Protein AF-0000000079326249 (afdb_homodimer)

Radius of gyration: 22.1 Å; Cα contacts (8 Å, |Δi|>4): 461; chains: 2; bounding box: 62×65×45 Å

Sequence (396 aa):
MGISLLHRRESIIISTIGVLNEVGLQNLSTKLIAKREGVSEGTLFRHFKNKTEIMIGVIDHFSQFDNAIIETSMKRELSPIENIRHFVCSYAEYYENYPAITALIQAYDSLMRDPELSDKVRLIINKRSNFIIETVKEGQKNGIIKADISSELLEDLITGGSREICLKWRKTEFNFSIKDRTLEMLDMLLNAFLEKNKMGISLLHRRESIIISTIGVLNEVGLQNLSTKLIAKREGVSEGTLFRHFKNKTEIMIGVIDHFSQFDNAIIETSMKRELSPIENIRHFVCSYAEYYENYPAITALIQAYDSLMRDPELSDKVRLIINKRSNFIIETVKEGQKNGIIKADISSELLEDLITGGSREICLKWRKTEFNFSIKDRTLEMLDMLLNAFLEKNK

Organism: NCBI:txid704125

pLDDT: mean 93.51, std 10.01, range [42.97, 98.81]

Solvent-accessible surface area (backbone atoms only — not comparable to full-atom values): 20676 Å² total; per-residue (Å²): 112,64,69,59,42,52,51,44,52,51,49,50,34,53,37,40,35,48,45,32,47,59,43,7,55,63,61,56,46,62,65,60,35,18,56,71,68,71,47,51,56,69,61,49,41,75,77,28,84,43,66,66,51,43,48,50,48,40,52,52,62,56,54,54,53,52,56,56,53,53,52,51,49,68,68,43,92,55,54,43,68,54,38,52,50,50,54,54,48,52,50,30,47,48,38,71,76,40,57,42,59,53,46,56,70,47,34,47,68,37,45,41,40,36,79,88,40,20,64,62,51,50,48,52,54,48,53,56,48,47,52,48,26,52,36,43,47,52,20,26,75,71,56,48,26,47,73,90,57,57,40,64,49,52,36,28,31,54,55,11,19,45,50,36,49,49,51,53,32,55,75,56,68,58,72,62,62,59,42,60,52,44,50,52,40,48,51,58,54,50,64,51,40,39,42,76,83,125,112,64,69,59,43,53,51,44,52,51,47,49,33,54,37,40,36,48,46,33,46,59,44,7,54,64,62,56,45,63,64,59,36,17,58,72,68,71,46,50,57,69,61,48,42,75,76,30,86,43,66,67,53,44,48,50,49,40,51,52,61,57,52,53,55,52,55,57,53,54,51,50,49,69,68,42,93,55,53,42,68,53,37,52,49,50,54,54,48,54,50,29,47,46,37,72,76,40,57,41,58,52,47,55,71,47,35,49,65,35,46,42,40,35,80,89,41,21,64,61,52,50,48,52,54,48,53,56,49,48,52,47,25,53,36,43,47,52,19,26,75,71,56,48,26,47,73,87,56,56,4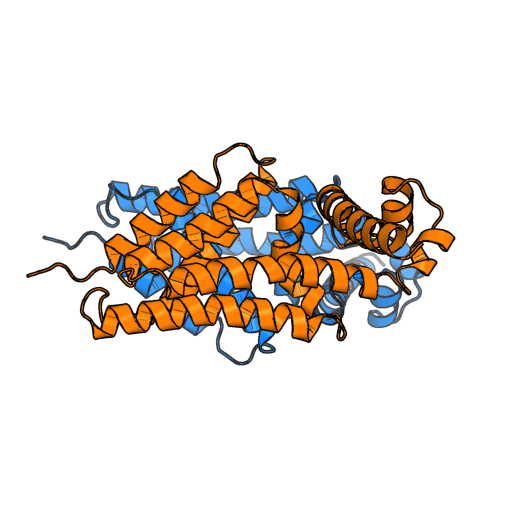1,66,48,51,35,29,31,53,55,10,18,45,50,37,49,48,50,52,32,56,73,55,68,59,74,62,61,60,42,61,54,44,51,51,41,48,49,58,54,50,63,52,40,42,44,76,82,126

Structure (mmCIF, N/CA/C/O backbone):
data_AF-0000000079326249-model_v1
#
loop_
_entity.id
_entity.type
_entity.pdbx_description
1 polymer 'TetR family transcriptional regulator'
#
loop_
_atom_site.group_PDB
_atom_site.id
_atom_site.type_symbol
_atom_site.label_atom_id
_atom_site.label_alt_id
_atom_site.label_comp_id
_atom_site.label_asym_id
_atom_site.label_entity_id
_atom_site.label_seq_id
_atom_site.pdbx_PDB_ins_code
_atom_site.Cartn_x
_atom_site.Cartn_y
_atom_site.Cartn_z
_atom_site.occupancy
_atom_site.B_iso_or_equiv
_atom_site.auth_seq_id
_atom_site.auth_comp_id
_atom_site.auth_asym_id
_atom_site.auth_atom_id
_atom_site.pdbx_PDB_model_num
ATOM 1 N N . MET A 1 1 ? -33.094 -23.703 -0.92 1 43.66 1 MET A N 1
ATOM 2 C CA . MET A 1 1 ? -31.875 -23.891 -1.705 1 43.66 1 MET A CA 1
ATOM 3 C C . MET A 1 1 ? -31.203 -22.562 -1.987 1 43.66 1 MET A C 1
ATOM 5 O O . MET A 1 1 ? -29.984 -22.438 -1.895 1 43.66 1 MET A O 1
ATOM 9 N N . GLY A 1 2 ? -31.969 -21.484 -2.168 1 47.12 2 GLY A N 1
ATOM 10 C CA . GLY A 1 2 ? -31.531 -20.141 -2.465 1 47.12 2 GLY A CA 1
ATOM 11 C C . GLY A 1 2 ? -30.859 -19.453 -1.288 1 47.12 2 GLY A C 1
ATOM 12 O O . GLY A 1 2 ? -29.797 -18.844 -1.438 1 47.12 2 GLY A O 1
ATOM 13 N N . ILE A 1 3 ? -31.578 -19.484 -0.143 1 50.06 3 ILE A N 1
ATOM 14 C CA . ILE A 1 3 ? -31.109 -18.906 1.111 1 50.06 3 ILE A CA 1
ATOM 15 C C . ILE A 1 3 ? -29.812 -19.594 1.524 1 50.06 3 ILE A C 1
ATOM 17 O O . ILE A 1 3 ? -28.859 -18.938 1.946 1 50.06 3 ILE A O 1
ATOM 21 N N . SER A 1 4 ? -29.812 -20.938 1.253 1 55.19 4 SER A N 1
ATOM 22 C CA . SER A 1 4 ? -28.625 -21.734 1.578 1 55.19 4 SER A CA 1
ATOM 23 C C . SER A 1 4 ? -27.438 -21.359 0.694 1 55.19 4 SER A C 1
ATOM 25 O O . SER A 1 4 ? -26.312 -21.297 1.166 1 55.19 4 SER A O 1
ATOM 27 N N . LEU A 1 5 ? -27.859 -20.906 -0.535 1 56.09 5 LEU A N 1
ATOM 28 C CA . LEU A 1 5 ? -26.828 -20.516 -1.479 1 56.09 5 LEU A CA 1
ATOM 29 C C . LEU A 1 5 ? -26.219 -19.172 -1.107 1 56.09 5 LEU A C 1
ATOM 31 O O . LEU A 1 5 ? -25 -18.969 -1.229 1 56.09 5 LEU A O 1
ATOM 35 N N . LEU A 1 6 ? -27.094 -18.312 -0.71 1 62.53 6 LEU A N 1
ATOM 36 C CA . LEU A 1 6 ? -26.641 -16.984 -0.318 1 62.53 6 LEU A CA 1
ATOM 37 C C . LEU A 1 6 ? -25.734 -17.062 0.906 1 62.53 6 LEU A C 1
ATOM 39 O O . LEU A 1 6 ? -24.719 -16.375 0.976 1 62.53 6 LEU A O 1
ATOM 43 N N . HIS A 1 7 ? -26.125 -17.953 1.598 1 83.12 7 HIS A N 1
ATOM 44 C CA . HIS A 1 7 ? -25.344 -18.125 2.82 1 83.12 7 HIS A CA 1
ATOM 45 C C . HIS A 1 7 ? -23.969 -18.703 2.52 1 83.12 7 HIS A C 1
ATOM 47 O O . HIS A 1 7 ? -22.969 -18.266 3.096 1 83.12 7 HIS A O 1
ATOM 53 N N . ARG A 1 8 ? -24.031 -19.5 1.36 1 89.69 8 ARG A N 1
ATOM 54 C CA . ARG A 1 8 ? -22.766 -20.141 1.038 1 89.69 8 ARG A CA 1
ATOM 55 C C . ARG A 1 8 ? -21.828 -19.172 0.314 1 89.69 8 ARG A C 1
ATOM 57 O O . ARG A 1 8 ? -20.625 -19.188 0.544 1 89.69 8 ARG A O 1
ATOM 64 N N . ARG A 1 9 ? -22.469 -18.391 -0.5 1 93.94 9 ARG A N 1
ATOM 65 C CA . ARG A 1 9 ? -21.672 -17.391 -1.205 1 93.94 9 ARG A CA 1
ATOM 66 C C . ARG A 1 9 ? -20.969 -16.453 -0.223 1 93.94 9 ARG A C 1
ATOM 68 O O . ARG A 1 9 ? -19.781 -16.172 -0.375 1 93.94 9 ARG A O 1
ATOM 75 N N . GLU A 1 10 ? -21.688 -16.078 0.764 1 95.25 10 GLU A N 1
ATOM 76 C CA . GLU A 1 10 ? -21.125 -15.188 1.778 1 95.25 10 GLU A CA 1
ATOM 77 C C . GLU A 1 10 ? -20.047 -15.898 2.582 1 95.25 10 GLU A C 1
ATOM 79 O O . GLU A 1 10 ? -19.016 -15.297 2.918 1 95.25 10 GLU A O 1
ATOM 84 N N . SER A 1 11 ? -20.297 -17.078 2.85 1 96.69 11 SER A N 1
ATOM 85 C CA . SER A 1 11 ? -19.312 -17.859 3.592 1 96.69 11 SER A CA 1
ATOM 86 C C . SER A 1 11 ? -18.016 -18.016 2.801 1 96.69 11 SER A C 1
ATOM 88 O O . SER A 1 11 ? -16.922 -17.906 3.365 1 96.69 11 SER A O 1
ATOM 90 N N . ILE A 1 12 ? -18.125 -18.203 1.506 1 97.44 12 ILE A N 1
ATOM 91 C CA . ILE A 1 12 ? -16.969 -18.359 0.634 1 97.44 12 ILE A CA 1
ATOM 92 C C . ILE A 1 12 ? -16.188 -17.047 0.591 1 97.44 12 ILE A C 1
ATOM 94 O O . ILE A 1 12 ? -14.953 -17.047 0.642 1 97.44 12 ILE A O 1
ATOM 98 N N . ILE A 1 13 ? -16.922 -16 0.564 1 97.62 13 ILE A N 1
ATOM 99 C CA . ILE A 1 13 ? -16.312 -14.68 0.546 1 97.62 13 ILE A CA 1
ATOM 100 C C . ILE A 1 13 ? -15.5 -14.477 1.824 1 97.62 13 ILE A C 1
ATOM 102 O O . ILE A 1 13 ? -14.336 -14.078 1.771 1 97.62 13 ILE A O 1
ATOM 106 N N . ILE A 1 14 ? -16.062 -14.82 2.959 1 97.12 14 ILE A N 1
ATOM 107 C CA . ILE A 1 14 ? -15.406 -14.641 4.25 1 97.12 14 ILE A CA 1
ATOM 108 C C . ILE A 1 14 ? -14.203 -15.57 4.352 1 97.12 14 ILE A C 1
ATOM 110 O O . ILE A 1 14 ? -13.133 -15.164 4.805 1 97.12 14 ILE A O 1
ATOM 114 N N . SER A 1 15 ? -14.336 -16.766 3.885 1 97.81 15 SER A N 1
ATOM 115 C CA . SER A 1 15 ? -13.234 -17.719 3.863 1 97.81 15 SER A CA 1
ATOM 116 C C . SER A 1 15 ? -12.094 -17.234 2.975 1 97.81 15 SER A C 1
ATOM 118 O O . SER A 1 15 ? -10.922 -17.375 3.32 1 97.81 15 SER A O 1
ATOM 120 N N . THR A 1 16 ? -12.438 -16.672 1.828 1 98.5 16 THR A N 1
ATOM 121 C CA . THR A 1 16 ? -11.445 -16.141 0.9 1 98.5 16 THR A CA 1
ATOM 122 C C . THR A 1 16 ? -10.625 -15.023 1.553 1 98.5 16 THR A C 1
ATOM 124 O O . THR A 1 16 ? -9.398 -15 1.439 1 98.5 16 THR A O 1
ATOM 127 N N . ILE A 1 17 ? -11.312 -14.164 2.256 1 98.25 17 ILE A N 1
ATOM 128 C CA . ILE A 1 17 ? -10.641 -13.07 2.951 1 98.25 17 ILE A CA 1
ATOM 129 C C . ILE A 1 17 ? -9.672 -13.633 3.99 1 98.25 17 ILE A C 1
ATOM 131 O O . ILE A 1 17 ? -8.539 -13.172 4.109 1 98.25 17 ILE A O 1
ATOM 135 N N . GLY A 1 18 ? -10.117 -14.602 4.699 1 98.19 18 GLY A N 1
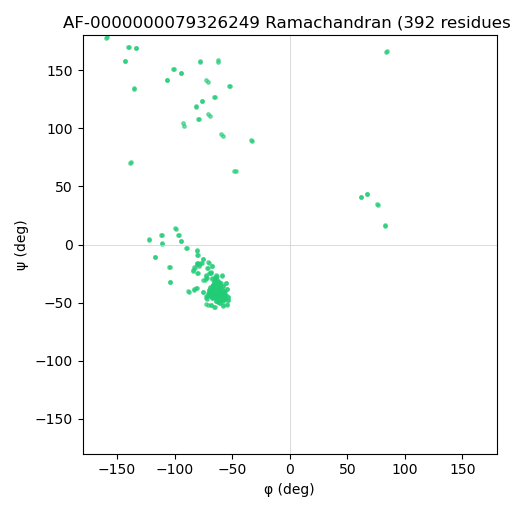ATOM 136 C CA . GLY A 1 18 ? -9.25 -15.258 5.668 1 98.19 18 GLY A CA 1
ATOM 137 C C . GLY A 1 18 ? -8.016 -15.875 5.043 1 98.19 18 GLY A C 1
ATOM 138 O O . GLY A 1 18 ? -6.902 -15.695 5.543 1 98.19 18 GLY A O 1
ATOM 139 N N . VAL A 1 19 ? -8.195 -16.641 3.936 1 98.44 19 VAL A N 1
ATOM 140 C CA . VAL A 1 19 ? -7.082 -17.281 3.252 1 98.44 19 VAL A CA 1
ATOM 141 C C . VAL A 1 19 ? -6.129 -16.234 2.693 1 98.44 19 VAL A C 1
ATOM 143 O O . VAL A 1 19 ? -4.91 -16.344 2.832 1 98.44 19 VAL A O 1
ATOM 146 N N . LEU A 1 20 ? -6.691 -15.219 2.072 1 98.31 20 LEU A N 1
ATOM 147 C CA . LEU A 1 20 ? -5.891 -14.117 1.549 1 98.31 20 LEU A CA 1
ATOM 148 C C . LEU A 1 20 ? -5 -13.523 2.637 1 98.31 20 LEU A C 1
ATOM 150 O O . LEU A 1 20 ? -3.814 -13.273 2.406 1 98.31 20 LEU A O 1
ATOM 154 N N . ASN A 1 21 ? -5.574 -13.32 3.785 1 98.25 21 ASN A N 1
ATOM 155 C CA . ASN A 1 21 ? -4.844 -12.773 4.926 1 98.25 21 ASN A CA 1
ATOM 156 C C . ASN A 1 21 ? -3.715 -13.703 5.363 1 98.25 21 ASN A C 1
ATOM 158 O O . ASN A 1 21 ? -2.645 -13.242 5.762 1 98.25 21 ASN A O 1
ATOM 162 N N . GLU A 1 22 ? -3.893 -14.938 5.273 1 97.5 22 GLU A N 1
ATOM 163 C CA . GLU A 1 22 ? -2.965 -15.93 5.816 1 97.5 22 GLU A CA 1
ATOM 164 C C . GLU A 1 22 ? -1.814 -16.188 4.848 1 97.5 22 GLU A C 1
ATOM 166 O O . GLU A 1 22 ? -0.661 -16.312 5.266 1 97.5 22 GLU A O 1
ATOM 171 N N . VAL A 1 23 ? -2.125 -16.234 3.51 1 96.88 23 VAL A N 1
ATOM 172 C CA . VAL A 1 23 ? -1.103 -16.766 2.621 1 96.88 23 VAL A CA 1
ATOM 173 C C . VAL A 1 23 ? -0.648 -15.688 1.643 1 96.88 23 VAL A C 1
ATOM 175 O O . VAL A 1 23 ? 0.358 -15.852 0.949 1 96.88 23 VAL A O 1
ATOM 178 N N . GLY A 1 24 ? -1.377 -14.547 1.584 1 97.12 24 GLY A N 1
ATOM 179 C CA . GLY A 1 24 ? -1.062 -13.508 0.614 1 97.12 24 GLY A CA 1
ATOM 180 C C . GLY A 1 24 ? -1.688 -13.758 -0.746 1 97.12 24 GLY A C 1
ATOM 181 O O . GLY A 1 24 ? -2.168 -14.852 -1.025 1 97.12 24 GLY A O 1
ATOM 182 N N . LEU A 1 25 ? -1.667 -12.742 -1.531 1 97.06 25 LEU A N 1
ATOM 183 C CA . LEU A 1 25 ? -2.34 -12.766 -2.826 1 97.06 25 LEU A CA 1
ATOM 184 C C . LEU A 1 25 ? -1.667 -13.758 -3.77 1 97.06 25 LEU A C 1
ATOM 186 O O . LEU A 1 25 ? -2.342 -14.43 -4.551 1 97.06 25 LEU A O 1
ATOM 190 N N . GLN A 1 26 ? -0.388 -13.883 -3.688 1 95.25 26 GLN A N 1
ATOM 191 C CA . GLN A 1 26 ? 0.378 -14.703 -4.613 1 95.25 26 GLN A CA 1
ATOM 192 C C . GLN A 1 26 ? 0.074 -16.188 -4.41 1 95.25 26 GLN A C 1
ATOM 194 O O . GLN A 1 26 ? 0.233 -16.984 -5.332 1 95.25 26 GLN A O 1
ATOM 199 N N . ASN A 1 27 ? -0.366 -16.5 -3.234 1 95.5 27 ASN A N 1
ATOM 200 C CA . ASN A 1 27 ? -0.568 -17.922 -2.912 1 95.5 27 ASN A CA 1
ATOM 201 C C . ASN A 1 27 ? -2.051 -18.25 -2.768 1 95.5 27 ASN A C 1
ATOM 203 O O . ASN A 1 27 ? -2.408 -19.391 -2.475 1 95.5 27 ASN A O 1
ATOM 207 N N . LEU A 1 28 ? -2.867 -17.281 -2.967 1 97.38 28 LEU A N 1
ATOM 208 C CA . LEU A 1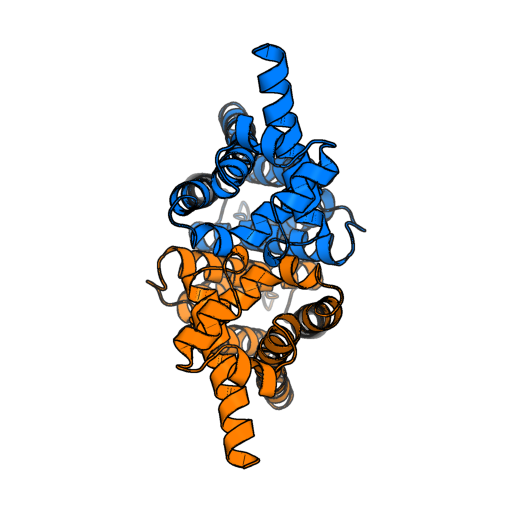 28 ? -4.305 -17.516 -2.912 1 97.38 28 LEU A CA 1
ATOM 209 C C . LEU A 1 28 ? -4.75 -18.438 -4.039 1 97.38 28 LEU A C 1
ATOM 211 O O . LEU A 1 28 ? -4.418 -18.219 -5.203 1 97.38 28 LEU A O 1
ATOM 215 N N . SER A 1 29 ? -5.453 -19.5 -3.717 1 96.69 29 SER A N 1
ATOM 216 C CA . SER A 1 29 ? -5.93 -20.438 -4.727 1 96.69 29 SER A CA 1
ATOM 217 C C . SER A 1 29 ? -7.32 -20.969 -4.379 1 96.69 29 SER A C 1
ATOM 219 O O . SER A 1 29 ? -7.719 -20.953 -3.213 1 96.69 29 SER A O 1
ATOM 221 N N . THR A 1 30 ? -7.977 -21.422 -5.387 1 97.69 30 THR A N 1
ATOM 222 C CA . THR A 1 30 ? -9.305 -22 -5.176 1 97.69 30 THR A CA 1
ATOM 223 C C . THR A 1 30 ? -9.211 -23.266 -4.332 1 97.69 30 THR A C 1
ATOM 225 O O . THR A 1 30 ? -10.125 -23.562 -3.557 1 97.69 30 THR A O 1
ATOM 228 N N . LYS A 1 31 ? -8.094 -23.953 -4.426 1 97.88 31 LYS A N 1
ATOM 229 C CA . LYS A 1 31 ? -7.871 -25.125 -3.598 1 97.88 31 LYS A CA 1
ATOM 230 C C . LYS A 1 31 ? -7.859 -24.766 -2.115 1 97.88 31 LYS A C 1
ATOM 232 O O . LYS A 1 31 ? -8.531 -25.422 -1.309 1 97.88 31 LYS A O 1
ATOM 237 N N . LEU A 1 32 ? -7.172 -23.766 -1.723 1 98.12 32 LEU A N 1
ATOM 238 C CA . LEU A 1 32 ? -7.07 -23.328 -0.331 1 98.12 32 LEU A CA 1
ATOM 239 C C . LEU A 1 32 ? -8.406 -22.812 0.176 1 98.12 32 LEU A C 1
ATOM 241 O O . LEU A 1 32 ? -8.781 -23.047 1.325 1 98.12 32 LEU A O 1
ATOM 245 N N . ILE A 1 33 ? -9.133 -22.062 -0.66 1 98.25 33 ILE A N 1
ATOM 246 C CA . ILE A 1 33 ? -10.43 -21.516 -0.288 1 98.25 33 ILE A CA 1
ATOM 247 C C . ILE A 1 33 ? -11.414 -22.656 -0.026 1 98.25 33 ILE A C 1
ATOM 249 O O . ILE A 1 33 ? -12.125 -22.656 0.981 1 98.25 33 ILE A O 1
ATOM 253 N N . ALA A 1 34 ? -11.422 -23.656 -0.944 1 98.12 34 ALA A N 1
ATOM 254 C CA . ALA A 1 34 ? -12.297 -24.812 -0.789 1 98.12 34 ALA A CA 1
ATOM 255 C C . ALA A 1 34 ? -11.992 -25.562 0.502 1 98.12 34 ALA A C 1
ATOM 257 O O . ALA A 1 34 ? -12.906 -25.938 1.24 1 98.12 34 ALA A O 1
ATOM 258 N N . LYS A 1 35 ? -10.758 -25.75 0.767 1 98.12 35 LYS A N 1
ATOM 259 C CA . LYS A 1 35 ? -10.328 -26.422 1.988 1 98.12 35 LYS A CA 1
ATOM 260 C C . LYS A 1 35 ? -10.82 -25.688 3.229 1 98.12 35 LYS A C 1
ATOM 262 O O . LYS A 1 35 ? -11.344 -26.297 4.16 1 98.12 35 LYS A O 1
ATOM 267 N N . ARG A 1 36 ? -10.703 -24.406 3.258 1 97 36 ARG A N 1
ATOM 268 C CA . ARG A 1 36 ? -11.164 -23.609 4.383 1 97 36 ARG A CA 1
ATOM 269 C C . ARG A 1 36 ? -12.672 -23.734 4.574 1 97 36 ARG A C 1
ATOM 271 O O . ARG A 1 36 ? -13.156 -23.766 5.707 1 97 36 ARG A O 1
ATOM 278 N N . GLU A 1 37 ? -13.391 -23.812 3.473 1 95.5 37 GLU A N 1
ATOM 279 C CA . GLU A 1 37 ? -14.852 -23.891 3.477 1 95.5 37 GLU A CA 1
ATOM 280 C C . GLU A 1 37 ? -15.328 -25.297 3.801 1 95.5 37 GLU A C 1
ATOM 282 O O . GLU A 1 37 ? -16.516 -25.5 4.086 1 95.5 37 GLU A O 1
ATOM 287 N N . GLY A 1 38 ? -14.445 -26.219 3.666 1 95.88 38 GLY A N 1
ATOM 288 C CA . GLY A 1 38 ? -14.82 -27.609 3.898 1 95.88 38 GLY A CA 1
ATOM 289 C C . GLY A 1 38 ? -15.625 -28.203 2.76 1 95.88 38 GLY A C 1
ATOM 290 O O . GLY A 1 38 ? -16.547 -28.984 2.992 1 95.88 38 GLY A O 1
ATOM 291 N N . VAL A 1 39 ? -15.32 -27.797 1.57 1 95.69 39 VAL A N 1
ATOM 292 C CA . VAL A 1 39 ? -16.031 -28.297 0.396 1 95.69 39 VAL A CA 1
ATOM 293 C C . VAL A 1 39 ? -15.016 -28.672 -0.69 1 95.69 39 VAL A C 1
ATOM 295 O O . VAL A 1 39 ? -13.828 -28.359 -0.571 1 95.69 39 VAL A O 1
ATOM 298 N N . SER A 1 40 ? -15.516 -29.344 -1.705 1 96.06 40 SER A N 1
ATOM 299 C CA . SER A 1 40 ? -14.688 -29.625 -2.873 1 96.06 40 SER A CA 1
ATOM 300 C C . SER A 1 40 ? -14.57 -28.391 -3.766 1 96.06 40 SER A C 1
ATOM 302 O O . SER A 1 40 ? -15.406 -27.484 -3.703 1 96.06 40 SER A O 1
ATOM 304 N N . GLU A 1 41 ? -13.547 -28.312 -4.574 1 96.5 41 GLU A N 1
ATOM 305 C CA . GLU A 1 41 ? -13.453 -27.234 -5.555 1 96.5 41 GLU A CA 1
ATOM 306 C C . GLU A 1 41 ? -14.656 -27.234 -6.492 1 96.5 41 GLU A C 1
ATOM 308 O O . GLU A 1 41 ? -15.109 -26.172 -6.934 1 96.5 41 GLU A O 1
ATOM 313 N N . GLY A 1 42 ? -15.148 -28.422 -6.824 1 95.31 42 GLY A N 1
ATOM 314 C CA . GLY A 1 42 ? -16.359 -28.516 -7.633 1 95.31 42 GLY A CA 1
ATOM 315 C C . GLY A 1 42 ? -17.531 -27.781 -7.031 1 95.31 42 GLY A C 1
ATOM 316 O O . GLY A 1 42 ? -18.234 -27.047 -7.73 1 95.31 42 GLY A O 1
ATOM 317 N N . THR A 1 43 ? -17.781 -27.969 -5.766 1 93.5 43 THR A N 1
ATOM 318 C CA . THR A 1 43 ? -18.844 -27.266 -5.047 1 93.5 43 THR A CA 1
ATOM 319 C C . THR A 1 43 ? -18.594 -25.75 -5.062 1 93.5 43 THR A C 1
ATOM 321 O O . THR A 1 43 ? -19.531 -24.984 -5.246 1 93.5 43 THR A O 1
ATOM 324 N N . LEU A 1 44 ? -17.328 -25.391 -4.867 1 95.81 44 LEU A N 1
ATOM 325 C CA . LEU A 1 44 ? -16.969 -23.969 -4.91 1 95.81 44 LEU A CA 1
ATOM 326 C C . LEU A 1 44 ? -17.375 -23.359 -6.242 1 95.81 44 LEU A C 1
ATOM 328 O O . LEU A 1 44 ? -17.938 -22.25 -6.273 1 95.81 44 LEU A O 1
ATOM 332 N N . PHE A 1 45 ? -17.188 -24.062 -7.312 1 94.81 45 PHE A N 1
ATOM 333 C CA . PHE A 1 45 ? -17.406 -23.547 -8.656 1 94.81 45 PHE A CA 1
ATOM 334 C C . PHE A 1 45 ? -18.875 -23.562 -9.023 1 94.81 45 PHE A C 1
ATOM 336 O O . PHE A 1 45 ? -19.281 -22.969 -10.031 1 94.81 45 PHE A O 1
ATOM 343 N N . ARG A 1 46 ? -19.719 -24.172 -8.211 1 94.94 46 ARG A N 1
ATOM 344 C CA . ARG A 1 46 ? -21.172 -24.047 -8.359 1 94.94 46 ARG A CA 1
ATOM 345 C C . ARG A 1 46 ? -21.641 -22.641 -7.977 1 94.94 46 ARG A C 1
ATOM 347 O O . ARG A 1 46 ? -22.656 -22.172 -8.484 1 94.94 46 ARG A O 1
ATOM 354 N N . HIS A 1 47 ? -20.828 -22.062 -7.18 1 95 47 HIS A N 1
ATOM 355 C CA . HIS A 1 47 ? -21.219 -20.75 -6.668 1 95 47 HIS A CA 1
ATOM 356 C C . HIS A 1 47 ? -20.453 -19.641 -7.359 1 95 47 HIS A C 1
ATOM 358 O O . HIS A 1 47 ? -20.938 -18.516 -7.484 1 95 47 HIS A O 1
ATOM 364 N N . PHE A 1 48 ? -19.188 -19.953 -7.742 1 96.69 48 PHE A N 1
ATOM 365 C CA . PHE A 1 48 ? -18.312 -19.016 -8.445 1 96.69 48 PHE A CA 1
ATOM 366 C C . PHE A 1 48 ? -17.594 -19.688 -9.602 1 96.69 48 PHE A C 1
ATOM 368 O O . PHE A 1 48 ? -16.922 -20.703 -9.406 1 96.69 48 PHE A O 1
ATOM 375 N N . LYS A 1 49 ? -17.609 -19.047 -10.672 1 95.62 49 LYS A N 1
ATOM 376 C CA . LYS A 1 49 ? -17.094 -19.672 -11.891 1 95.62 49 LYS A CA 1
ATOM 377 C C . LYS A 1 49 ? -15.578 -19.844 -11.82 1 95.62 49 LYS A C 1
ATOM 379 O O . LYS A 1 49 ? -15.039 -20.812 -12.359 1 95.62 49 LYS A O 1
ATOM 384 N N . ASN A 1 50 ? -14.938 -18.906 -11.234 1 94.94 50 ASN A N 1
ATOM 385 C CA . ASN A 1 50 ? -13.484 -18.906 -11.133 1 94.94 50 ASN A CA 1
ATOM 386 C C . ASN A 1 50 ? -12.992 -18.016 -10 1 94.94 50 ASN A C 1
ATOM 388 O O . ASN A 1 50 ? -13.797 -17.391 -9.305 1 94.94 50 ASN A O 1
ATOM 392 N N . LYS A 1 51 ? -11.766 -17.969 -9.812 1 95.56 51 LYS A N 1
ATOM 393 C CA . LYS A 1 51 ? -11.156 -17.203 -8.734 1 95.56 51 LYS A CA 1
ATOM 394 C C . LYS A 1 51 ? -11.469 -15.711 -8.875 1 95.56 51 LYS A C 1
ATOM 396 O O . LYS A 1 51 ? -11.703 -15.023 -7.879 1 95.56 51 LYS A O 1
ATOM 401 N N . THR A 1 52 ? -11.445 -15.219 -10.078 1 96.19 52 THR A N 1
ATOM 402 C CA . THR A 1 52 ? -11.734 -13.812 -10.336 1 96.19 52 THR A CA 1
ATOM 403 C C . THR A 1 52 ? -13.133 -13.445 -9.852 1 96.19 52 THR A C 1
ATOM 405 O O . THR A 1 52 ? -13.336 -12.398 -9.242 1 96.19 52 THR A O 1
ATOM 408 N N . GLU A 1 53 ? -14.055 -14.273 -10.078 1 97.12 53 GLU A N 1
ATOM 409 C CA . GLU A 1 53 ? -15.414 -14.016 -9.625 1 97.12 53 GLU A CA 1
ATOM 410 C C . GLU A 1 53 ? -15.492 -14 -8.102 1 97.12 53 GLU A C 1
ATOM 412 O O . GLU A 1 53 ? -16.25 -13.219 -7.52 1 97.12 53 GLU A O 1
ATOM 417 N N . ILE A 1 54 ? -14.789 -14.914 -7.488 1 97.81 54 ILE A N 1
ATOM 418 C CA . ILE A 1 54 ? -14.727 -14.906 -6.031 1 97.81 54 ILE A CA 1
ATOM 419 C C . ILE A 1 54 ? -14.188 -13.562 -5.543 1 97.81 54 ILE A C 1
ATOM 421 O O . ILE A 1 54 ? -14.75 -12.953 -4.633 1 97.81 54 ILE A O 1
ATOM 425 N N . MET A 1 55 ? -13.148 -13.094 -6.191 1 98.12 55 MET A N 1
ATOM 426 C CA . MET A 1 55 ? -12.516 -11.844 -5.785 1 98.12 55 MET A CA 1
ATOM 427 C C . MET A 1 55 ? -13.453 -10.664 -6.023 1 98.12 55 MET A C 1
ATOM 429 O O . MET A 1 55 ? -13.445 -9.695 -5.258 1 98.12 55 MET A O 1
ATOM 433 N N . ILE A 1 56 ? -14.219 -10.742 -7.086 1 98.06 56 ILE A N 1
ATOM 434 C CA . ILE A 1 56 ? -15.234 -9.719 -7.305 1 98.06 56 ILE A CA 1
ATOM 435 C C . ILE A 1 56 ? -16.188 -9.68 -6.117 1 98.06 56 ILE A C 1
ATOM 437 O O . ILE A 1 56 ? -16.516 -8.602 -5.605 1 98.06 56 ILE A O 1
ATOM 441 N N . GLY A 1 57 ? -16.594 -10.875 -5.664 1 97.19 57 GLY A N 1
ATOM 442 C CA . GLY A 1 57 ? -17.453 -10.953 -4.484 1 97.19 57 GLY A CA 1
ATOM 443 C C . GLY A 1 57 ? -16.812 -10.352 -3.246 1 97.19 57 GLY A C 1
ATOM 444 O O . GLY A 1 57 ? -17.469 -9.656 -2.475 1 97.19 57 GLY A O 1
ATOM 445 N N . VAL A 1 58 ? -15.555 -10.594 -3.047 1 97.81 58 VAL A N 1
ATOM 446 C CA . VAL A 1 58 ? -14.805 -10.062 -1.911 1 97.81 58 VAL A CA 1
ATOM 447 C C . VAL A 1 58 ? -14.766 -8.539 -1.982 1 97.81 58 VAL A C 1
ATOM 449 O O . VAL A 1 58 ? -15.047 -7.859 -0.991 1 97.81 58 VAL A O 1
ATOM 452 N N . ILE A 1 59 ? -14.461 -7.98 -3.15 1 97.75 59 ILE A N 1
ATOM 453 C CA . ILE A 1 59 ? -14.367 -6.539 -3.348 1 97.75 59 ILE A CA 1
ATOM 454 C C . ILE A 1 59 ? -15.734 -5.898 -3.131 1 97.75 59 ILE A C 1
ATOM 456 O O . ILE A 1 59 ? -15.844 -4.855 -2.48 1 97.75 59 ILE A O 1
ATOM 460 N N . ASP A 1 60 ? -16.75 -6.547 -3.645 1 96 60 ASP A N 1
ATOM 461 C CA . ASP A 1 60 ? -18.109 -6.039 -3.465 1 96 60 ASP A CA 1
ATOM 462 C C . ASP A 1 60 ? -18.5 -6.031 -1.989 1 96 60 ASP A C 1
ATOM 464 O O . ASP A 1 60 ?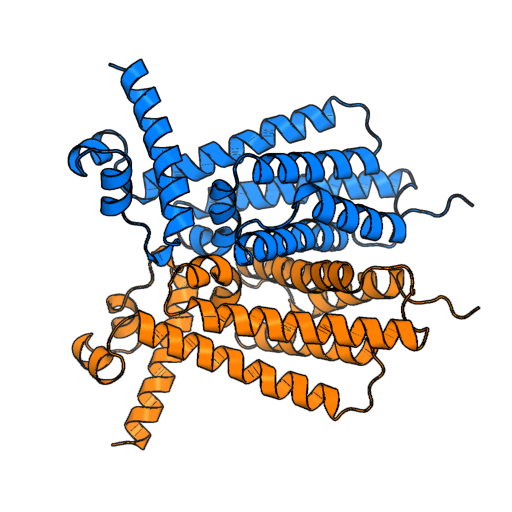 -19.125 -5.082 -1.51 1 96 60 ASP A O 1
ATOM 468 N N . HIS A 1 61 ? -18.188 -7.102 -1.326 1 94.44 61 HIS A N 1
ATOM 469 C CA . HIS A 1 61 ? -18.438 -7.195 0.108 1 94.44 61 HIS A CA 1
ATOM 470 C C . HIS A 1 61 ? -17.75 -6.059 0.86 1 94.44 61 HIS A C 1
ATOM 472 O O . HIS A 1 61 ? -18.359 -5.434 1.734 1 94.44 61 HIS A O 1
ATOM 478 N N . PHE A 1 62 ? -16.578 -5.754 0.498 1 94.62 62 PHE A N 1
ATOM 479 C CA . PHE A 1 62 ? -15.773 -4.715 1.142 1 94.62 62 PHE A CA 1
ATOM 480 C C . PHE A 1 62 ? -16.344 -3.334 0.84 1 94.62 62 PHE A C 1
ATOM 482 O O . PHE A 1 62 ? -16.438 -2.486 1.73 1 94.62 62 PHE A O 1
ATOM 489 N N . SER A 1 63 ? -16.75 -3.082 -0.359 1 93.06 63 SER A N 1
ATOM 490 C CA . SER A 1 63 ? -17.156 -1.756 -0.802 1 93.06 63 SER A CA 1
ATOM 491 C C . SER A 1 63 ? -18.5 -1.364 -0.18 1 93.06 63 SER A C 1
ATOM 493 O O . SER A 1 63 ? -18.844 -0.183 -0.141 1 93.06 63 SER A O 1
ATOM 495 N N . GLN A 1 64 ? -19.219 -2.316 0.256 1 90.56 64 GLN A N 1
ATOM 496 C CA . GLN A 1 64 ? -20.516 -2.033 0.845 1 90.56 64 GLN A CA 1
ATOM 497 C C . GLN A 1 64 ? -20.375 -1.205 2.119 1 90.56 64 GLN A C 1
ATOM 499 O O . GLN A 1 64 ? -21.297 -0.459 2.484 1 90.56 64 GLN A O 1
ATOM 504 N N . PHE A 1 65 ? -19.312 -1.362 2.73 1 88.44 65 PHE A N 1
ATOM 505 C CA . PHE A 1 65 ? -19.047 -0.616 3.957 1 88.44 65 PHE A CA 1
ATOM 506 C C . PHE A 1 65 ? -18.938 0.877 3.67 1 88.44 65 PHE A C 1
ATOM 508 O O . PHE A 1 65 ? -19.297 1.703 4.516 1 88.44 65 PHE A O 1
ATOM 515 N N . ASP A 1 66 ? -18.469 1.236 2.469 1 87.62 66 ASP A N 1
ATOM 516 C CA . ASP A 1 66 ? -18.297 2.633 2.078 1 87.62 66 ASP A CA 1
ATOM 517 C C . ASP A 1 66 ? -19.641 3.379 2.129 1 87.62 66 ASP A C 1
ATOM 519 O O . ASP A 1 66 ? -19.703 4.508 2.619 1 87.62 66 ASP A O 1
ATOM 523 N N . ASN A 1 67 ? -20.656 2.719 1.601 1 83.88 67 ASN A N 1
ATOM 524 C CA . ASN A 1 67 ? -21.953 3.373 1.525 1 83.88 67 ASN A CA 1
ATOM 525 C C . ASN A 1 67 ? -22.5 3.723 2.912 1 83.88 67 ASN A C 1
ATOM 527 O O . ASN A 1 67 ? -23.016 4.82 3.121 1 83.88 67 ASN A O 1
ATOM 531 N N . ALA A 1 68 ? -22.297 2.885 3.807 1 84.81 68 ALA A N 1
ATOM 532 C CA . ALA A 1 68 ? -22.781 3.104 5.168 1 84.81 68 ALA A CA 1
ATOM 533 C C . ALA A 1 68 ? -22.047 4.258 5.836 1 84.81 68 ALA A C 1
ATOM 535 O O . ALA A 1 68 ? -22.656 5.105 6.484 1 84.81 68 ALA A O 1
ATOM 536 N N . ILE A 1 69 ? -20.781 4.352 5.656 1 87.56 69 ILE A N 1
ATOM 537 C CA . ILE A 1 69 ? -19.953 5.363 6.309 1 87.56 69 ILE A CA 1
ATOM 538 C C . ILE A 1 69 ? -20.234 6.73 5.688 1 87.56 69 ILE A C 1
ATOM 540 O O . ILE A 1 69 ? -20.453 7.711 6.406 1 87.56 69 ILE A O 1
ATOM 544 N N . ILE A 1 70 ? -20.266 6.805 4.375 1 84.62 70 ILE A N 1
ATOM 545 C CA . ILE A 1 70 ? -20.422 8.078 3.672 1 84.62 70 ILE A CA 1
ATOM 546 C C . ILE A 1 70 ? -21.844 8.609 3.885 1 84.62 70 ILE A C 1
ATOM 548 O O . ILE A 1 70 ? -22.031 9.812 4.105 1 84.62 70 ILE A O 1
ATOM 552 N N . GLU A 1 71 ? -22.766 7.707 3.863 1 82.19 71 GLU A N 1
ATOM 553 C CA . GLU A 1 71 ? -24.156 8.125 4.09 1 82.19 71 GLU A CA 1
ATOM 554 C C . GLU A 1 71 ? -24.344 8.672 5.5 1 82.19 71 GLU A C 1
ATOM 556 O O . GLU A 1 71 ? -25.047 9.664 5.695 1 82.19 71 GLU A O 1
ATOM 561 N N . THR A 1 72 ? -23.75 8.078 6.449 1 81.75 72 THR A N 1
ATOM 562 C CA . THR A 1 72 ? -23.844 8.531 7.832 1 81.75 72 THR A CA 1
ATOM 563 C C . THR A 1 72 ? -23.203 9.898 7.996 1 81.75 72 THR A C 1
ATOM 565 O O . THR A 1 72 ? -23.703 10.75 8.727 1 81.75 72 THR A O 1
ATOM 568 N N . SER A 1 73 ? -22.062 10.109 7.309 1 79.19 73 SER A N 1
ATOM 569 C CA . SER A 1 73 ? -21.344 11.383 7.375 1 79.19 73 SER A CA 1
ATOM 570 C C . SER A 1 73 ? -22.188 12.516 6.777 1 79.19 73 SER A C 1
ATOM 572 O O . SER A 1 73 ? -22.156 13.641 7.273 1 79.19 73 SER A O 1
ATOM 574 N N . MET A 1 74 ? -22.938 12.242 5.789 1 77.62 74 MET A N 1
ATOM 575 C CA . MET A 1 74 ? -23.766 13.234 5.117 1 77.62 74 MET A CA 1
ATOM 576 C C . MET A 1 74 ? -24.984 13.578 5.965 1 77.62 74 MET A C 1
ATOM 578 O O . MET A 1 74 ? -25.484 14.703 5.918 1 77.62 74 MET A O 1
ATOM 582 N N . LYS A 1 75 ? -25.375 12.617 6.688 1 79.44 75 LYS A N 1
ATOM 583 C CA . LYS A 1 75 ? -26.594 12.812 7.484 1 79.44 75 LYS A CA 1
ATOM 584 C C . LYS A 1 75 ? -26.281 13.586 8.766 1 79.44 75 LYS A C 1
ATOM 586 O O . LYS A 1 75 ? -27.141 14.32 9.273 1 79.44 75 LYS A O 1
ATOM 591 N N . ARG A 1 76 ? -25.047 13.453 9.125 1 77.12 76 ARG A N 1
ATOM 592 C CA . ARG A 1 76 ? -24.656 14.094 10.383 1 77.12 76 ARG A CA 1
ATOM 593 C C . ARG A 1 76 ? -24.141 15.508 10.133 1 77.12 76 ARG A C 1
ATOM 595 O O . ARG A 1 76 ? -23.5 15.766 9.117 1 77.12 76 ARG A O 1
ATOM 602 N N . GLU A 1 77 ? -24.891 16.531 10.367 1 80.19 77 GLU A N 1
ATOM 603 C CA . GLU A 1 77 ? -24.469 17.938 10.266 1 80.19 77 GLU A CA 1
ATOM 604 C C . GLU A 1 77 ? -23.125 18.141 10.961 1 80.19 77 GLU A C 1
ATOM 606 O O . GLU A 1 77 ? -23.016 18.953 11.883 1 80.19 77 GLU A O 1
ATOM 611 N N . LEU A 1 78 ? -22.078 17.484 10.445 1 86.31 78 LEU A N 1
ATOM 612 C CA . LEU A 1 78 ? -20.75 17.609 11.047 1 86.31 78 LEU A CA 1
ATOM 613 C C . LEU A 1 78 ? -19.938 18.688 10.352 1 86.31 78 LEU A C 1
ATOM 615 O O . LEU A 1 78 ? -20.156 18.969 9.164 1 86.31 78 LEU A O 1
ATOM 619 N N . SER A 1 79 ? -19.094 19.297 11.219 1 91.12 79 SER A N 1
ATOM 620 C CA . SER A 1 79 ? -18.094 20.156 10.578 1 91.12 79 SER A CA 1
ATOM 621 C C . SER A 1 79 ? -17.172 19.359 9.664 1 91.12 79 SER A C 1
ATOM 623 O O . SER A 1 79 ? -17.062 18.141 9.805 1 91.12 79 SER A O 1
ATOM 625 N N . PRO A 1 80 ? -16.578 20 8.742 1 92.94 80 PRO A N 1
ATOM 626 C CA . PRO A 1 80 ? -15.688 19.266 7.828 1 92.94 80 PRO A CA 1
ATOM 627 C C . PRO A 1 80 ? -14.617 18.469 8.57 1 92.94 80 PRO A C 1
ATOM 629 O O . PRO A 1 80 ? -14.344 17.328 8.203 1 92.94 80 PRO A O 1
ATOM 632 N N . ILE A 1 81 ? -14.094 18.984 9.609 1 93.88 81 ILE A N 1
ATOM 633 C CA . ILE A 1 81 ? -13.055 18.297 10.375 1 93.88 81 ILE A CA 1
ATOM 634 C C . ILE A 1 81 ? -13.648 17.078 11.07 1 93.88 81 ILE A C 1
ATOM 636 O O . ILE A 1 81 ? -13.062 15.984 11.039 1 93.88 81 ILE A O 1
ATOM 640 N N . GLU A 1 82 ? -14.805 17.234 11.648 1 93.62 82 GLU A N 1
ATOM 641 C CA . GLU A 1 82 ? -15.484 16.125 12.305 1 93.62 82 GLU A CA 1
ATOM 642 C C . GLU A 1 82 ? -15.852 15.031 11.305 1 93.62 82 GLU A C 1
ATOM 644 O O . GLU A 1 82 ? -15.82 13.844 11.633 1 93.62 82 GLU A O 1
ATOM 649 N N . ASN A 1 83 ? -16.188 15.445 10.156 1 94.62 83 ASN A N 1
ATOM 650 C CA . ASN A 1 83 ? -16.562 14.5 9.109 1 94.62 83 ASN A CA 1
ATOM 651 C C . ASN A 1 83 ? -15.367 13.648 8.68 1 94.62 83 ASN A C 1
ATOM 653 O O . ASN A 1 83 ? -15.484 12.43 8.547 1 94.62 83 ASN A O 1
ATOM 657 N N . ILE A 1 84 ? -14.25 14.273 8.484 1 96 84 ILE A N 1
ATOM 658 C CA . ILE A 1 84 ? -13.031 13.547 8.141 1 96 84 ILE A CA 1
ATOM 659 C C . ILE A 1 84 ? -12.656 12.594 9.266 1 96 84 ILE A C 1
ATOM 661 O O . ILE A 1 84 ? -12.336 11.43 9.023 1 96 84 ILE A O 1
ATOM 665 N N . ARG A 1 85 ? -12.727 13.102 10.445 1 95.5 85 ARG A N 1
ATOM 666 C CA . ARG A 1 85 ? -12.398 12.281 11.609 1 95.5 85 ARG A CA 1
ATOM 667 C C . ARG A 1 85 ? -13.312 11.062 11.703 1 95.5 85 ARG A C 1
ATOM 669 O O . ARG A 1 85 ? -12.844 9.953 11.945 1 95.5 85 ARG A O 1
ATOM 676 N N . HIS A 1 86 ? -14.586 11.273 11.523 1 94.38 86 HIS A N 1
ATOM 677 C CA . HIS A 1 86 ? -15.555 10.18 11.578 1 94.38 86 HIS A CA 1
ATOM 678 C C . HIS A 1 86 ? -15.273 9.141 10.492 1 94.38 86 HIS A C 1
ATOM 680 O O . HIS A 1 86 ? -15.328 7.938 10.75 1 94.38 86 HIS A O 1
ATOM 686 N N . PHE A 1 87 ? -14.992 9.633 9.328 1 95.69 87 PHE A N 1
ATOM 687 C CA . PHE A 1 87 ? -14.68 8.773 8.188 1 95.69 87 PHE A CA 1
ATOM 688 C C . PHE A 1 87 ? -13.484 7.879 8.492 1 95.69 87 PHE A C 1
ATOM 690 O O . PHE A 1 87 ? -13.578 6.656 8.398 1 95.69 87 PHE A O 1
ATOM 697 N N . VAL A 1 88 ? -12.422 8.453 8.914 1 97 88 VAL A N 1
ATOM 698 C CA . VAL A 1 88 ? -11.172 7.742 9.18 1 97 88 VAL A CA 1
ATOM 699 C C . VAL A 1 88 ? -11.367 6.805 10.375 1 97 88 VAL A C 1
ATOM 701 O O . VAL A 1 88 ? -10.938 5.648 10.336 1 97 88 VAL A O 1
ATOM 704 N N . CYS A 1 89 ? -12.023 7.242 11.383 1 95.75 89 CYS A N 1
ATOM 705 C CA . CYS A 1 89 ? -12.266 6.449 12.586 1 95.75 89 CYS A CA 1
ATOM 706 C C . CYS A 1 89 ? -13.125 5.23 12.273 1 95.75 89 CYS A C 1
ATOM 708 O O . CYS A 1 89 ? -12.875 4.141 12.789 1 95.75 89 CYS A O 1
ATOM 710 N N . SER A 1 90 ? -14.141 5.422 11.469 1 95.62 90 SER A N 1
ATOM 711 C CA . SER A 1 90 ? -15.031 4.32 11.109 1 95.62 90 SER A CA 1
ATOM 712 C C . SER A 1 90 ? -14.273 3.201 10.406 1 95.62 90 SER A C 1
ATOM 714 O O . SER A 1 90 ? -14.477 2.023 10.711 1 95.62 90 SER A O 1
ATOM 716 N N . TYR A 1 91 ? -13.391 3.541 9.602 1 96.12 91 TYR A N 1
ATOM 717 C CA . TYR A 1 91 ? -12.602 2.523 8.914 1 96.12 91 TYR A CA 1
ATOM 718 C C . TYR A 1 91 ? -11.617 1.86 9.875 1 96.12 91 TYR A C 1
ATOM 720 O O . TYR A 1 91 ? -11.453 0.639 9.859 1 96.12 91 TYR A O 1
ATOM 728 N N . ALA A 1 92 ? -10.977 2.678 10.664 1 97.44 92 ALA A N 1
ATOM 729 C CA . ALA A 1 92 ? -10.039 2.107 11.633 1 97.44 92 ALA A CA 1
ATOM 730 C C . ALA A 1 92 ? -10.742 1.113 12.555 1 97.44 92 ALA A C 1
ATOM 732 O O . ALA A 1 92 ? -10.195 0.047 12.852 1 97.44 92 ALA A O 1
ATOM 733 N N . GLU A 1 93 ? -11.898 1.438 12.945 1 96.12 93 GLU A N 1
ATOM 734 C CA . GLU A 1 93 ? -12.688 0.551 13.789 1 96.12 93 GLU A CA 1
ATOM 735 C C . GLU A 1 93 ? -13.094 -0.718 13.039 1 96.12 93 GLU A C 1
ATOM 737 O O . GLU A 1 93 ? -13.047 -1.815 13.602 1 96.12 93 GLU A O 1
ATOM 742 N N . TYR A 1 94 ? -13.492 -0.518 11.883 1 95.56 94 TYR A N 1
ATOM 743 C CA . TYR A 1 94 ? -13.836 -1.66 11.047 1 95.56 94 TYR A CA 1
ATOM 744 C C . TYR A 1 94 ? -12.656 -2.621 10.922 1 95.56 94 TYR A C 1
ATOM 746 O O . TYR A 1 94 ? -12.82 -3.832 11.086 1 95.56 94 TYR A O 1
ATOM 754 N N . TYR A 1 95 ? -11.492 -2.072 10.672 1 97.69 95 TYR A N 1
ATOM 755 C CA . TYR A 1 95 ? -10.281 -2.877 10.531 1 97.69 95 TYR A CA 1
ATOM 756 C C . TYR A 1 95 ? -9.938 -3.586 11.828 1 97.69 95 TYR A C 1
ATOM 758 O O . TYR A 1 95 ? -9.539 -4.75 11.82 1 97.69 95 TYR A O 1
ATOM 766 N N . GLU A 1 96 ? -10.078 -2.891 12.875 1 97.31 96 GLU A N 1
ATOM 767 C CA . GLU A 1 96 ? -9.781 -3.49 14.18 1 97.31 96 GLU A CA 1
ATOM 768 C C . GLU A 1 96 ? -10.688 -4.688 14.453 1 97.31 96 GLU A C 1
ATOM 770 O O . GLU A 1 96 ? -10.25 -5.68 15.047 1 97.31 96 GLU A O 1
ATOM 775 N N . ASN A 1 97 ? -11.93 -4.605 14.016 1 96.25 97 ASN A N 1
ATOM 776 C CA . ASN A 1 97 ? -12.914 -5.656 14.258 1 96.25 97 ASN A CA 1
ATOM 777 C C . ASN A 1 97 ? -12.812 -6.77 13.219 1 96.25 97 ASN A C 1
ATOM 779 O O . ASN A 1 97 ? -13.25 -7.895 13.469 1 96.25 97 ASN A O 1
ATOM 783 N N . TYR A 1 98 ? -12.281 -6.449 12.125 1 96.62 98 TYR A N 1
ATOM 784 C CA . TYR A 1 98 ? -12.141 -7.402 11.031 1 96.62 98 TYR A CA 1
ATOM 785 C C . TYR A 1 98 ? -10.773 -7.273 10.367 1 96.62 98 TYR A C 1
ATOM 787 O O . TYR A 1 98 ? -10.688 -6.926 9.188 1 96.62 98 TYR A O 1
ATOM 795 N N . PRO A 1 99 ? -9.727 -7.688 11.062 1 98.19 99 PRO A N 1
ATOM 796 C CA . PRO A 1 99 ? -8.352 -7.426 10.609 1 98.19 99 PRO A CA 1
ATOM 797 C C . PRO A 1 99 ? -8.039 -8.086 9.266 1 98.19 99 PRO A C 1
ATOM 799 O O . PRO A 1 99 ? -7.309 -7.512 8.453 1 98.19 99 PRO A O 1
ATOM 802 N N . ALA A 1 100 ? -8.641 -9.227 8.977 1 98 100 ALA A N 1
ATOM 803 C CA . ALA A 1 100 ? -8.289 -9.992 7.789 1 98 100 ALA A CA 1
ATOM 804 C C . ALA A 1 100 ? -8.617 -9.211 6.52 1 98 100 ALA A C 1
ATOM 806 O O . ALA A 1 100 ? -7.914 -9.336 5.512 1 98 100 ALA A O 1
ATOM 807 N N . ILE A 1 101 ? -9.602 -8.375 6.57 1 97.5 101 ILE A N 1
ATOM 808 C CA . ILE A 1 101 ? -10.078 -7.672 5.383 1 97.5 101 ILE A CA 1
ATOM 809 C C . ILE A 1 101 ? -9.016 -6.688 4.906 1 97.5 101 ILE A C 1
ATOM 811 O O . ILE A 1 101 ? -9.039 -6.254 3.752 1 97.5 101 ILE A O 1
ATOM 815 N N . THR A 1 102 ? -8.055 -6.34 5.781 1 98.25 102 THR A N 1
ATOM 816 C CA . THR A 1 102 ? -7.066 -5.316 5.449 1 98.25 102 THR A CA 1
ATOM 817 C C . THR A 1 102 ? -6.027 -5.863 4.48 1 98.25 102 THR A C 1
ATOM 819 O O . THR A 1 102 ? -5.277 -5.098 3.867 1 98.25 102 THR A O 1
ATOM 822 N N . ALA A 1 103 ? -6.004 -7.152 4.289 1 98.12 103 ALA A N 1
ATOM 823 C CA . ALA A 1 103 ? -5.168 -7.727 3.238 1 98.12 103 ALA A CA 1
ATOM 824 C C . ALA A 1 103 ? -5.57 -7.195 1.867 1 98.12 103 ALA A C 1
ATOM 826 O O . ALA A 1 103 ? -4.719 -7 0.994 1 98.12 103 ALA A O 1
ATOM 827 N N . LEU A 1 104 ? -6.828 -6.941 1.713 1 97.44 104 LEU A N 1
ATOM 828 C CA . LEU A 1 104 ? -7.371 -6.473 0.443 1 97.44 104 LEU A CA 1
ATOM 829 C C . LEU A 1 104 ? -6.852 -5.078 0.112 1 97.44 104 LEU A C 1
ATOM 831 O O . LEU A 1 104 ? -6.465 -4.809 -1.027 1 97.44 104 LEU A O 1
ATOM 835 N N . ILE A 1 105 ? -6.746 -4.16 1.049 1 96.94 105 ILE A N 1
ATOM 836 C CA . ILE A 1 105 ? -6.375 -2.773 0.782 1 96.94 105 ILE A CA 1
ATOM 837 C C . ILE A 1 105 ? -4.891 -2.697 0.428 1 96.94 105 ILE A C 1
ATOM 839 O O . ILE A 1 105 ? -4.473 -1.828 -0.342 1 96.94 105 ILE A O 1
ATOM 843 N N . GLN A 1 106 ? -4.164 -3.648 0.953 1 98.12 106 GLN A N 1
ATOM 844 C CA . GLN A 1 106 ? -2.734 -3.688 0.657 1 98.12 106 GLN A CA 1
ATOM 845 C C . GLN A 1 106 ? -2.473 -4.316 -0.709 1 98.12 106 GLN A C 1
ATOM 847 O O . GLN A 1 106 ? -1.346 -4.285 -1.207 1 98.12 106 GLN A O 1
ATOM 852 N N . ALA A 1 107 ? -3.539 -4.805 -1.356 1 97.81 107 ALA A N 1
ATOM 853 C CA . ALA A 1 107 ? -3.377 -5.543 -2.605 1 97.81 107 ALA A CA 1
ATOM 854 C C . ALA A 1 107 ? -3.947 -4.758 -3.785 1 97.81 107 ALA A C 1
ATOM 856 O O . ALA A 1 107 ? -3.971 -5.254 -4.914 1 97.81 107 ALA A O 1
ATOM 857 N N . TYR A 1 108 ? -4.34 -3.529 -3.596 1 98.38 108 TYR A N 1
ATOM 858 C CA . TYR A 1 108 ? -5.066 -2.74 -4.582 1 98.38 108 TYR A CA 1
ATOM 859 C C . TYR A 1 108 ? -4.32 -2.709 -5.91 1 98.38 108 TYR A C 1
ATOM 861 O O . TYR A 1 108 ? -4.91 -2.961 -6.965 1 98.38 108 TYR A O 1
ATOM 869 N N . ASP A 1 109 ? -3.059 -2.443 -5.848 1 98.56 109 ASP A N 1
ATOM 870 C CA . ASP A 1 109 ? -2.297 -2.283 -7.082 1 98.56 109 ASP A CA 1
ATOM 871 C C . ASP A 1 109 ? -2.311 -3.566 -7.91 1 98.56 109 ASP A C 1
ATOM 873 O O . ASP A 1 109 ? -2.564 -3.533 -9.117 1 98.56 109 ASP A O 1
ATOM 877 N N . SER A 1 110 ? -2.068 -4.684 -7.246 1 98.06 110 SER A N 1
ATOM 878 C CA . SER A 1 110 ? -2.057 -5.969 -7.934 1 98.06 110 SER A CA 1
ATOM 879 C C . SER A 1 110 ? -3.434 -6.312 -8.484 1 98.06 110 SER A C 1
ATOM 881 O O . SER A 1 110 ? -3.553 -6.797 -9.617 1 98.06 110 SER A O 1
ATOM 883 N N . LEU A 1 111 ? -4.441 -6.055 -7.73 1 97.94 111 LEU A N 1
ATOM 884 C CA . LEU A 1 111 ? -5.801 -6.363 -8.148 1 97.94 111 LEU A CA 1
ATOM 885 C C . LEU A 1 111 ? -6.207 -5.52 -9.352 1 97.94 111 LEU A C 1
ATOM 887 O O . LEU A 1 111 ? -6.914 -5.992 -10.242 1 97.94 111 LEU A O 1
ATOM 891 N N . MET A 1 112 ? -5.695 -4.34 -9.422 1 97.44 112 MET A N 1
ATOM 892 C CA . MET A 1 112 ? -6.031 -3.438 -10.523 1 97.44 112 MET A CA 1
ATOM 893 C C . MET A 1 112 ? -5.41 -3.922 -11.828 1 97.44 112 MET A C 1
ATOM 895 O O . MET A 1 112 ? -5.801 -3.477 -12.906 1 97.44 112 MET A O 1
ATOM 899 N N . ARG A 1 113 ? -4.461 -4.824 -11.734 1 96.5 113 ARG A N 1
ATOM 900 C CA . ARG A 1 113 ? -3.83 -5.332 -12.953 1 96.5 113 ARG A CA 1
ATOM 901 C C . ARG A 1 113 ? -4.699 -6.395 -13.617 1 96.5 113 ARG A C 1
ATOM 903 O O . ARG A 1 113 ? -4.465 -6.762 -14.773 1 96.5 113 ARG A O 1
ATOM 910 N N . ASP A 1 114 ? -5.66 -6.918 -12.867 1 95.44 114 ASP A N 1
ATOM 911 C CA . ASP A 1 114 ? -6.68 -7.781 -13.453 1 95.44 114 ASP A CA 1
ATOM 912 C C . ASP A 1 114 ? -7.781 -6.961 -14.117 1 95.44 114 ASP A C 1
ATOM 914 O O . ASP A 1 114 ? -8.484 -6.199 -13.453 1 95.44 114 ASP A O 1
ATOM 918 N N . PRO A 1 115 ? -7.934 -7.133 -15.398 1 95.25 115 PRO A N 1
ATOM 919 C CA . PRO A 1 115 ? -8.891 -6.297 -16.125 1 95.25 115 PRO A CA 1
ATOM 920 C C . PRO A 1 115 ? -10.32 -6.43 -15.586 1 95.25 115 PRO A C 1
ATOM 922 O O . PRO A 1 115 ? -11.102 -5.48 -15.664 1 95.25 115 PRO A O 1
ATOM 925 N N . GLU A 1 116 ? -10.641 -7.496 -15.008 1 96.12 116 GLU A N 1
ATOM 926 C CA . GLU A 1 116 ? -12 -7.719 -14.508 1 96.12 116 GLU A CA 1
ATOM 927 C C . GLU A 1 116 ? -12.195 -7.078 -13.141 1 96.12 116 GLU A C 1
ATOM 929 O O . GLU A 1 116 ? -13.328 -6.895 -12.695 1 96.12 116 GLU A O 1
ATOM 934 N N . LEU A 1 117 ? -11.094 -6.816 -12.469 1 97.81 117 LEU A N 1
ATOM 935 C CA . LEU A 1 117 ? -11.172 -6.27 -11.125 1 97.81 117 LEU A CA 1
ATOM 936 C C . LEU A 1 117 ? -10.836 -4.781 -11.117 1 97.81 117 LEU A C 1
ATOM 938 O O . LEU A 1 117 ? -11.188 -4.066 -10.172 1 97.81 117 LEU A O 1
ATOM 942 N N . SER A 1 118 ? -10.188 -4.355 -12.148 1 97.75 118 SER A N 1
ATOM 943 C CA . SER A 1 118 ? -9.562 -3.039 -12.211 1 97.75 118 SER A CA 1
ATOM 944 C C . SER A 1 118 ? -10.578 -1.937 -11.906 1 97.75 118 SER A C 1
ATOM 946 O O . SER A 1 118 ? -10.375 -1.134 -10.992 1 97.75 118 SER A O 1
ATOM 948 N N . ASP A 1 119 ? -11.695 -1.911 -12.57 1 97.62 119 ASP A N 1
ATOM 949 C CA . ASP A 1 119 ? -12.68 -0.839 -12.43 1 97.62 119 ASP A CA 1
ATOM 950 C C . ASP A 1 119 ? -13.258 -0.803 -11.023 1 97.62 119 ASP A C 1
ATOM 952 O O . ASP A 1 119 ? -13.5 0.274 -10.469 1 97.62 119 ASP A O 1
ATOM 956 N N . LYS A 1 120 ? -13.461 -1.952 -10.445 1 97 120 LYS A N 1
ATOM 957 C CA . LYS A 1 120 ? -14.047 -2.02 -9.109 1 97 120 LYS A CA 1
ATOM 958 C C . LYS A 1 120 ? -13.102 -1.443 -8.062 1 97 120 LYS A C 1
ATOM 960 O O . LYS A 1 120 ? -13.531 -0.687 -7.184 1 97 120 LYS A O 1
ATOM 965 N N . VAL A 1 121 ? -11.883 -1.793 -8.164 1 98 121 VAL A N 1
ATOM 966 C CA . VAL A 1 121 ? -10.891 -1.288 -7.219 1 98 121 VAL A CA 1
ATOM 967 C C . VAL A 1 121 ? -10.711 0.216 -7.414 1 98 121 VAL A C 1
ATOM 969 O O . VAL A 1 121 ? -10.688 0.976 -6.445 1 98 121 VAL A O 1
ATOM 972 N N . ARG A 1 122 ? -10.641 0.658 -8.656 1 97.88 122 ARG A N 1
ATOM 973 C CA . ARG A 1 122 ? -10.5 2.076 -8.969 1 97.88 122 ARG A CA 1
ATOM 974 C C . ARG A 1 122 ? -11.656 2.883 -8.391 1 97.88 122 ARG A C 1
ATOM 976 O O . ARG A 1 122 ? -11.461 3.984 -7.875 1 97.88 122 ARG A O 1
ATOM 983 N N . LEU A 1 123 ? -12.797 2.348 -8.516 1 96.38 123 LEU A N 1
ATOM 984 C CA . LEU A 1 123 ? -13.984 3.033 -8.023 1 96.38 123 LEU A CA 1
ATOM 985 C C . LEU A 1 123 ? -13.93 3.201 -6.512 1 96.38 123 LEU A C 1
ATOM 987 O O . LEU A 1 123 ? -14.32 4.246 -5.98 1 96.38 123 LEU A O 1
ATOM 991 N N . ILE A 1 124 ? -13.469 2.203 -5.805 1 96.38 124 ILE A N 1
ATOM 992 C CA . ILE A 1 124 ? -13.336 2.275 -4.352 1 96.38 124 ILE A CA 1
ATOM 993 C C . ILE A 1 124 ? -12.344 3.369 -3.977 1 96.38 124 ILE A C 1
ATOM 995 O O . ILE A 1 124 ? -12.641 4.23 -3.146 1 96.38 124 ILE A O 1
ATOM 999 N N . ILE A 1 125 ? -11.188 3.334 -4.633 1 97.75 125 ILE A N 1
ATOM 1000 C CA . ILE A 1 125 ? -10.141 4.309 -4.355 1 97.75 125 ILE A CA 1
ATOM 1001 C C . ILE A 1 125 ? -10.656 5.719 -4.621 1 97.75 125 ILE A C 1
ATOM 1003 O O . ILE A 1 125 ? -10.523 6.605 -3.777 1 97.75 125 ILE A O 1
ATOM 1007 N N . ASN A 1 126 ? -11.305 5.891 -5.742 1 97.38 126 ASN A N 1
ATOM 1008 C CA . ASN A 1 126 ? -11.789 7.207 -6.141 1 97.38 126 ASN A CA 1
ATOM 1009 C C . ASN A 1 126 ? -12.883 7.707 -5.199 1 97.38 126 ASN A C 1
ATOM 1011 O O . ASN A 1 126 ? -12.891 8.883 -4.824 1 97.38 126 ASN A O 1
ATOM 1015 N N . LYS A 1 127 ? -13.766 6.855 -4.898 1 95.88 127 LYS A N 1
ATOM 1016 C CA . LYS A 1 127 ? -14.875 7.242 -4.027 1 95.88 127 LYS A CA 1
ATOM 1017 C C . LYS A 1 127 ? -14.367 7.73 -2.674 1 95.88 127 LYS A C 1
ATOM 1019 O O . LYS A 1 127 ? -14.789 8.781 -2.191 1 95.88 127 LYS A O 1
ATOM 1024 N N . ARG A 1 128 ? -13.461 7.02 -2.066 1 96.44 128 ARG A N 1
ATOM 1025 C CA . ARG A 1 128 ? -12.922 7.371 -0.755 1 96.44 128 ARG A CA 1
ATOM 1026 C C . ARG A 1 128 ? -12.07 8.633 -0.832 1 96.44 128 ARG A C 1
ATOM 1028 O O . ARG A 1 128 ? -12.211 9.531 0.001 1 96.44 128 ARG A O 1
ATOM 1035 N N . SER A 1 129 ? -11.242 8.688 -1.854 1 97.56 129 SER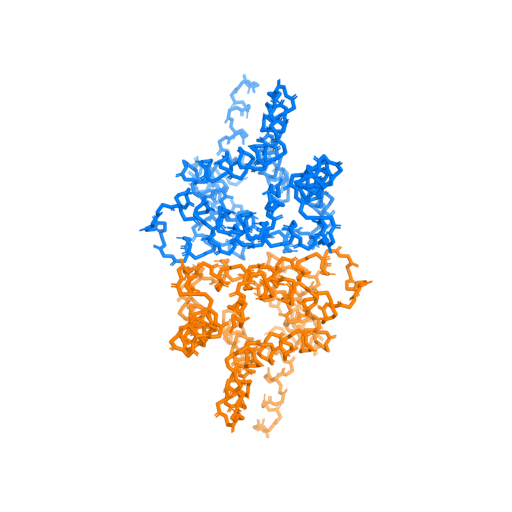 A N 1
ATOM 1036 C CA . SER A 1 129 ? -10.398 9.859 -2.035 1 97.56 129 SER A CA 1
ATOM 1037 C C . SER A 1 129 ? -11.234 11.117 -2.268 1 97.56 129 SER A C 1
ATOM 1039 O O . SER A 1 129 ? -10.969 12.164 -1.676 1 97.56 129 SER A O 1
ATOM 1041 N N . ASN A 1 130 ? -12.227 10.977 -3.123 1 96.69 130 ASN A N 1
ATOM 1042 C CA . ASN A 1 130 ? -13.062 12.125 -3.451 1 96.69 130 ASN A CA 1
ATOM 1043 C C . ASN A 1 130 ? -13.852 12.609 -2.236 1 96.69 130 ASN A C 1
ATOM 1045 O O . ASN A 1 130 ? -14.062 13.812 -2.068 1 96.69 130 ASN A O 1
ATOM 1049 N N . PHE A 1 131 ? -14.289 11.711 -1.45 1 95.81 131 PHE A N 1
ATOM 1050 C CA . PHE A 1 131 ? -14.992 12.109 -0.238 1 95.81 131 PHE A CA 1
ATOM 1051 C C . PHE A 1 131 ? -14.117 13.008 0.631 1 95.81 131 PHE A C 1
ATOM 1053 O O . PHE A 1 131 ? -14.555 14.07 1.073 1 95.81 131 PHE A O 1
ATOM 1060 N N . ILE A 1 132 ? -12.875 12.617 0.864 1 97.38 132 ILE A N 1
ATOM 1061 C CA . ILE A 1 132 ? -11.953 13.367 1.714 1 97.38 132 ILE A CA 1
ATOM 1062 C C . ILE A 1 132 ? -11.609 14.703 1.055 1 97.38 132 ILE A C 1
ATOM 1064 O O . ILE A 1 132 ? -11.648 15.75 1.703 1 97.38 132 ILE A O 1
ATOM 1068 N N . ILE A 1 133 ? -11.32 14.695 -0.239 1 98.19 133 ILE A N 1
ATOM 1069 C CA . ILE A 1 133 ? -10.93 15.898 -0.971 1 98.19 133 ILE A CA 1
ATOM 1070 C C . ILE A 1 133 ? -12.047 16.922 -0.902 1 98.19 133 ILE A C 1
ATOM 1072 O O . ILE A 1 133 ? -11.812 18.094 -0.576 1 98.19 133 ILE A O 1
ATOM 1076 N N . GLU A 1 134 ? -13.242 16.484 -1.151 1 96.5 134 GLU A N 1
ATOM 1077 C CA . GLU A 1 134 ? -14.383 17.406 -1.144 1 96.5 134 GLU A CA 1
ATOM 1078 C C . GLU A 1 134 ? -14.648 17.938 0.26 1 96.5 134 GLU A C 1
ATOM 1080 O O . GLU A 1 134 ? -15.023 19.109 0.424 1 96.5 134 GLU A O 1
ATOM 1085 N N . THR A 1 135 ? -14.508 17.109 1.247 1 95.88 135 THR A N 1
ATOM 1086 C CA . THR A 1 135 ? -14.695 17.547 2.629 1 95.88 135 THR A CA 1
ATOM 1087 C C . THR A 1 135 ? -13.633 18.562 3.02 1 95.88 135 THR A C 1
ATOM 1089 O O . THR A 1 135 ? -13.93 19.547 3.705 1 95.88 135 THR A O 1
ATOM 1092 N N . VAL A 1 136 ? -12.367 18.391 2.582 1 97.31 136 VAL A N 1
ATOM 1093 C CA . VAL A 1 136 ? -11.289 19.344 2.824 1 97.31 136 VAL A CA 1
ATOM 1094 C C . VAL A 1 136 ? -11.617 20.672 2.148 1 97.31 136 VAL A C 1
ATOM 1096 O O . VAL A 1 136 ? -11.477 21.734 2.758 1 97.31 136 VAL A O 1
ATOM 1099 N N . LYS A 1 137 ? -12.055 20.625 0.919 1 97.38 137 LYS A N 1
ATOM 1100 C CA . LYS A 1 137 ? -12.414 21.844 0.185 1 97.38 137 LYS A CA 1
ATOM 1101 C C . LYS A 1 137 ? -13.516 22.609 0.904 1 97.38 137 LYS A C 1
ATOM 1103 O O . LYS A 1 137 ? -13.484 23.844 0.966 1 97.38 137 LYS A O 1
ATOM 1108 N N . GLU A 1 138 ? -14.469 21.891 1.374 1 95 138 GLU A N 1
ATOM 1109 C CA . GLU A 1 138 ? -15.523 22.531 2.162 1 95 138 GLU A CA 1
ATOM 1110 C C . GLU A 1 138 ? -14.945 23.234 3.391 1 95 138 GLU A C 1
ATOM 1112 O O . GLU A 1 138 ? -15.352 24.344 3.717 1 95 138 GLU A O 1
ATOM 1117 N N . GLY A 1 139 ? -14.047 22.531 4.047 1 95.62 139 GLY A N 1
ATOM 1118 C CA . GLY A 1 139 ? -13.383 23.125 5.195 1 95.62 139 GLY A CA 1
ATOM 1119 C C . GLY A 1 139 ? -12.578 24.375 4.844 1 95.62 139 GLY A C 1
ATOM 1120 O O . GLY A 1 139 ? -12.508 25.312 5.633 1 95.62 139 GLY A O 1
ATOM 1121 N N . GLN A 1 140 ? -11.992 24.391 3.707 1 96.5 140 GLN A N 1
ATOM 1122 C CA . GLN A 1 140 ? -11.242 25.547 3.234 1 96.5 140 GLN A CA 1
ATOM 1123 C C . GLN A 1 140 ? -12.172 26.719 2.898 1 96.5 140 GLN A C 1
ATOM 1125 O O . GLN A 1 140 ? -11.898 27.859 3.27 1 96.5 140 GLN A O 1
ATOM 1130 N N . LYS A 1 141 ? -13.219 26.406 2.283 1 95.25 141 LYS A N 1
ATOM 1131 C CA . LYS A 1 141 ? -14.203 27.422 1.927 1 95.25 141 LYS A CA 1
ATOM 1132 C C . LYS A 1 141 ? -14.781 28.094 3.172 1 95.25 141 LYS A C 1
ATOM 1134 O O . LYS A 1 141 ? -15.062 29.281 3.172 1 95.25 141 LYS A O 1
ATOM 1139 N N . ASN A 1 142 ? -14.922 27.328 4.246 1 93.31 142 ASN A N 1
ATOM 1140 C CA . ASN A 1 142 ? -15.523 27.828 5.48 1 93.31 142 ASN A CA 1
ATOM 1141 C C . ASN A 1 142 ? -14.477 28.438 6.406 1 93.31 142 ASN A C 1
ATOM 1143 O O . ASN A 1 142 ? -14.789 28.859 7.523 1 93.31 142 ASN A O 1
ATOM 1147 N N . GLY A 1 143 ? -13.25 28.391 6.055 1 93.5 143 GLY A N 1
ATOM 1148 C CA . GLY A 1 143 ? -12.18 29.016 6.816 1 93.5 143 GLY A CA 1
ATOM 1149 C C . GLY A 1 143 ? -11.688 28.172 7.973 1 93.5 143 GLY A C 1
ATOM 1150 O O . GLY A 1 143 ? -11.008 28.672 8.867 1 93.5 143 GLY A O 1
ATOM 1151 N N . ILE A 1 144 ? -12.039 26.906 7.938 1 93.62 144 ILE A N 1
ATOM 1152 C CA . ILE A 1 144 ? -11.656 26 9.016 1 93.62 144 ILE A CA 1
ATOM 1153 C C . ILE A 1 144 ? -10.281 25.406 8.719 1 93.62 144 ILE A C 1
ATOM 1155 O O . ILE A 1 144 ? -9.445 25.281 9.617 1 93.62 144 ILE A O 1
ATOM 1159 N N . ILE A 1 145 ? -10.047 25.062 7.484 1 94.44 145 ILE A N 1
ATOM 1160 C CA . ILE A 1 145 ? -8.766 24.547 7.004 1 94.44 145 ILE A CA 1
ATOM 1161 C C . ILE A 1 145 ? -8.055 25.625 6.176 1 94.44 145 ILE A C 1
ATOM 1163 O O . ILE A 1 145 ? -8.695 26.375 5.441 1 94.44 145 ILE A O 1
ATOM 1167 N N . LYS A 1 146 ? -6.742 25.688 6.348 1 94.5 146 LYS A N 1
ATOM 1168 C CA . LYS A 1 146 ? -5.957 26.672 5.605 1 94.5 146 LYS A CA 1
ATOM 1169 C C . LYS A 1 146 ? -6.254 26.594 4.109 1 94.5 146 LYS A C 1
ATOM 1171 O O . LYS A 1 146 ? -6.254 25.516 3.525 1 94.5 146 LYS A O 1
ATOM 1176 N N . ALA A 1 147 ? -6.41 27.703 3.443 1 92.19 147 ALA A N 1
ATOM 1177 C CA . ALA A 1 147 ? -6.828 27.781 2.045 1 92.19 147 ALA A CA 1
ATOM 1178 C C . ALA A 1 147 ? -5.648 27.531 1.106 1 92.19 147 ALA A C 1
ATOM 1180 O O . ALA A 1 147 ? -5.84 27.219 -0.068 1 92.19 147 ALA A O 1
ATOM 1181 N N . ASP A 1 148 ? -4.48 27.625 1.616 1 91.81 148 ASP A N 1
ATOM 1182 C CA . ASP A 1 148 ? -3.305 27.609 0.753 1 91.81 148 ASP A CA 1
ATOM 1183 C C . ASP A 1 148 ? -2.727 26.203 0.632 1 91.81 148 ASP A C 1
ATOM 1185 O O . ASP A 1 148 ? -1.711 26 -0.036 1 91.81 148 ASP A O 1
ATOM 1189 N N . ILE A 1 149 ? -3.418 25.297 1.253 1 93.88 149 ILE A N 1
ATOM 1190 C CA . ILE A 1 149 ? -2.898 23.938 1.147 1 93.88 149 ILE A CA 1
ATOM 1191 C C . ILE A 1 149 ? -3.699 23.156 0.107 1 93.88 149 ILE A C 1
ATOM 1193 O O . ILE A 1 149 ? -4.875 23.453 -0.123 1 93.88 149 ILE A O 1
ATOM 1197 N N . SER A 1 150 ? -3.09 22.203 -0.53 1 97.38 150 SER A N 1
ATOM 1198 C CA . SER A 1 150 ? -3.742 21.359 -1.524 1 97.38 150 SER A CA 1
ATOM 1199 C C . SER A 1 150 ? -4.637 20.312 -0.863 1 97.38 150 SER A C 1
ATOM 1201 O O . SER A 1 150 ? -4.168 19.5 -0.06 1 97.38 150 SER A O 1
ATOM 1203 N N . SER A 1 151 ? -5.926 20.328 -1.254 1 98.19 151 SER A N 1
ATOM 1204 C CA . SER A 1 151 ? -6.848 19.328 -0.728 1 98.19 151 SER A CA 1
ATOM 1205 C C . SER A 1 151 ? -6.449 17.922 -1.171 1 98.19 151 SER A C 1
ATOM 1207 O O . SER A 1 151 ? -6.602 16.953 -0.415 1 98.19 151 SER A O 1
ATOM 1209 N N . GLU A 1 152 ? -5.863 17.75 -2.352 1 98.5 152 GLU A N 1
ATOM 1210 C CA . GLU A 1 152 ? -5.41 16.453 -2.871 1 98.5 152 GLU A CA 1
ATOM 1211 C C . GLU A 1 152 ? -4.203 15.938 -2.092 1 98.5 152 GLU A C 1
ATOM 1213 O O . GLU A 1 152 ? -4.129 14.75 -1.771 1 98.5 152 GLU A O 1
ATOM 1218 N N . LEU A 1 153 ? -3.295 16.844 -1.817 1 98.5 153 LEU A N 1
ATOM 1219 C CA . LEU A 1 153 ? -2.109 16.438 -1.071 1 98.5 153 LEU A CA 1
ATOM 1220 C C . LEU A 1 153 ? -2.469 16.078 0.366 1 98.5 153 LEU A C 1
ATOM 1222 O O . LEU A 1 153 ? -1.903 15.141 0.936 1 98.5 153 LEU A O 1
ATOM 1226 N N . LEU A 1 154 ? -3.381 16.859 0.928 1 98.31 154 LEU A N 1
ATOM 1227 C CA . LEU A 1 154 ? -3.834 16.516 2.271 1 98.31 154 LEU A CA 1
ATOM 1228 C C . LEU A 1 154 ? -4.512 15.148 2.283 1 98.31 154 LEU A C 1
ATOM 1230 O O . LEU A 1 154 ? -4.312 14.359 3.211 1 98.31 154 LEU A O 1
ATOM 1234 N N . GLU A 1 155 ? -5.336 14.891 1.273 1 98.75 155 GLU A N 1
ATOM 1235 C CA . GLU A 1 155 ? -5.949 13.57 1.125 1 98.75 155 GLU A CA 1
ATOM 1236 C C . GLU A 1 155 ? -4.895 12.477 0.995 1 98.75 155 GLU A C 1
ATOM 1238 O O . GLU A 1 155 ? -5.02 11.414 1.6 1 98.75 155 GLU A O 1
ATOM 1243 N N . ASP A 1 156 ? -3.799 12.703 0.212 1 98.69 156 ASP A N 1
ATOM 1244 C CA . ASP A 1 156 ? -2.707 11.742 0.09 1 98.69 156 ASP A CA 1
ATOM 1245 C C . ASP A 1 156 ? -2.104 11.422 1.455 1 98.69 156 ASP A C 1
ATOM 1247 O O . ASP A 1 156 ? -1.808 10.266 1.752 1 98.69 156 ASP A O 1
ATOM 1251 N N . LEU A 1 157 ? -1.939 12.438 2.219 1 98.75 157 LEU A N 1
ATOM 1252 C CA . LEU A 1 157 ? -1.351 12.273 3.543 1 98.75 157 LEU A CA 1
ATOM 1253 C C . LEU A 1 157 ? -2.285 11.484 4.457 1 98.75 157 LEU A C 1
ATOM 1255 O O . LEU A 1 157 ? -1.85 10.562 5.152 1 98.75 157 LEU A O 1
ATOM 1259 N N . ILE A 1 158 ? -3.576 11.82 4.441 1 98.81 158 ILE A N 1
ATOM 1260 C CA . ILE A 1 158 ? -4.543 11.164 5.312 1 98.81 158 ILE A CA 1
ATOM 1261 C C . ILE A 1 158 ? -4.672 9.688 4.926 1 98.81 158 ILE A C 1
ATOM 1263 O O . ILE A 1 158 ? -4.512 8.805 5.766 1 98.81 158 ILE A O 1
ATOM 1267 N N . THR A 1 159 ? -4.945 9.477 3.68 1 98.75 159 THR A N 1
ATOM 1268 C CA . THR A 1 159 ? -5.16 8.125 3.184 1 98.75 159 THR A CA 1
ATOM 1269 C C . THR A 1 159 ? -3.865 7.316 3.248 1 98.75 159 THR A C 1
ATOM 1271 O O . THR A 1 159 ? -3.863 6.176 3.717 1 98.75 159 THR A O 1
ATOM 1274 N N . GLY A 1 160 ? -2.795 7.93 2.801 1 98.75 160 GLY A N 1
ATOM 1275 C CA . GLY A 1 160 ? -1.506 7.258 2.824 1 98.75 160 GLY A CA 1
ATOM 1276 C C . GLY A 1 160 ? -1.023 6.941 4.227 1 98.75 160 GLY A C 1
ATOM 1277 O O . GLY A 1 160 ? -0.528 5.844 4.488 1 98.75 160 GLY A O 1
ATOM 1278 N N . GLY A 1 161 ?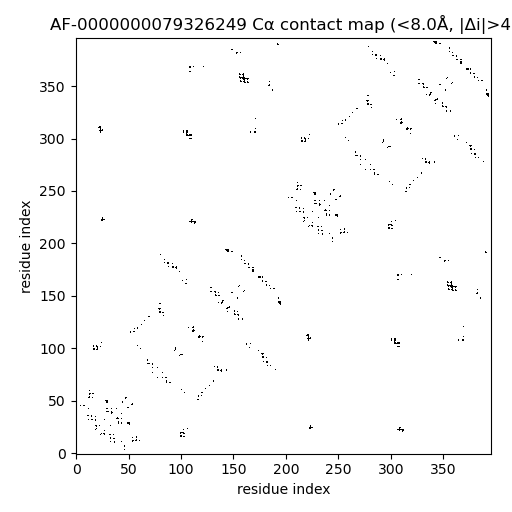 -1.087 7.938 5.09 1 98.81 161 GLY A N 1
ATOM 1279 C CA . GLY A 1 161 ? -0.722 7.695 6.477 1 98.81 161 GLY A CA 1
ATOM 1280 C C . GLY A 1 161 ? -1.515 6.566 7.113 1 98.81 161 GLY A C 1
ATOM 1281 O O . GLY A 1 161 ? -0.952 5.727 7.816 1 98.81 161 GLY A O 1
ATOM 1282 N N . SER A 1 162 ? -2.807 6.527 6.887 1 98.81 162 SER A N 1
ATOM 1283 C CA . SER A 1 162 ? -3.664 5.477 7.43 1 98.81 162 SER A CA 1
ATOM 1284 C C . SER A 1 162 ? -3.273 4.105 6.883 1 98.81 162 SER A C 1
ATOM 1286 O O . SER A 1 162 ? -3.205 3.133 7.637 1 98.81 162 SER A O 1
ATOM 1288 N N . ARG A 1 163 ? -3.029 4.07 5.637 1 98.31 163 ARG A N 1
ATOM 1289 C CA . ARG A 1 163 ? -2.654 2.809 5.012 1 98.31 163 ARG A CA 1
ATOM 1290 C C . ARG A 1 163 ? -1.293 2.334 5.508 1 98.31 163 ARG A C 1
ATOM 1292 O O . ARG A 1 163 ? -1.057 1.129 5.629 1 98.31 163 ARG A O 1
ATOM 1299 N N . GLU A 1 164 ? -0.381 3.268 5.711 1 98.75 164 GLU A N 1
ATOM 1300 C CA . GLU A 1 164 ? 0.929 2.922 6.254 1 98.75 164 GLU A CA 1
ATOM 1301 C C . GLU A 1 164 ? 0.809 2.348 7.664 1 98.75 164 GLU A C 1
ATOM 1303 O O . GLU A 1 164 ? 1.441 1.34 7.984 1 98.75 164 GLU A O 1
ATOM 1308 N N . ILE A 1 165 ? 0.012 2.996 8.484 1 98.81 165 ILE A N 1
ATOM 1309 C CA . ILE A 1 165 ? -0.241 2.488 9.828 1 98.81 165 ILE A CA 1
ATOM 1310 C C . ILE A 1 165 ? -0.834 1.085 9.742 1 98.81 165 ILE A C 1
ATOM 1312 O O . ILE A 1 165 ? -0.449 0.195 10.508 1 98.81 165 ILE A O 1
ATOM 1316 N N . CYS A 1 166 ? -1.718 0.904 8.812 1 98.81 166 CYS A N 1
ATOM 1317 C CA . CYS A 1 166 ? -2.328 -0.405 8.609 1 98.81 166 CYS A CA 1
ATOM 1318 C C . CYS A 1 166 ? -1.278 -1.443 8.234 1 98.81 166 CYS A C 1
ATOM 1320 O O . CYS A 1 166 ? -1.28 -2.557 8.758 1 98.81 166 CYS A O 1
ATOM 1322 N N . LEU A 1 167 ? -0.397 -1.104 7.344 1 98.69 167 LEU A N 1
ATOM 1323 C CA . LEU A 1 167 ? 0.667 -2.02 6.945 1 98.69 167 LEU A CA 1
ATOM 1324 C C . LEU A 1 167 ? 1.521 -2.412 8.148 1 98.69 167 LEU A C 1
ATOM 1326 O O . LEU A 1 167 ? 1.816 -3.594 8.344 1 98.69 167 LEU A O 1
ATOM 1330 N N . LYS A 1 168 ? 1.902 -1.447 8.922 1 98.62 168 LYS A N 1
ATOM 1331 C CA . LYS A 1 168 ? 2.732 -1.719 10.094 1 98.62 168 LYS A CA 1
ATOM 1332 C C . LYS A 1 168 ? 1.97 -2.537 11.133 1 98.62 168 LYS A C 1
ATOM 1334 O O . LYS A 1 168 ? 2.555 -3.377 11.82 1 98.62 168 LYS A O 1
ATOM 1339 N N . TRP A 1 169 ? 0.662 -2.221 11.266 1 98.75 169 TRP A N 1
ATOM 1340 C CA . TRP A 1 169 ? -0.214 -2.994 12.141 1 98.75 169 TRP A CA 1
ATOM 1341 C C . TRP A 1 169 ? -0.229 -4.465 11.742 1 98.75 169 TRP A C 1
ATOM 1343 O O . TRP A 1 169 ? -0.082 -5.348 12.586 1 98.75 169 TRP A O 1
ATOM 1353 N N . ARG A 1 170 ? -0.302 -4.746 10.523 1 98.38 170 ARG A N 1
ATOM 1354 C CA . ARG A 1 170 ? -0.279 -6.105 10 1 98.38 170 ARG A CA 1
ATOM 1355 C C . ARG A 1 170 ? 1.101 -6.734 10.164 1 98.38 170 ARG A C 1
ATOM 1357 O O . ARG A 1 170 ? 1.216 -7.914 10.492 1 98.38 170 ARG A O 1
ATOM 1364 N N . LYS A 1 171 ? 2.107 -5.934 9.852 1 97.94 171 LYS A N 1
ATOM 1365 C CA . LYS A 1 171 ? 3.49 -6.387 9.969 1 97.94 171 LYS A CA 1
ATOM 1366 C C . LYS A 1 171 ? 3.783 -6.891 11.383 1 97.94 171 LYS A C 1
ATOM 1368 O O . LYS A 1 171 ? 4.566 -7.828 11.562 1 97.94 171 LYS A O 1
ATOM 1373 N N . THR A 1 172 ? 3.133 -6.285 12.375 1 97.31 172 THR A N 1
ATOM 1374 C CA . THR A 1 172 ? 3.367 -6.633 13.766 1 97.31 172 THR A CA 1
ATOM 1375 C C . THR A 1 172 ? 2.285 -7.582 14.273 1 97.31 172 THR A C 1
ATOM 1377 O O . THR A 1 172 ? 2.074 -7.703 15.484 1 97.31 172 THR A O 1
ATOM 1380 N N . GLU A 1 173 ? 1.512 -8.148 13.438 1 96.94 173 GLU A N 1
ATOM 1381 C CA . GLU A 1 173 ? 0.449 -9.094 13.758 1 96.94 173 GLU A CA 1
ATOM 1382 C C . GLU A 1 173 ? -0.618 -8.453 14.641 1 96.94 173 GLU A C 1
ATOM 1384 O O . GLU A 1 173 ? -1.001 -9.008 15.664 1 96.94 173 GLU A O 1
ATOM 1389 N N . PHE A 1 174 ? -0.907 -7.254 14.312 1 98 174 PHE A N 1
ATOM 1390 C CA . PHE A 1 174 ? -2.035 -6.535 14.891 1 98 174 PHE A CA 1
ATOM 1391 C C . PHE A 1 174 ? -1.801 -6.262 16.375 1 98 174 PHE A C 1
ATOM 1393 O O . PHE A 1 174 ? -2.715 -6.406 17.188 1 98 174 PHE A O 1
ATOM 1400 N N . ASN A 1 175 ? -0.602 -5.852 16.719 1 97.5 175 ASN A N 1
ATOM 1401 C CA . ASN A 1 175 ? -0.168 -5.82 18.109 1 97.5 175 ASN A CA 1
ATOM 1402 C C . ASN A 1 175 ? -0.35 -4.434 18.719 1 97.5 175 ASN A C 1
ATOM 1404 O O . ASN A 1 175 ? 0.199 -4.148 19.797 1 97.5 175 ASN A O 1
ATOM 1408 N N . PHE A 1 176 ? -0.964 -3.512 18.109 1 98.12 176 PHE A N 1
ATOM 1409 C CA . PHE A 1 176 ? -1.317 -2.213 18.672 1 98.12 176 PHE A CA 1
ATOM 1410 C C . PHE A 1 176 ? -2.713 -1.793 18.234 1 98.12 176 PHE A C 1
ATOM 1412 O O . PHE A 1 176 ? -3.32 -2.441 17.375 1 98.12 176 PHE A O 1
ATOM 1419 N N . SER A 1 177 ? -3.229 -0.771 18.812 1 98.38 177 SER A N 1
ATOM 1420 C CA . SER A 1 177 ? -4.535 -0.252 18.406 1 98.38 177 SER A CA 1
ATOM 1421 C C . SER A 1 177 ? -4.43 0.591 17.141 1 98.38 177 SER A C 1
ATOM 1423 O O . SER A 1 177 ? -3.943 1.724 17.188 1 98.38 177 SER A O 1
ATOM 1425 N N . ILE A 1 178 ? -4.91 0.055 16.078 1 98.56 178 ILE A N 1
ATOM 1426 C CA . ILE A 1 178 ? -4.867 0.788 14.82 1 98.56 178 ILE A CA 1
ATOM 1427 C C . ILE A 1 178 ? -5.758 2.025 14.914 1 98.56 178 ILE A C 1
ATOM 1429 O O . ILE A 1 178 ? -5.434 3.074 14.352 1 98.56 178 ILE A O 1
ATOM 1433 N N . LYS A 1 179 ? -6.84 1.916 15.586 1 98.12 179 LYS A N 1
ATOM 1434 C CA . LYS A 1 179 ? -7.758 3.037 15.773 1 98.12 179 LYS A CA 1
ATOM 1435 C C . LYS A 1 179 ? -7.078 4.191 16.5 1 98.12 179 LYS A C 1
ATOM 1437 O O . LYS A 1 179 ? -7.07 5.324 16.016 1 98.12 179 LYS A O 1
ATOM 1442 N N . ASP A 1 180 ? -6.441 3.893 17.609 1 98.31 180 ASP A N 1
ATOM 1443 C CA . ASP A 1 180 ? -5.797 4.934 18.406 1 98.31 180 ASP A CA 1
ATOM 1444 C C . ASP A 1 180 ? -4.656 5.586 17.641 1 98.31 180 ASP A C 1
ATOM 1446 O O . ASP A 1 180 ? -4.543 6.816 17.609 1 98.31 180 ASP A O 1
ATOM 1450 N N . ARG A 1 181 ? -3.842 4.82 17.016 1 98.5 181 ARG A N 1
ATOM 1451 C CA . ARG A 1 181 ? -2.699 5.359 16.281 1 98.5 181 ARG A CA 1
ATOM 1452 C C . ARG A 1 181 ? -3.158 6.195 15.086 1 98.5 181 ARG A C 1
ATOM 1454 O O . ARG A 1 181 ? -2.6 7.262 14.82 1 98.5 181 ARG A O 1
ATOM 1461 N N . THR A 1 182 ? -4.148 5.688 14.375 1 98.69 182 THR A N 1
ATOM 1462 C CA . THR A 1 182 ? -4.66 6.406 13.219 1 98.69 182 THR A CA 1
ATOM 1463 C C . THR A 1 182 ? -5.254 7.75 13.625 1 98.69 182 THR A C 1
ATOM 1465 O O . THR A 1 182 ? -5.016 8.766 12.977 1 98.69 182 THR A O 1
ATOM 1468 N N . LEU A 1 183 ? -5.977 7.758 14.703 1 97.94 183 LEU A N 1
ATOM 1469 C CA . LEU A 1 183 ? -6.609 8.992 15.156 1 97.94 183 LEU A CA 1
ATOM 1470 C C . LEU A 1 183 ? -5.566 9.984 15.664 1 97.94 183 LEU A C 1
ATOM 1472 O O . LEU A 1 183 ? -5.695 11.188 15.453 1 97.94 183 LEU A O 1
ATOM 1476 N N . GLU A 1 184 ? -4.559 9.469 16.375 1 98.25 184 GLU A N 1
ATOM 1477 C CA . GLU A 1 184 ? -3.467 10.344 16.812 1 98.25 184 GLU A CA 1
ATOM 1478 C C . GLU A 1 184 ? -2.77 10.984 15.617 1 98.25 184 GLU A C 1
ATOM 1480 O O . GLU A 1 184 ? -2.475 12.188 15.633 1 98.25 184 GLU A O 1
ATOM 1485 N N . MET A 1 185 ? -2.518 10.195 14.594 1 98.5 185 MET A N 1
ATOM 1486 C CA . MET A 1 185 ? -1.887 10.703 13.375 1 98.5 185 MET A CA 1
ATOM 1487 C C . MET A 1 185 ? -2.76 11.758 12.711 1 98.5 185 MET A C 1
ATOM 1489 O O . MET A 1 185 ? -2.27 12.82 12.312 1 98.5 185 MET A O 1
ATOM 1493 N N . LEU A 1 186 ? -4.016 11.438 12.625 1 98.31 186 LEU A N 1
ATOM 1494 C CA . LEU A 1 186 ? -4.953 12.344 11.969 1 98.31 186 LEU A CA 1
ATOM 1495 C C . LEU A 1 186 ? -5.027 13.68 12.711 1 98.31 186 LEU A C 1
ATOM 1497 O O . LEU A 1 186 ? -4.988 14.742 12.086 1 98.31 186 LEU A O 1
ATOM 1501 N N . ASP A 1 187 ? -5.129 13.656 14.016 1 96.81 187 ASP A N 1
ATOM 1502 C CA . ASP A 1 187 ? -5.203 14.867 14.82 1 96.81 187 ASP A CA 1
ATOM 1503 C C . ASP A 1 187 ? -3.928 15.695 14.695 1 96.81 187 ASP A C 1
ATOM 1505 O O . ASP A 1 187 ? -3.984 16.922 14.57 1 96.81 187 ASP A O 1
ATOM 1509 N N . MET A 1 188 ? -2.824 15 14.734 1 96.75 188 MET A N 1
ATOM 1510 C CA . MET A 1 188 ? -1.554 15.695 14.555 1 96.75 188 MET A CA 1
ATOM 1511 C C . MET A 1 188 ? -1.515 16.422 13.211 1 96.75 188 MET A C 1
ATOM 1513 O O . MET A 1 188 ? -1.113 17.578 13.141 1 96.75 188 MET A O 1
ATOM 1517 N N . LEU A 1 189 ? -1.96 15.758 12.188 1 97.38 189 LEU A N 1
ATOM 1518 C CA . LEU A 1 189 ? -1.937 16.297 10.836 1 97.38 189 LEU A CA 1
ATOM 1519 C C . LEU A 1 189 ? -2.92 17.469 10.703 1 97.38 189 LEU A C 1
ATOM 1521 O O . LEU A 1 189 ? -2.539 18.562 10.281 1 97.38 189 LEU A O 1
ATOM 1525 N N . LEU A 1 190 ? -4.172 17.234 11.109 1 95.75 190 LEU A N 1
ATOM 1526 C CA . LEU A 1 190 ? -5.211 18.234 10.914 1 95.75 190 LEU A CA 1
ATOM 1527 C C . LEU A 1 190 ? -4.938 19.469 11.766 1 95.75 190 LEU A C 1
ATOM 1529 O O . LEU A 1 190 ? -5.199 20.594 11.336 1 95.75 190 LEU A O 1
ATOM 1533 N N . ASN A 1 191 ? -4.395 19.312 12.922 1 93 191 ASN A N 1
ATOM 1534 C CA . ASN A 1 191 ? -4.078 20.453 13.781 1 93 191 ASN A CA 1
ATOM 1535 C C . ASN A 1 191 ? -3.035 21.359 13.148 1 93 191 ASN A C 1
ATOM 1537 O O . ASN A 1 191 ? -3.016 22.578 13.406 1 93 191 ASN A O 1
ATOM 1541 N N . ALA A 1 192 ? -2.229 20.797 12.305 1 92.38 192 ALA A N 1
ATOM 1542 C CA . ALA A 1 192 ? -1.182 21.562 11.648 1 92.38 192 ALA A CA 1
ATOM 1543 C C . ALA A 1 192 ? -1.759 22.422 10.523 1 92.38 192 ALA A C 1
ATOM 1545 O O . ALA A 1 192 ? -1.122 23.375 10.062 1 92.38 192 ALA A O 1
ATOM 1546 N N . PHE A 1 193 ? -2.992 22.094 10.125 1 90.81 193 PHE A N 1
ATOM 1547 C CA . PHE A 1 193 ? -3.506 22.766 8.938 1 90.81 193 PHE A CA 1
ATOM 1548 C C . PHE A 1 193 ? -4.809 23.5 9.25 1 90.81 193 PHE A C 1
ATOM 1550 O O . PHE A 1 193 ? -5.492 23.984 8.344 1 90.81 193 PHE A O 1
ATOM 1557 N N . LEU A 1 194 ? -5.145 23.453 10.477 1 87.62 194 LEU A N 1
ATOM 1558 C CA . LEU A 1 194 ? -6.312 24.234 10.883 1 87.62 194 LEU A CA 1
ATOM 1559 C C . LEU A 1 194 ? -6.012 25.719 10.859 1 87.62 194 LEU A C 1
ATOM 1561 O O . LEU A 1 194 ? -4.887 26.141 11.141 1 87.62 194 LEU A O 1
ATOM 1565 N N . GLU A 1 195 ? -6.934 26.469 10.414 1 78.44 195 GLU A N 1
ATOM 1566 C CA . GLU A 1 195 ? -6.805 27.922 10.477 1 78.44 195 GLU A CA 1
ATOM 1567 C C . GLU A 1 195 ? -6.887 28.438 11.914 1 78.44 195 GLU A C 1
ATOM 1569 O O . GLU A 1 195 ? -7.75 28 12.68 1 78.44 195 GLU A O 1
ATOM 1574 N N . LYS A 1 196 ? -5.621 28.969 12.43 1 65.5 196 LYS A N 1
ATOM 1575 C CA . LYS A 1 196 ? -5.605 29.531 13.773 1 65.5 196 LYS A CA 1
ATOM 1576 C C . LYS A 1 196 ? -6.605 30.672 13.898 1 65.5 196 LYS A C 1
ATOM 1578 O O . LYS A 1 196 ? -6.734 31.5 12.984 1 65.5 196 LYS A O 1
ATOM 1583 N N . ASN A 1 197 ? -7.891 30.453 14.359 1 52.12 197 ASN A N 1
ATOM 1584 C CA . ASN A 1 197 ? -8.766 31.562 14.695 1 52.12 197 ASN A CA 1
ATOM 1585 C C . ASN A 1 197 ? -7.969 32.75 15.242 1 52.12 197 ASN A C 1
ATOM 1587 O O . ASN A 1 197 ? -7.199 32.594 16.188 1 52.12 197 ASN A O 1
ATOM 1591 N N . LYS A 1 198 ? -7.453 33.75 14.375 1 43.25 198 LYS A N 1
ATOM 1592 C CA . LYS A 1 198 ? -7.25 35.094 14.883 1 43.25 198 LYS A CA 1
ATOM 1593 C C . LYS A 1 198 ? -8.492 35.625 15.609 1 43.25 198 LYS A C 1
ATOM 1595 O O . LYS A 1 198 ? -9.617 35.406 15.148 1 43.25 198 LYS A O 1
ATOM 1600 N N . MET B 1 1 ? 31.25 -18.516 -18.719 1 44.03 1 MET B N 1
ATOM 1601 C CA . MET B 1 1 ? 30 -19.141 -18.312 1 44.03 1 MET B CA 1
ATOM 1602 C C . MET B 1 1 ? 29.406 -18.438 -17.094 1 44.03 1 MET B C 1
ATOM 1604 O O . MET B 1 1 ? 28.203 -18.203 -17.016 1 44.03 1 MET B O 1
ATOM 1608 N N . GLY B 1 2 ? 30.266 -17.953 -16.203 1 47.28 2 GLY B N 1
ATOM 1609 C CA . GLY B 1 2 ? 29.906 -17.281 -14.953 1 47.28 2 GLY B CA 1
ATOM 1610 C C . GLY B 1 2 ? 29.344 -15.891 -15.172 1 47.28 2 GLY B C 1
ATOM 1611 O O . GLY B 1 2 ? 28.328 -15.523 -14.562 1 47.28 2 GLY B O 1
ATOM 1612 N N . ILE B 1 3 ? 30.109 -15.117 -15.961 1 50.31 3 ILE B N 1
ATOM 1613 C CA . ILE B 1 3 ? 29.719 -13.758 -16.328 1 50.31 3 ILE B CA 1
ATOM 1614 C C . ILE B 1 3 ? 28.375 -13.781 -17.062 1 50.31 3 ILE B C 1
ATOM 1616 O O . ILE B 1 3 ? 27.5 -12.969 -16.797 1 50.31 3 ILE B O 1
ATOM 1620 N N . SER B 1 4 ? 28.25 -14.852 -17.906 1 54.97 4 SER B N 1
ATOM 1621 C CA . SER B 1 4 ? 27.031 -15.031 -18.672 1 54.97 4 SER B CA 1
ATOM 1622 C C . SER B 1 4 ? 25.844 -15.367 -17.766 1 54.97 4 SER B C 1
ATOM 1624 O O . SER B 1 4 ? 24.734 -14.891 -17.969 1 54.97 4 SER B O 1
ATOM 1626 N N . LEU B 1 5 ? 26.25 -16.062 -16.625 1 55.62 5 LEU B N 1
ATOM 1627 C CA . LEU B 1 5 ? 25.219 -16.453 -15.688 1 55.62 5 LEU B CA 1
ATOM 1628 C C . LEU B 1 5 ? 24.734 -15.258 -14.875 1 55.62 5 LEU B C 1
ATOM 1630 O O . LEU B 1 5 ? 23.531 -15.133 -14.602 1 55.62 5 LEU B O 1
ATOM 1634 N N . LEU B 1 6 ? 25.719 -14.469 -14.5 1 62 6 LEU B N 1
ATOM 1635 C CA . LEU B 1 6 ? 25.375 -13.281 -13.727 1 62 6 LEU B CA 1
ATOM 1636 C C . LEU B 1 6 ? 24.516 -12.328 -14.547 1 62 6 LEU B C 1
ATOM 1638 O O . LEU B 1 6 ? 23.547 -11.75 -14.023 1 62 6 LEU B O 1
ATOM 1642 N N . HIS B 1 7 ? 24.844 -12.414 -15.688 1 83 7 HIS B N 1
ATOM 1643 C CA . HIS B 1 7 ? 24.094 -11.531 -16.578 1 83 7 HIS B CA 1
ATOM 1644 C C . HIS B 1 7 ? 22.672 -12.023 -16.781 1 83 7 HIS B C 1
ATOM 1646 O O . HIS B 1 7 ? 21.734 -11.219 -16.781 1 83 7 HIS B O 1
ATOM 1652 N N . ARG B 1 8 ? 22.625 -13.422 -16.641 1 89.62 8 ARG B N 1
ATOM 1653 C CA . ARG B 1 8 ? 21.297 -13.977 -16.875 1 89.62 8 ARG B CA 1
ATOM 1654 C C . ARG B 1 8 ? 20.422 -13.836 -15.633 1 89.62 8 ARG B C 1
ATOM 1656 O O . ARG B 1 8 ? 19.219 -13.562 -15.75 1 89.62 8 ARG B O 1
ATOM 1663 N N . ARG B 1 9 ? 21.078 -14.008 -14.539 1 94 9 ARG B N 1
ATOM 1664 C CA . ARG B 1 9 ? 20.344 -13.844 -13.297 1 94 9 ARG B CA 1
ATOM 1665 C C . ARG B 1 9 ? 19.75 -12.445 -13.188 1 94 9 ARG B C 1
ATOM 1667 O O . ARG B 1 9 ? 18.594 -12.273 -12.82 1 94 9 ARG B O 1
ATOM 1674 N N . GLU B 1 10 ? 20.562 -11.5 -13.539 1 95.25 10 GLU B N 1
ATOM 1675 C CA . GLU B 1 10 ? 20.109 -10.109 -13.5 1 95.25 10 GLU B CA 1
ATOM 1676 C C . GLU B 1 10 ? 19 -9.859 -14.516 1 95.25 10 GLU B C 1
ATOM 1678 O O . GLU B 1 10 ? 18.031 -9.133 -14.234 1 95.25 10 GLU B O 1
ATOM 1683 N N . SER B 1 11 ? 19.156 -10.438 -15.609 1 96.69 11 SER B N 1
ATOM 1684 C CA . SER B 1 11 ? 18.141 -10.289 -16.641 1 96.69 11 SER B CA 1
ATOM 1685 C C . SER B 1 11 ? 16.812 -10.883 -16.203 1 96.69 11 SER B C 1
ATOM 1687 O O . SER B 1 11 ? 15.75 -10.297 -16.453 1 96.69 11 SER B O 1
ATOM 1689 N N . ILE B 1 12 ? 16.859 -12.008 -15.523 1 97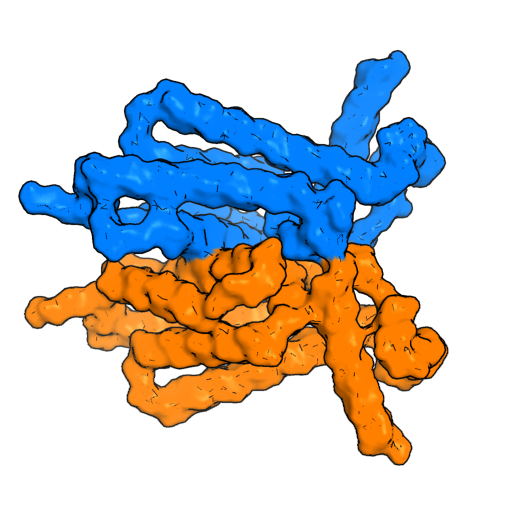.44 12 ILE B N 1
ATOM 1690 C CA . ILE B 1 12 ? 15.656 -12.672 -15.031 1 97.44 12 ILE B CA 1
ATOM 1691 C C . ILE B 1 12 ? 14.984 -11.805 -13.969 1 97.44 12 ILE B C 1
ATOM 1693 O O . ILE B 1 12 ? 13.758 -11.664 -13.961 1 97.44 12 ILE B O 1
ATOM 1697 N N . ILE B 1 13 ? 15.812 -11.227 -13.188 1 97.56 13 ILE B N 1
ATOM 1698 C CA . ILE B 1 13 ? 15.297 -10.344 -12.141 1 97.56 13 ILE B CA 1
ATOM 1699 C C . ILE B 1 13 ? 14.555 -9.172 -12.773 1 97.56 13 ILE B C 1
ATOM 1701 O O . ILE B 1 13 ? 13.422 -8.859 -12.398 1 97.56 13 ILE B O 1
ATOM 1705 N N . ILE B 1 14 ? 15.133 -8.562 -13.797 1 97.12 14 ILE B N 1
ATOM 1706 C CA . ILE B 1 14 ? 14.547 -7.41 -14.469 1 97.12 14 ILE B CA 1
ATOM 1707 C C . ILE B 1 14 ? 13.273 -7.828 -15.195 1 97.12 14 ILE B C 1
ATOM 1709 O O . ILE B 1 14 ? 12.258 -7.133 -15.141 1 97.12 14 ILE B O 1
ATOM 1713 N N . SER B 1 15 ? 13.289 -8.969 -15.812 1 97.88 15 SER B N 1
ATOM 1714 C CA . SER B 1 15 ? 12.109 -9.5 -16.484 1 97.88 15 SER B CA 1
ATOM 1715 C C . SER B 1 15 ? 10.984 -9.773 -15.492 1 97.88 15 SER B C 1
ATOM 1717 O O . SER B 1 15 ? 9.812 -9.5 -15.781 1 97.88 15 SER B O 1
ATOM 1719 N N . THR B 1 16 ? 11.328 -10.312 -14.336 1 98.44 16 THR B N 1
ATOM 1720 C CA . THR B 1 16 ? 10.344 -10.602 -13.305 1 98.44 16 THR B CA 1
ATOM 1721 C C . THR B 1 16 ? 9.648 -9.328 -12.844 1 98.44 16 THR B C 1
ATOM 1723 O O . THR B 1 16 ? 8.422 -9.297 -12.703 1 98.44 16 THR B O 1
ATOM 1726 N N . ILE B 1 17 ? 10.43 -8.289 -1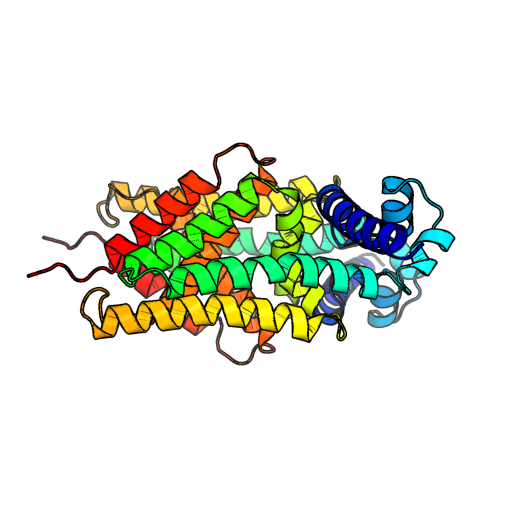2.656 1 98.25 17 ILE B N 1
ATOM 1727 C CA . ILE B 1 17 ? 9.875 -7.004 -12.242 1 98.25 17 ILE B CA 1
ATOM 1728 C C . ILE B 1 17 ? 8.906 -6.492 -13.305 1 98.25 17 ILE B C 1
ATOM 1730 O O . ILE B 1 17 ? 7.82 -6.008 -12.977 1 98.25 17 ILE B O 1
ATOM 1734 N N . GLY B 1 18 ? 9.297 -6.605 -14.516 1 98.19 18 GLY B N 1
ATOM 1735 C CA . GLY B 1 18 ? 8.414 -6.211 -15.602 1 98.19 18 GLY B CA 1
ATOM 1736 C C . GLY B 1 18 ? 7.109 -6.98 -15.625 1 98.19 18 GLY B C 1
ATOM 1737 O O . GLY B 1 18 ? 6.035 -6.391 -15.766 1 98.19 18 GLY B O 1
ATOM 1738 N N . VAL B 1 19 ? 7.184 -8.328 -15.5 1 98.5 19 VAL B N 1
ATOM 1739 C CA . VAL B 1 19 ? 5.992 -9.172 -15.516 1 98.5 19 VAL B CA 1
ATOM 1740 C C . VAL B 1 19 ? 5.109 -8.852 -14.312 1 98.5 19 VAL B C 1
ATOM 1742 O O . VAL B 1 19 ? 3.891 -8.727 -14.453 1 98.5 19 VAL B O 1
ATOM 1745 N N . LEU B 1 20 ? 5.734 -8.727 -13.172 1 98.25 20 LEU B N 1
ATOM 1746 C CA . LEU B 1 20 ? 5.008 -8.359 -11.961 1 98.25 20 LEU B CA 1
ATOM 1747 C C . LEU B 1 20 ? 4.211 -7.078 -12.172 1 98.25 20 LEU B C 1
ATOM 1749 O O . LEU B 1 20 ? 3.041 -6.996 -11.789 1 98.25 20 LEU B O 1
ATOM 1753 N N . ASN B 1 21 ? 4.84 -6.109 -12.773 1 98.25 21 ASN B N 1
ATOM 1754 C CA . ASN B 1 21 ? 4.199 -4.832 -13.07 1 98.25 21 ASN B CA 1
ATOM 1755 C C . ASN B 1 21 ? 3.018 -5.004 -14.016 1 98.25 21 ASN B C 1
ATOM 1757 O O . ASN B 1 21 ? 2.002 -4.32 -13.883 1 98.25 21 ASN B O 1
ATOM 1761 N N . GLU B 1 22 ? 3.096 -5.875 -14.914 1 97.44 22 GLU B N 1
ATOM 1762 C CA . GLU B 1 22 ? 2.113 -6.02 -15.984 1 97.44 22 GLU B CA 1
ATOM 1763 C C . GLU B 1 22 ? 0.909 -6.832 -15.523 1 97.44 22 GLU B C 1
ATOM 1765 O O . GLU B 1 22 ? -0.234 -6.492 -15.844 1 97.44 22 GLU B O 1
ATOM 1770 N N . VAL B 1 23 ? 1.163 -7.898 -14.703 1 96.88 23 VAL B N 1
ATOM 1771 C CA . VAL B 1 23 ? 0.066 -8.844 -14.508 1 96.88 23 VAL B CA 1
ATOM 1772 C C . VAL B 1 23 ? -0.339 -8.859 -13.031 1 96.88 23 VAL B C 1
ATOM 1774 O O . VAL B 1 23 ? -1.382 -9.414 -12.68 1 96.88 23 VAL B O 1
ATOM 1777 N N . GLY B 1 24 ? 0.469 -8.227 -12.148 1 97.12 24 GLY B N 1
ATOM 1778 C CA . GLY B 1 24 ? 0.201 -8.281 -10.719 1 97.12 24 GLY B CA 1
ATOM 1779 C C . GLY B 1 24 ? 0.75 -9.531 -10.055 1 97.12 24 GLY B C 1
ATOM 1780 O O . GLY B 1 24 ? 1.123 -10.492 -10.734 1 97.12 24 GLY B O 1
ATOM 1781 N N . LEU B 1 25 ? 0.789 -9.484 -8.773 1 97.06 25 LEU B N 1
ATOM 1782 C CA . LEU B 1 25 ? 1.405 -10.547 -7.984 1 97.06 25 LEU B CA 1
ATOM 1783 C C . LEU B 1 25 ? 0.615 -11.844 -8.109 1 97.06 25 LEU B C 1
ATOM 1785 O O . LEU B 1 25 ? 1.199 -12.93 -8.148 1 97.06 25 LEU B O 1
ATOM 1789 N N . GLN B 1 26 ? -0.66 -11.758 -8.211 1 95.25 26 GLN B N 1
ATOM 1790 C CA . GLN B 1 26 ? -1.528 -12.93 -8.219 1 95.25 26 GLN B CA 1
ATOM 1791 C C . GLN B 1 26 ? -1.341 -13.75 -9.492 1 95.25 26 GLN B C 1
ATOM 1793 O O . GLN B 1 26 ? -1.604 -14.953 -9.508 1 95.25 26 GLN B O 1
ATOM 1798 N N . ASN B 1 27 ? -0.887 -13.094 -10.508 1 95.5 27 ASN B N 1
ATOM 1799 C CA . ASN B 1 27 ? -0.787 -13.766 -11.805 1 95.5 27 ASN B CA 1
ATOM 1800 C C . ASN B 1 27 ? 0.667 -13.992 -12.203 1 95.5 27 ASN B C 1
ATOM 1802 O O . ASN B 1 27 ? 0.941 -14.523 -13.281 1 95.5 27 ASN B O 1
ATOM 1806 N N . LEU B 1 28 ? 1.553 -13.586 -11.375 1 97.38 28 LEU B N 1
ATOM 1807 C CA . LEU B 1 28 ? 2.971 -13.812 -11.641 1 97.38 28 LEU B CA 1
ATOM 1808 C C . LEU B 1 28 ? 3.295 -15.297 -11.633 1 97.38 28 LEU B C 1
ATOM 1810 O O . LEU B 1 28 ? 2.941 -16.016 -10.695 1 97.38 28 LEU B O 1
ATOM 1814 N N . SER B 1 29 ? 3.926 -15.781 -12.688 1 96.69 29 SER B N 1
ATOM 1815 C CA . SER B 1 29 ? 4.285 -17.188 -12.781 1 96.69 29 SER B CA 1
ATOM 1816 C C . SER B 1 29 ? 5.641 -17.375 -13.461 1 96.69 29 SER B C 1
ATOM 1818 O O . SER B 1 29 ? 6.086 -16.516 -14.211 1 96.69 29 SER B O 1
ATOM 1820 N N . THR B 1 30 ? 6.223 -18.5 -13.18 1 97.62 30 THR B N 1
ATOM 1821 C CA . THR B 1 30 ? 7.504 -18.812 -13.805 1 97.62 30 THR B CA 1
ATOM 1822 C C . THR B 1 30 ? 7.348 -18.969 -15.312 1 97.62 30 THR B C 1
ATOM 1824 O O . THR B 1 30 ? 8.258 -18.641 -16.078 1 97.62 30 THR B O 1
ATOM 1827 N N . LYS B 1 31 ? 6.168 -19.391 -15.727 1 97.88 31 LYS B N 1
ATOM 1828 C CA . LYS B 1 31 ? 5.883 -19.484 -17.156 1 97.88 31 LYS B CA 1
ATOM 1829 C C . LYS B 1 31 ? 5.957 -18.125 -17.828 1 97.88 31 LYS B C 1
ATOM 1831 O O . LYS B 1 31 ? 6.602 -17.984 -18.875 1 97.88 31 LYS B O 1
ATOM 1836 N N . LEU B 1 32 ? 5.363 -17.125 -17.281 1 98.06 32 LEU B N 1
ATOM 1837 C CA . LEU B 1 32 ? 5.352 -15.781 -17.844 1 98.06 32 LEU B CA 1
ATOM 1838 C C . LEU B 1 32 ? 6.75 -15.172 -17.828 1 98.06 32 LEU B C 1
ATOM 1840 O O . LEU B 1 32 ? 7.145 -14.477 -18.766 1 98.06 32 LEU B O 1
ATOM 1844 N N . ILE B 1 33 ? 7.5 -15.391 -16.734 1 98.25 33 ILE B N 1
ATOM 1845 C CA . ILE B 1 33 ? 8.852 -14.867 -16.609 1 98.25 33 ILE B CA 1
ATOM 1846 C C . ILE B 1 33 ? 9.75 -15.477 -17.688 1 98.25 33 ILE B C 1
ATOM 1848 O O . ILE B 1 33 ? 10.5 -14.766 -18.359 1 98.25 33 ILE B O 1
ATOM 1852 N N . ALA B 1 34 ? 9.648 -16.812 -17.859 1 98.06 34 ALA B N 1
ATOM 1853 C CA . ALA B 1 34 ? 10.43 -17.5 -18.875 1 98.06 34 ALA B CA 1
ATOM 1854 C C . ALA B 1 34 ? 10.117 -16.969 -20.266 1 98.06 34 ALA B C 1
ATOM 1856 O O . ALA B 1 34 ? 11.023 -16.719 -21.062 1 98.06 34 ALA B O 1
ATOM 1857 N N . LYS B 1 35 ? 8.875 -16.797 -20.531 1 98.12 35 LYS B N 1
ATOM 1858 C CA . LYS B 1 35 ? 8.445 -16.25 -21.828 1 98.12 35 LYS B CA 1
ATOM 1859 C C . LYS B 1 35 ? 9.047 -14.867 -22.062 1 98.12 35 LYS B C 1
ATOM 1861 O O . LYS B 1 35 ? 9.547 -14.586 -23.156 1 98.12 35 LYS B O 1
ATOM 1866 N N . ARG B 1 36 ? 9.023 -14.031 -21.109 1 97 36 ARG B N 1
ATOM 1867 C CA . ARG B 1 36 ? 9.594 -12.688 -21.219 1 97 36 ARG B CA 1
ATOM 1868 C C . ARG B 1 36 ? 11.094 -12.75 -21.5 1 97 36 ARG B C 1
ATOM 1870 O O . ARG B 1 36 ? 11.617 -11.945 -22.281 1 97 36 ARG B O 1
ATOM 1877 N N . GLU B 1 37 ? 11.766 -13.695 -20.891 1 95.5 37 GLU B N 1
ATOM 1878 C CA . GLU B 1 37 ? 13.211 -13.859 -21 1 95.5 37 GLU B CA 1
ATOM 1879 C C . GLU B 1 37 ? 13.586 -14.547 -22.312 1 95.5 37 GLU B C 1
ATOM 1881 O O . GLU B 1 37 ? 14.758 -14.562 -22.688 1 95.5 37 GLU B O 1
ATOM 1886 N N . GLY B 1 38 ? 12.633 -15.172 -22.891 1 95.88 38 GLY B N 1
ATOM 1887 C CA . GLY B 1 38 ? 12.898 -15.906 -24.109 1 95.88 38 GLY B CA 1
ATOM 1888 C C . GLY B 1 38 ? 13.609 -17.234 -23.875 1 95.88 38 GLY B C 1
ATOM 1889 O O . GLY B 1 38 ? 14.477 -17.625 -24.656 1 95.88 38 GLY B O 1
ATOM 1890 N N . VAL B 1 39 ? 13.297 -17.844 -22.781 1 95.62 39 VAL B N 1
ATOM 1891 C CA . VAL B 1 39 ? 13.906 -19.125 -22.453 1 95.62 39 VAL B CA 1
ATOM 1892 C C . VAL B 1 39 ? 12.828 -20.109 -21.984 1 95.62 39 VAL B C 1
ATOM 1894 O O . VAL B 1 39 ? 11.672 -19.719 -21.781 1 95.62 39 VAL B O 1
ATOM 1897 N N . SER B 1 40 ? 13.234 -21.375 -21.875 1 96.06 40 SER B N 1
ATOM 1898 C CA . SER B 1 40 ? 12.336 -22.359 -21.312 1 96.06 40 SER B CA 1
ATOM 1899 C C . SER B 1 40 ? 12.289 -22.25 -19.781 1 96.06 40 SER B C 1
ATOM 1901 O O . SER B 1 40 ? 13.203 -21.703 -19.172 1 96.06 40 SER B O 1
ATOM 1903 N N . GLU B 1 41 ? 11.234 -22.734 -19.172 1 96.5 41 GLU B N 1
ATOM 1904 C CA . GLU B 1 41 ? 11.188 -22.781 -17.703 1 96.5 41 GLU B CA 1
ATOM 1905 C C . GLU B 1 41 ? 12.352 -23.594 -17.156 1 96.5 41 GLU B C 1
ATOM 1907 O O . GLU B 1 41 ? 12.867 -23.297 -16.078 1 96.5 41 GLU B O 1
ATOM 1912 N N . GLY B 1 42 ? 12.734 -24.656 -17.875 1 95.25 42 GLY B N 1
ATOM 1913 C CA . GLY B 1 42 ? 13.891 -25.438 -17.469 1 95.25 42 GLY B CA 1
ATOM 1914 C C . GLY B 1 42 ? 15.148 -24.609 -17.328 1 95.25 42 GLY B C 1
ATOM 1915 O O . GLY B 1 42 ? 15.883 -24.734 -16.344 1 95.25 42 GLY B O 1
ATOM 1916 N N . THR B 1 43 ? 15.438 -23.766 -18.297 1 93.5 43 THR B N 1
ATOM 1917 C CA . THR B 1 43 ? 16.578 -22.859 -18.266 1 93.5 43 THR B CA 1
ATOM 1918 C C . THR B 1 43 ? 16.469 -21.891 -17.094 1 93.5 43 THR B C 1
ATOM 1920 O O . THR B 1 43 ? 17.453 -21.609 -16.406 1 93.5 43 THR B O 1
ATOM 1923 N N . LEU B 1 44 ? 15.227 -21.391 -16.891 1 95.75 44 LEU B N 1
ATOM 1924 C CA . LEU B 1 44 ? 14.992 -20.5 -15.766 1 95.75 44 LEU B CA 1
ATOM 1925 C C . LEU B 1 44 ? 15.398 -21.156 -14.445 1 95.75 44 LEU B C 1
ATOM 1927 O O . LEU B 1 44 ? 16.047 -20.516 -13.609 1 95.75 44 LEU B O 1
ATOM 1931 N N . PHE B 1 45 ? 15.117 -22.406 -14.289 1 94.75 45 PHE B N 1
ATOM 1932 C CA . PHE B 1 45 ? 15.32 -23.125 -13.031 1 94.75 45 PHE B CA 1
ATOM 1933 C C . PHE B 1 45 ? 16.781 -23.531 -12.867 1 94.75 45 PHE B C 1
ATOM 1935 O O . PHE B 1 45 ? 17.188 -23.969 -11.797 1 94.75 45 PHE B O 1
ATOM 1942 N N . ARG B 1 46 ? 17.594 -23.375 -13.898 1 94.94 46 ARG B N 1
ATOM 1943 C CA . ARG B 1 46 ? 19.031 -23.516 -13.766 1 94.94 46 ARG B CA 1
ATOM 1944 C C . ARG B 1 46 ? 19.625 -22.375 -12.953 1 94.94 46 ARG B C 1
ATOM 1946 O O . ARG B 1 46 ? 20.672 -22.547 -12.305 1 94.94 46 ARG B O 1
ATOM 1953 N N . HIS B 1 47 ? 18.906 -21.328 -12.984 1 94.94 47 HIS B N 1
ATOM 1954 C CA . HIS B 1 47 ? 19.422 -20.141 -12.32 1 94.94 47 HIS B CA 1
ATOM 1955 C C . HIS B 1 47 ? 18.719 -19.891 -10.992 1 94.94 47 HIS B C 1
ATOM 1957 O O . HIS B 1 47 ? 19.297 -19.312 -10.078 1 94.94 47 HIS B O 1
ATOM 1963 N N . PHE B 1 48 ? 17.438 -20.266 -10.945 1 96.62 48 PHE B N 1
ATOM 1964 C CA . PHE B 1 48 ? 16.625 -20.125 -9.742 1 96.62 48 PHE B CA 1
ATOM 1965 C C . PHE B 1 48 ? 15.812 -21.391 -9.492 1 96.62 48 PHE B C 1
ATOM 1967 O O . PHE B 1 48 ? 15.07 -21.844 -10.375 1 96.62 48 PHE B O 1
ATOM 1974 N N . LYS B 1 49 ? 15.812 -21.812 -8.312 1 95.5 49 LYS B N 1
ATOM 1975 C CA . LYS B 1 49 ? 15.203 -23.094 -7.984 1 95.5 49 LYS B CA 1
ATOM 1976 C C . LYS B 1 49 ? 13.688 -23.031 -8.117 1 95.5 49 LYS B C 1
ATOM 1978 O O . LYS B 1 49 ? 13.047 -24.016 -8.484 1 95.5 49 LYS B O 1
ATOM 1983 N N . ASN B 1 50 ? 13.141 -21.922 -7.742 1 94.88 50 ASN B N 1
ATOM 1984 C CA . ASN B 1 50 ? 11.695 -21.734 -7.758 1 94.88 50 ASN B CA 1
ATOM 1985 C C . ASN B 1 50 ? 11.328 -20.25 -7.773 1 94.88 50 ASN B C 1
ATOM 1987 O O . ASN B 1 50 ? 12.203 -19.391 -7.777 1 94.88 50 ASN B O 1
ATOM 1991 N N . LYS B 1 51 ? 10.117 -19.984 -7.828 1 95.56 51 LYS B N 1
ATOM 1992 C CA . LYS B 1 51 ? 9.602 -18.625 -7.906 1 95.56 51 LYS B CA 1
ATOM 1993 C C . LYS B 1 51 ? 10.031 -17.812 -6.688 1 95.56 51 LYS B C 1
ATOM 1995 O O . LYS B 1 51 ? 10.359 -16.625 -6.812 1 95.56 51 LYS B O 1
ATOM 2000 N N . THR B 1 52 ? 10.008 -18.406 -5.531 1 96.12 52 THR B N 1
ATOM 2001 C CA . THR B 1 52 ? 10.391 -17.734 -4.305 1 96.12 52 THR B CA 1
ATOM 2002 C C . THR B 1 52 ? 11.836 -17.234 -4.387 1 96.12 52 THR B C 1
ATOM 2004 O O . THR B 1 52 ? 12.141 -16.109 -3.988 1 96.12 52 THR B O 1
ATOM 2007 N N . GLU B 1 53 ? 12.68 -18.016 -4.906 1 97.06 53 GLU B N 1
ATOM 2008 C CA . GLU B 1 53 ? 14.07 -17.609 -5.055 1 97.06 53 GLU B CA 1
ATOM 2009 C C . GLU B 1 53 ? 14.211 -16.438 -6.027 1 97.06 53 GLU B C 1
ATOM 2011 O O . GLU B 1 53 ? 15.047 -15.555 -5.836 1 97.06 53 GLU B O 1
ATOM 2016 N N . ILE B 1 54 ? 13.453 -16.5 -7.094 1 97.75 54 ILE B N 1
ATOM 2017 C CA . ILE B 1 54 ? 13.445 -15.375 -8.023 1 97.75 54 ILE B CA 1
ATOM 2018 C C . ILE B 1 54 ? 13.031 -14.102 -7.297 1 97.75 54 ILE B C 1
ATOM 2020 O O . ILE B 1 54 ? 13.68 -13.062 -7.438 1 97.75 54 ILE B O 1
ATOM 2024 N N . MET B 1 55 ? 12.016 -14.211 -6.473 1 98.12 55 MET B N 1
ATOM 2025 C CA . MET B 1 55 ? 11.508 -13.047 -5.754 1 98.12 55 MET B CA 1
ATOM 2026 C C . MET B 1 55 ? 12.523 -12.547 -4.73 1 98.12 55 MET B C 1
ATOM 2028 O O . MET B 1 55 ? 12.625 -11.344 -4.488 1 98.12 55 MET B O 1
ATOM 2032 N N . ILE B 1 56 ? 13.234 -13.477 -4.137 1 98 56 ILE B N 1
ATOM 2033 C CA . ILE B 1 56 ? 14.32 -13.078 -3.252 1 98 56 ILE B CA 1
ATOM 2034 C C . ILE B 1 56 ? 15.328 -12.219 -4.023 1 98 56 ILE B C 1
ATOM 2036 O O . ILE B 1 56 ? 15.75 -11.172 -3.541 1 98 56 ILE B O 1
ATOM 2040 N N . GLY B 1 57 ? 15.648 -12.672 -5.246 1 97.19 57 GLY B N 1
ATOM 2041 C CA . GLY B 1 57 ? 16.531 -11.891 -6.098 1 97.19 57 GLY B CA 1
ATOM 2042 C C . GLY B 1 57 ? 15.992 -10.508 -6.41 1 97.19 57 GLY B C 1
ATOM 2043 O O . GLY B 1 57 ? 16.734 -9.531 -6.406 1 97.19 57 GLY B O 1
ATOM 2044 N N . VAL B 1 58 ? 14.734 -10.406 -6.672 1 97.81 58 VAL B N 1
ATOM 2045 C CA . VAL B 1 58 ? 14.078 -9.141 -6.969 1 97.81 58 VAL B CA 1
ATOM 2046 C C . VAL B 1 58 ? 14.164 -8.219 -5.758 1 97.81 58 VAL B C 1
ATOM 2048 O O . VAL B 1 58 ? 14.531 -7.047 -5.887 1 97.81 58 VAL B O 1
ATOM 2051 N N . ILE B 1 59 ? 13.867 -8.727 -4.574 1 97.75 59 ILE B N 1
ATOM 2052 C CA . ILE B 1 59 ? 13.883 -7.941 -3.342 1 97.75 59 ILE B CA 1
ATOM 2053 C C . ILE B 1 59 ? 15.305 -7.48 -3.039 1 97.75 59 ILE B C 1
ATOM 2055 O O . ILE B 1 59 ? 15.523 -6.324 -2.666 1 97.75 59 ILE B O 1
ATOM 2059 N N . ASP B 1 60 ? 16.25 -8.375 -3.24 1 95.94 60 ASP B N 1
ATOM 2060 C CA . ASP B 1 60 ? 17.656 -8.023 -3.02 1 95.94 60 ASP B CA 1
ATOM 2061 C C . ASP B 1 60 ? 18.094 -6.926 -3.98 1 95.94 60 ASP B C 1
ATOM 2063 O O . ASP B 1 60 ? 18.812 -6.004 -3.586 1 95.94 60 ASP B O 1
ATOM 2067 N N . HIS B 1 61 ? 17.703 -7.078 -5.219 1 94.38 61 HIS B N 1
ATOM 2068 C CA . HIS B 1 61 ? 18 -6.062 -6.223 1 94.38 61 HIS B CA 1
ATOM 2069 C C . HIS B 1 61 ? 17.438 -4.703 -5.812 1 94.38 61 HIS B C 1
ATOM 2071 O O . HIS B 1 61 ? 18.125 -3.686 -5.926 1 94.38 61 HIS B O 1
ATOM 2077 N N . PHE B 1 62 ? 16.281 -4.691 -5.289 1 94.62 62 PHE B N 1
ATOM 2078 C CA . PHE B 1 62 ? 15.602 -3.469 -4.883 1 94.62 62 PHE B CA 1
ATOM 2079 C C . PHE B 1 62 ? 16.266 -2.859 -3.652 1 94.62 62 PHE B C 1
ATOM 2081 O O . PHE B 1 62 ? 16.453 -1.644 -3.582 1 94.62 62 PHE B O 1
ATOM 2088 N N . SER B 1 63 ? 16.641 -3.646 -2.703 1 93.06 63 SER B N 1
ATOM 2089 C CA . SER B 1 63 ? 17.141 -3.172 -1.419 1 93.06 63 SER B CA 1
ATOM 2090 C C . SER B 1 63 ? 18.531 -2.555 -1.564 1 93.06 63 SER B C 1
ATOM 2092 O O . SER B 1 63 ? 18.969 -1.792 -0.702 1 93.06 63 SER B O 1
ATOM 2094 N N . GLN B 1 64 ? 19.172 -2.891 -2.604 1 90.62 64 GLN B N 1
ATOM 2095 C CA . GLN B 1 64 ? 20.516 -2.363 -2.809 1 90.62 64 GLN B CA 1
ATOM 2096 C C . GLN B 1 64 ? 20.5 -0.848 -2.994 1 90.62 64 GLN B C 1
ATOM 2098 O O . GLN B 1 64 ? 21.469 -0.163 -2.695 1 90.62 64 GLN B O 1
ATOM 2103 N N . PHE B 1 65 ? 19.438 -0.395 -3.475 1 88.56 65 PHE B N 1
ATOM 2104 C CA . PHE B 1 65 ? 19.281 1.04 -3.686 1 88.56 65 PHE B CA 1
ATOM 2105 C C . PHE B 1 65 ? 19.281 1.786 -2.357 1 88.56 65 PHE B C 1
ATOM 2107 O O . PHE B 1 65 ? 19.734 2.932 -2.283 1 88.56 65 PHE B O 1
ATOM 2114 N N . ASP B 1 66 ? 18.781 1.144 -1.289 1 87.69 66 ASP B N 1
ATOM 2115 C CA . ASP B 1 66 ? 18.719 1.752 0.036 1 87.69 66 ASP B CA 1
ATOM 2116 C C . ASP B 1 66 ? 20.109 2.156 0.524 1 87.69 66 ASP B C 1
ATOM 2118 O O . ASP B 1 66 ? 20.297 3.246 1.071 1 87.69 66 ASP B O 1
ATOM 2122 N N . ASN B 1 67 ? 21.047 1.235 0.325 1 84.25 67 ASN B N 1
ATOM 2123 C CA . ASN B 1 67 ? 22.406 1.487 0.823 1 84.25 67 ASN B CA 1
ATOM 2124 C C . ASN B 1 67 ? 23.016 2.729 0.18 1 84.25 67 ASN B C 1
ATOM 2126 O O . ASN B 1 67 ? 23.625 3.551 0.865 1 84.25 67 ASN B O 1
ATOM 2130 N N . ALA B 1 68 ? 22.797 2.902 -1.043 1 85.06 68 ALA B N 1
ATOM 2131 C CA . ALA B 1 68 ? 23.344 4.043 -1.767 1 85.06 68 ALA B CA 1
ATOM 2132 C C . ALA B 1 68 ? 22.734 5.352 -1.286 1 85.06 68 ALA B C 1
ATOM 2134 O O . ALA B 1 68 ? 23.438 6.34 -1.072 1 85.06 68 ALA B O 1
ATOM 2135 N N . ILE B 1 69 ? 21.469 5.375 -1.046 1 87.75 69 ILE B N 1
ATOM 2136 C CA . ILE B 1 69 ? 20.766 6.59 -0.663 1 87.75 69 ILE B CA 1
ATOM 2137 C C . ILE B 1 69 ? 21.125 6.965 0.774 1 87.75 69 ILE B C 1
ATOM 2139 O O . ILE B 1 69 ? 21.453 8.117 1.058 1 87.75 69 ILE B O 1
ATOM 2143 N N . ILE B 1 70 ? 21.109 6 1.678 1 85.19 70 ILE B N 1
ATOM 2144 C CA . ILE B 1 70 ? 21.328 6.262 3.096 1 85.19 70 ILE B CA 1
ATOM 2145 C C . ILE B 1 70 ? 22.781 6.645 3.324 1 85.19 70 ILE B C 1
ATOM 2147 O O . ILE B 1 70 ? 23.078 7.562 4.09 1 85.19 70 ILE B O 1
ATOM 2151 N N . GLU B 1 71 ? 23.641 5.977 2.625 1 82.38 71 GLU B N 1
ATOM 2152 C CA . GLU B 1 71 ? 25.062 6.293 2.75 1 82.38 71 GLU B CA 1
ATOM 2153 C C . GLU B 1 71 ? 25.344 7.707 2.258 1 82.38 71 GLU B C 1
ATOM 2155 O O . GLU B 1 71 ? 26.156 8.43 2.861 1 82.38 71 GLU B O 1
ATOM 2160 N N . THR B 1 72 ? 24.766 8.094 1.206 1 81.75 72 THR B N 1
ATOM 2161 C CA . THR B 1 72 ? 24.953 9.438 0.657 1 81.75 72 THR B CA 1
ATOM 2162 C C . THR B 1 72 ? 24.422 10.492 1.621 1 81.75 72 THR B C 1
ATOM 2164 O O . THR B 1 72 ? 25.031 11.555 1.785 1 81.75 72 THR B O 1
ATOM 2167 N N . SER B 1 73 ? 23.281 10.195 2.264 1 79.31 73 SER B N 1
ATOM 2168 C CA . SER B 1 73 ? 22.688 11.125 3.215 1 79.31 73 SER B CA 1
ATOM 2169 C C . SER B 1 73 ? 23.578 11.32 4.434 1 79.31 73 SER B C 1
ATOM 2171 O O . SER B 1 73 ? 23.672 12.43 4.977 1 79.31 73 SER B O 1
ATOM 2173 N N . MET B 1 74 ? 24.25 10.328 4.84 1 77.44 74 MET B N 1
ATOM 2174 C CA . MET B 1 74 ? 25.141 10.383 6 1 77.44 74 MET B CA 1
ATOM 2175 C C . MET B 1 74 ? 26.422 11.156 5.68 1 77.44 74 MET B C 1
ATOM 2177 O O . MET B 1 74 ? 27 11.789 6.559 1 77.44 74 MET B O 1
ATOM 2181 N N . LYS B 1 75 ? 26.766 11.055 4.48 1 79.12 75 LYS B N 1
ATOM 2182 C CA . LYS B 1 75 ? 28.016 11.688 4.074 1 79.12 75 LYS B CA 1
ATOM 2183 C C . LYS B 1 75 ? 27.828 13.18 3.855 1 79.12 75 LYS B C 1
ATOM 2185 O O . LYS B 1 75 ? 28.766 13.961 4.059 1 79.12 75 LYS B O 1
ATOM 2190 N N . ARG B 1 76 ? 26.594 13.461 3.57 1 76.94 76 ARG B N 1
ATOM 2191 C CA . ARG B 1 76 ? 26.328 14.867 3.271 1 76.94 76 ARG B CA 1
ATOM 2192 C C . ARG B 1 76 ? 25.906 15.617 4.527 1 76.94 76 ARG B C 1
ATOM 2194 O O . ARG B 1 76 ? 25.25 15.062 5.406 1 76.94 76 ARG B O 1
ATOM 2201 N N . GLU B 1 77 ? 26.766 16.422 5.109 1 80.25 77 GLU B N 1
ATOM 2202 C CA . GLU B 1 77 ? 26.438 17.281 6.254 1 80.25 77 GLU B CA 1
ATOM 2203 C C . GLU B 1 77 ? 25.156 18.062 6.02 1 80.25 77 GLU B C 1
ATOM 2205 O O . GLU B 1 77 ? 25.156 19.297 6.051 1 80.25 77 GLU B O 1
ATOM 2210 N N . LEU B 1 78 ? 24.031 17.328 5.887 1 86.31 78 LEU B N 1
ATOM 2211 C CA . LEU B 1 78 ? 22.75 17.969 5.641 1 86.31 78 LEU B CA 1
ATOM 2212 C C . LEU B 1 78 ? 22 18.188 6.945 1 86.31 78 LEU B C 1
ATOM 2214 O O . LEU B 1 78 ? 22.188 17.453 7.91 1 86.31 78 LEU B O 1
ATOM 2218 N N . SER B 1 79 ? 21.234 19.328 6.891 1 91.06 79 SER B N 1
ATOM 2219 C CA . SER B 1 79 ? 20.297 19.469 7.992 1 91.06 79 SER B CA 1
ATOM 2220 C C . SER B 1 79 ? 19.281 18.328 8 1 91.06 79 SER B C 1
ATOM 2222 O O . SER B 1 79 ? 19.078 17.656 6.98 1 91.06 79 SER B O 1
ATOM 2224 N N . PRO B 1 80 ? 18.688 18.078 9.094 1 92.94 80 PRO B N 1
ATOM 2225 C CA . PRO B 1 80 ? 17.703 16.984 9.164 1 92.94 80 PRO B CA 1
ATOM 2226 C C . PRO B 1 80 ? 16.609 17.125 8.117 1 92.94 80 PRO B C 1
ATOM 2228 O O . PRO B 1 80 ? 16.219 16.141 7.484 1 92.94 80 PRO B O 1
ATOM 2231 N N . ILE B 1 81 ? 16.172 18.297 7.855 1 93.94 81 ILE B N 1
ATOM 2232 C CA . ILE B 1 81 ? 15.117 18.531 6.879 1 93.94 81 ILE B CA 1
ATOM 2233 C C . ILE B 1 81 ? 15.641 18.234 5.473 1 93.94 81 ILE B C 1
ATOM 2235 O O . ILE B 1 81 ? 14.961 17.562 4.688 1 93.94 81 ILE B O 1
ATOM 2239 N N . GLU B 1 82 ? 16.812 18.688 5.184 1 93.62 82 GLU B N 1
ATOM 2240 C CA . GLU B 1 82 ? 17.422 18.422 3.881 1 93.62 82 GLU B CA 1
ATOM 2241 C C . GLU B 1 82 ? 17.672 16.938 3.678 1 93.62 82 GLU B C 1
ATOM 2243 O O . GLU B 1 82 ? 17.547 16.422 2.561 1 93.62 82 GLU B O 1
ATOM 2248 N N . ASN B 1 83 ? 17.984 16.281 4.723 1 94.62 83 ASN B N 1
ATOM 2249 C CA . ASN B 1 83 ? 18.234 14.852 4.66 1 94.62 83 ASN B CA 1
ATOM 2250 C C . ASN B 1 83 ? 16.969 14.078 4.328 1 94.62 83 ASN B C 1
ATOM 2252 O O . ASN B 1 83 ? 16.984 13.188 3.477 1 94.62 83 ASN B O 1
ATOM 2256 N N . ILE B 1 84 ? 15.906 14.422 4.973 1 96 84 ILE B N 1
ATOM 2257 C CA . ILE B 1 84 ? 14.625 13.789 4.688 1 96 84 ILE B CA 1
ATOM 2258 C C . ILE B 1 84 ? 14.219 14.07 3.244 1 96 84 ILE B C 1
ATOM 2260 O O . ILE B 1 84 ? 13.789 13.172 2.521 1 96 84 ILE B O 1
ATOM 2264 N N . ARG B 1 85 ? 14.367 15.289 2.869 1 95.56 85 ARG B N 1
ATOM 2265 C CA . ARG B 1 85 ? 14.016 15.688 1.509 1 95.56 85 ARG B CA 1
ATOM 2266 C C . ARG B 1 85 ? 14.836 14.906 0.485 1 95.56 85 ARG B C 1
ATOM 2268 O O . ARG B 1 85 ? 14.289 14.414 -0.507 1 95.56 85 ARG B O 1
ATOM 2275 N N . HIS B 1 86 ? 16.109 14.797 0.715 1 94.44 86 HIS B N 1
ATOM 2276 C CA . HIS B 1 86 ? 16.984 14.062 -0.192 1 94.44 86 HIS B CA 1
ATOM 2277 C C . HIS B 1 86 ? 16.578 12.594 -0.276 1 94.44 86 HIS B C 1
ATOM 2279 O O . HIS B 1 86 ? 16.547 12.016 -1.364 1 94.44 86 HIS B O 1
ATOM 2285 N N . PHE B 1 87 ? 16.297 12.031 0.857 1 95.69 87 PHE B N 1
ATOM 2286 C CA . PHE B 1 87 ? 15.875 10.641 0.942 1 95.69 87 PHE B CA 1
ATOM 2287 C C . PHE B 1 87 ? 14.625 10.398 0.108 1 95.69 87 PHE B C 1
ATOM 2289 O O . PHE B 1 87 ? 14.609 9.531 -0.768 1 95.69 87 PHE B O 1
ATOM 2296 N N . VAL B 1 88 ? 13.625 11.18 0.318 1 97.06 88 VAL B N 1
ATOM 2297 C CA . VAL B 1 88 ? 12.336 11.023 -0.353 1 97.06 88 VAL B CA 1
ATOM 2298 C C . VAL B 1 88 ? 12.492 11.32 -1.843 1 97.06 88 VAL B C 1
ATOM 2300 O O . VAL B 1 88 ? 11.969 10.586 -2.686 1 97.06 88 VAL B O 1
ATOM 2303 N N . CYS B 1 89 ? 13.227 12.328 -2.174 1 95.81 89 CYS B N 1
ATOM 2304 C CA . CYS B 1 89 ? 13.445 12.719 -3.562 1 95.81 89 CYS B CA 1
ATOM 2305 C C . CYS B 1 89 ? 14.195 11.633 -4.324 1 95.81 89 CYS B C 1
ATOM 2307 O O . CYS B 1 89 ? 13.875 11.344 -5.48 1 95.81 89 CYS B O 1
ATOM 2309 N N . SER B 1 90 ? 15.18 11.062 -3.705 1 95.62 90 SER B N 1
ATOM 2310 C CA . SER B 1 90 ? 15.969 10.016 -4.352 1 95.62 90 SER B CA 1
ATOM 2311 C C . SER B 1 90 ? 15.094 8.82 -4.727 1 95.62 90 SER B C 1
ATOM 2313 O O . SER B 1 90 ? 15.211 8.281 -5.828 1 95.62 90 SER B O 1
ATOM 2315 N N . TYR B 1 91 ? 14.219 8.484 -3.908 1 96.19 91 TYR B N 1
ATOM 2316 C CA . TYR B 1 91 ? 13.328 7.371 -4.215 1 96.19 91 TYR B CA 1
ATOM 2317 C C . TYR B 1 91 ? 12.328 7.758 -5.301 1 96.19 91 TYR B C 1
ATOM 2319 O O . TYR B 1 91 ? 12.062 6.973 -6.215 1 96.19 91 TYR B O 1
ATOM 2327 N N . ALA B 1 92 ? 11.781 8.938 -5.16 1 97.44 92 ALA B N 1
ATOM 2328 C CA . ALA B 1 92 ? 10.844 9.391 -6.18 1 97.44 92 ALA B CA 1
ATOM 2329 C C . ALA B 1 92 ? 11.492 9.398 -7.562 1 97.44 92 ALA B C 1
ATOM 2331 O O . ALA B 1 92 ? 10.875 8.992 -8.547 1 97.44 92 ALA B O 1
ATOM 2332 N N . GLU B 1 93 ? 12.688 9.805 -7.613 1 96.12 93 GLU B N 1
ATOM 2333 C CA . GLU B 1 93 ? 13.438 9.82 -8.867 1 96.12 93 GLU B CA 1
ATOM 2334 C C . GLU B 1 93 ? 13.703 8.406 -9.367 1 96.12 93 GLU B C 1
ATOM 2336 O O . GLU B 1 93 ? 13.594 8.141 -10.57 1 96.12 93 GLU B O 1
ATOM 2341 N N . TYR B 1 94 ? 14.062 7.629 -8.492 1 95.62 94 TYR B N 1
ATOM 2342 C CA . TYR B 1 94 ? 14.289 6.227 -8.836 1 95.62 94 TYR B CA 1
ATOM 2343 C C . TYR B 1 94 ? 13.031 5.613 -9.445 1 95.62 94 TYR B C 1
ATOM 2345 O O . TYR B 1 94 ? 13.102 4.949 -10.484 1 95.62 94 TYR B O 1
ATOM 2353 N N . TYR B 1 95 ? 11.906 5.863 -8.828 1 97.69 95 TYR B N 1
ATOM 2354 C CA . TYR B 1 95 ? 10.633 5.332 -9.305 1 97.69 95 TYR B CA 1
ATOM 2355 C C . TYR B 1 95 ? 10.281 5.902 -10.672 1 97.69 95 TYR B C 1
ATOM 2357 O O . TYR B 1 95 ? 9.781 5.184 -11.539 1 97.69 95 TYR B O 1
ATOM 2365 N N . GLU B 1 96 ? 10.516 7.141 -10.812 1 97.25 96 GLU B N 1
ATOM 2366 C CA . GLU B 1 96 ? 10.227 7.773 -12.094 1 97.25 96 GLU B CA 1
ATOM 2367 C C . GLU B 1 96 ? 11.039 7.148 -13.227 1 97.25 96 GLU B C 1
ATOM 2369 O O . GLU B 1 96 ? 10.555 7.008 -14.344 1 97.25 96 GLU B O 1
ATOM 2374 N N . ASN B 1 97 ? 12.266 6.762 -12.922 1 96.25 97 ASN B N 1
ATOM 2375 C CA . ASN B 1 97 ? 13.172 6.195 -13.914 1 96.25 97 ASN B CA 1
ATOM 2376 C C . ASN B 1 97 ? 12.945 4.699 -14.094 1 96.25 97 ASN B C 1
ATOM 2378 O O . ASN B 1 97 ? 13.305 4.129 -15.125 1 96.25 97 ASN B O 1
ATOM 2382 N N . TYR B 1 98 ? 12.383 4.105 -13.133 1 96.69 98 TYR B N 1
ATOM 2383 C CA . TYR B 1 98 ? 12.133 2.668 -13.148 1 96.69 98 TYR B CA 1
ATOM 2384 C C . TYR B 1 98 ? 10.758 2.352 -12.578 1 96.69 98 TYR B C 1
ATOM 2386 O O . TYR B 1 98 ? 10.641 1.663 -11.562 1 96.69 98 TYR B O 1
ATOM 2394 N N . PRO B 1 99 ? 9.703 2.711 -13.305 1 98.19 99 PRO B N 1
ATOM 2395 C CA . PRO B 1 99 ? 8.336 2.645 -12.773 1 98.19 99 PRO B CA 1
ATOM 2396 C C . PRO B 1 99 ? 7.922 1.224 -12.398 1 98.19 99 PRO B C 1
ATOM 2398 O O . PRO B 1 99 ? 7.207 1.024 -11.414 1 98.19 99 PRO B O 1
ATOM 2401 N N . ALA B 1 100 ? 8.414 0.228 -13.117 1 98 100 ALA B N 1
ATOM 2402 C CA . ALA B 1 100 ? 7.965 -1.147 -12.922 1 98 100 ALA B CA 1
ATOM 2403 C C . ALA B 1 100 ? 8.297 -1.644 -11.516 1 98 100 ALA B C 1
ATOM 2405 O O . ALA B 1 100 ? 7.555 -2.438 -10.938 1 98 100 ALA B O 1
ATOM 2406 N N . ILE B 1 101 ? 9.352 -1.154 -10.945 1 97.5 101 ILE B N 1
ATOM 2407 C CA . ILE B 1 101 ? 9.844 -1.647 -9.664 1 97.5 101 ILE B CA 1
ATOM 2408 C C . ILE B 1 101 ? 8.844 -1.297 -8.562 1 97.5 101 ILE B C 1
ATOM 2410 O O . ILE B 1 101 ? 8.859 -1.906 -7.492 1 97.5 101 ILE B O 1
ATOM 2414 N N . THR B 1 102 ? 7.953 -0.33 -8.82 1 98.25 102 THR B N 1
ATOM 2415 C CA . THR B 1 102 ? 7.043 0.15 -7.789 1 98.25 102 THR B CA 1
ATOM 2416 C C . THR B 1 102 ? 5.922 -0.856 -7.543 1 98.25 102 THR B C 1
ATOM 2418 O O . THR B 1 102 ? 5.223 -0.777 -6.531 1 98.25 102 THR B O 1
ATOM 2421 N N . ALA B 1 103 ? 5.785 -1.815 -8.406 1 98.06 103 ALA B N 1
ATOM 2422 C CA . ALA B 1 103 ? 4.863 -2.918 -8.133 1 98.06 103 ALA B CA 1
ATOM 2423 C C . ALA B 1 103 ? 5.258 -3.658 -6.859 1 98.06 103 ALA B C 1
ATOM 2425 O O . ALA B 1 103 ? 4.395 -4.133 -6.117 1 98.06 103 ALA B O 1
ATOM 2426 N N . LEU B 1 104 ? 6.52 -3.713 -6.621 1 97.38 104 LEU B N 1
ATOM 2427 C CA . LEU B 1 104 ? 7.055 -4.43 -5.465 1 97.38 104 LEU B CA 1
ATOM 2428 C C . LEU B 1 104 ? 6.641 -3.746 -4.164 1 97.38 104 LEU B C 1
ATOM 2430 O O . LEU B 1 104 ? 6.23 -4.414 -3.213 1 97.38 104 LEU B O 1
ATOM 2434 N N . ILE B 1 105 ? 6.652 -2.438 -4.055 1 96.94 105 ILE B N 1
ATOM 2435 C CA . ILE B 1 105 ? 6.387 -1.725 -2.811 1 96.94 105 ILE B CA 1
ATOM 2436 C C . ILE B 1 105 ? 4.902 -1.816 -2.471 1 96.94 105 ILE B C 1
ATOM 2438 O O . ILE B 1 105 ? 4.523 -1.8 -1.295 1 96.94 105 ILE B O 1
ATOM 2442 N N . GLN B 1 106 ? 4.113 -1.977 -3.504 1 98.12 106 GLN B N 1
ATOM 2443 C CA . GLN B 1 106 ? 2.676 -2.109 -3.289 1 98.12 106 GLN B CA 1
ATOM 2444 C C . GLN B 1 106 ? 2.311 -3.533 -2.879 1 98.12 106 GLN B C 1
ATOM 2446 O O . GLN B 1 106 ? 1.173 -3.801 -2.488 1 98.12 106 GLN B O 1
ATOM 2451 N N . ALA B 1 107 ? 3.305 -4.43 -2.889 1 97.88 107 ALA B N 1
ATOM 2452 C CA . ALA B 1 107 ? 3.033 -5.844 -2.645 1 97.88 107 ALA B CA 1
ATOM 2453 C C . ALA B 1 107 ? 3.619 -6.293 -1.31 1 97.88 107 ALA B C 1
ATOM 2455 O O . ALA B 1 107 ? 3.555 -7.477 -0.962 1 97.88 107 ALA B O 1
ATOM 2456 N N . TYR B 1 108 ? 4.117 -5.398 -0.499 1 98.31 108 TYR B N 1
ATOM 2457 C CA . TYR B 1 108 ? 4.867 -5.707 0.711 1 98.31 108 TYR B CA 1
ATOM 2458 C C . TYR B 1 108 ? 4.078 -6.645 1.617 1 98.31 108 TYR B C 1
ATOM 2460 O O . TYR B 1 108 ? 4.602 -7.664 2.076 1 98.31 108 TYR B O 1
ATOM 2468 N N . ASP B 1 109 ? 2.848 -6.32 1.828 1 98.5 109 ASP B N 1
ATOM 2469 C CA . ASP B 1 109 ? 2.057 -7.098 2.775 1 98.5 109 ASP B CA 1
ATOM 2470 C C . ASP B 1 109 ? 1.933 -8.555 2.324 1 98.5 109 ASP B C 1
ATOM 2472 O O . ASP B 1 109 ? 2.145 -9.477 3.113 1 98.5 109 ASP B O 1
ATOM 2476 N N . SER B 1 110 ? 1.623 -8.742 1.049 1 98.06 110 SER B N 1
ATOM 2477 C CA . SER B 1 110 ? 1.48 -10.094 0.507 1 98.06 110 SER B CA 1
ATOM 2478 C C . SER B 1 110 ? 2.805 -10.844 0.547 1 98.06 110 SER B C 1
ATOM 2480 O O . SER B 1 110 ? 2.84 -12.031 0.894 1 98.06 110 SER B O 1
ATOM 2482 N N . LEU B 1 111 ? 3.857 -10.18 0.223 1 97.94 111 LEU B N 1
ATOM 2483 C CA . LEU B 1 111 ? 5.172 -10.812 0.207 1 97.94 111 LEU B CA 1
ATOM 2484 C C . LEU B 1 111 ? 5.594 -11.227 1.613 1 97.94 111 LEU B C 1
ATOM 2486 O O . LEU B 1 111 ? 6.227 -12.273 1.795 1 97.94 111 LEU B O 1
ATOM 2490 N N . MET B 1 112 ? 5.184 -10.477 2.576 1 97.44 112 MET B N 1
ATOM 2491 C CA . MET B 1 112 ? 5.547 -10.766 3.961 1 97.44 112 MET B CA 1
ATOM 2492 C C . MET B 1 112 ? 4.84 -12.031 4.453 1 97.44 112 MET B C 1
ATOM 2494 O O . MET B 1 112 ? 5.227 -12.602 5.473 1 97.44 112 MET B O 1
ATOM 2498 N N . ARG B 1 113 ? 3.828 -12.461 3.742 1 96.5 113 ARG B N 1
ATOM 2499 C CA . ARG B 1 113 ? 3.109 -13.664 4.156 1 96.5 113 ARG B CA 1
ATOM 2500 C C . ARG B 1 113 ? 3.861 -14.922 3.736 1 96.5 113 ARG B C 1
ATOM 2502 O O . ARG B 1 113 ? 3.551 -16.016 4.203 1 96.5 113 ARG B O 1
ATOM 2509 N N . ASP B 1 114 ? 4.801 -14.766 2.824 1 95.44 114 ASP B N 1
ATOM 2510 C CA . ASP B 1 114 ? 5.727 -15.852 2.502 1 95.44 114 ASP B CA 1
ATOM 2511 C C . ASP B 1 114 ? 6.863 -15.922 3.518 1 95.44 114 ASP B C 1
ATOM 2513 O O . ASP B 1 114 ? 7.652 -14.984 3.643 1 95.44 114 ASP B O 1
ATOM 2517 N N . PRO B 1 115 ? 6.965 -17.016 4.195 1 95.31 115 PRO B N 1
ATOM 2518 C CA . PRO B 1 115 ? 7.957 -17.125 5.266 1 95.31 115 PRO B CA 1
ATOM 2519 C C . PRO B 1 115 ? 9.383 -16.906 4.77 1 95.31 115 PRO B C 1
ATOM 2521 O O . PRO B 1 115 ? 10.242 -16.422 5.516 1 95.31 115 PRO B O 1
ATOM 2524 N N . GLU B 1 116 ? 9.641 -17.172 3.564 1 96.06 116 GLU B N 1
ATOM 2525 C CA . GLU B 1 116 ? 10.992 -17.047 3.029 1 96.06 116 GLU B CA 1
ATOM 2526 C C . GLU B 1 116 ? 11.297 -15.602 2.627 1 96.06 116 GLU B C 1
ATOM 2528 O O . GLU B 1 116 ? 12.453 -15.234 2.441 1 96.06 116 GLU B O 1
ATOM 2533 N N . LEU B 1 117 ? 10.242 -14.828 2.445 1 97.81 117 LEU B N 1
ATOM 2534 C CA . LEU B 1 117 ? 10.422 -13.453 1.991 1 97.81 117 LEU B CA 1
ATOM 2535 C C . LEU B 1 117 ? 10.211 -12.469 3.139 1 97.81 117 LEU B C 1
ATOM 2537 O O . LEU B 1 117 ? 10.641 -11.32 3.062 1 97.81 117 LEU B O 1
ATOM 2541 N N . SER B 1 118 ? 9.555 -12.938 4.148 1 97.69 118 SER B N 1
ATOM 2542 C CA . SER B 1 118 ? 9.039 -12.094 5.223 1 97.69 118 SER B CA 1
ATOM 2543 C C . SER B 1 118 ? 10.148 -11.242 5.832 1 97.69 118 SER B C 1
ATOM 2545 O O . SER B 1 118 ? 10.047 -10.016 5.863 1 97.69 118 SER B O 1
ATOM 2547 N N . ASP B 1 119 ? 11.242 -11.82 6.223 1 97.62 119 ASP B N 1
ATOM 2548 C CA . ASP B 1 119 ? 12.312 -11.109 6.922 1 97.62 119 ASP B CA 1
ATOM 2549 C C . ASP B 1 119 ? 12.953 -10.055 6.02 1 97.62 119 ASP B C 1
ATOM 2551 O O . ASP B 1 119 ? 13.297 -8.961 6.48 1 97.62 119 ASP B O 1
ATOM 2555 N N . LYS B 1 120 ? 13.07 -10.359 4.766 1 97 120 LYS B N 1
ATOM 2556 C CA . LYS B 1 120 ? 13.711 -9.43 3.836 1 97 120 LYS B CA 1
ATOM 2557 C C . LYS B 1 120 ? 12.852 -8.188 3.639 1 97 120 LYS B C 1
ATOM 2559 O O . LYS B 1 120 ? 13.367 -7.066 3.641 1 97 120 LYS B O 1
ATOM 2564 N N . VAL B 1 121 ? 11.602 -8.383 3.48 1 97.94 121 VAL B N 1
ATOM 2565 C CA . VAL B 1 121 ? 10.688 -7.262 3.299 1 97.94 121 VAL B CA 1
ATOM 2566 C C . VAL B 1 121 ? 10.625 -6.438 4.582 1 97.94 121 VAL B C 1
ATOM 2568 O O . VAL B 1 121 ? 10.695 -5.207 4.543 1 97.94 121 VAL B O 1
ATOM 2571 N N . ARG B 1 122 ? 10.547 -7.102 5.723 1 97.88 122 ARG B N 1
ATOM 2572 C CA . ARG B 1 122 ? 10.508 -6.426 7.012 1 97.88 122 ARG B CA 1
ATOM 2573 C C . ARG B 1 122 ? 11.75 -5.562 7.219 1 97.88 122 ARG B C 1
ATOM 2575 O O . ARG B 1 122 ? 11.664 -4.449 7.734 1 97.88 122 ARG B O 1
ATOM 2582 N N . LEU B 1 123 ? 12.836 -6.094 6.844 1 96.44 123 LEU B N 1
ATOM 2583 C CA . LEU B 1 123 ? 14.094 -5.375 7.008 1 96.44 123 LEU B CA 1
ATOM 2584 C C . LEU B 1 123 ? 14.109 -4.105 6.164 1 96.44 123 LEU B C 1
ATOM 2586 O O . LEU B 1 123 ? 14.602 -3.064 6.609 1 96.44 123 LEU B O 1
ATOM 2590 N N . ILE B 1 124 ? 13.594 -4.16 4.969 1 96.38 124 ILE B N 1
ATOM 2591 C CA . ILE B 1 124 ? 13.523 -2.992 4.094 1 96.38 124 ILE B CA 1
ATOM 2592 C C . ILE B 1 124 ? 12.641 -1.924 4.727 1 96.38 124 ILE B C 1
ATOM 2594 O O . ILE B 1 124 ? 13.039 -0.763 4.844 1 96.38 124 ILE B O 1
ATOM 2598 N N . ILE B 1 125 ? 11.469 -2.357 5.164 1 97.75 125 ILE B N 1
ATOM 2599 C CA . ILE B 1 125 ? 10.516 -1.436 5.77 1 97.75 125 ILE B CA 1
ATOM 2600 C C . ILE B 1 125 ? 11.133 -0.781 7 1 97.75 125 ILE B C 1
ATOM 2602 O O . ILE B 1 125 ? 11.102 0.443 7.145 1 97.75 125 ILE B O 1
ATOM 2606 N N . ASN B 1 126 ? 11.75 -1.584 7.832 1 97.44 126 ASN B N 1
ATOM 2607 C CA . ASN B 1 126 ? 12.328 -1.087 9.078 1 97.44 126 ASN B CA 1
ATOM 2608 C C . ASN B 1 126 ? 13.492 -0.135 8.812 1 97.44 126 ASN B C 1
ATOM 2610 O O . ASN B 1 126 ? 13.609 0.903 9.469 1 97.44 126 ASN B O 1
ATOM 2614 N N . LYS B 1 127 ? 14.312 -0.518 7.93 1 95.94 127 LYS B N 1
ATOM 2615 C CA . LYS B 1 127 ? 15.477 0.304 7.621 1 95.94 127 LYS B CA 1
ATOM 2616 C C . LYS B 1 127 ? 15.062 1.692 7.145 1 95.94 127 LYS B C 1
ATOM 2618 O O . LYS B 1 127 ? 15.586 2.701 7.625 1 95.94 127 LYS B O 1
ATOM 2623 N N . ARG B 1 128 ? 14.125 1.771 6.242 1 96.44 128 ARG B N 1
ATOM 2624 C CA . ARG B 1 128 ? 13.664 3.039 5.688 1 96.44 128 ARG B CA 1
ATOM 2625 C C . ARG B 1 128 ? 12.922 3.859 6.738 1 96.44 128 ARG B C 1
ATOM 2627 O O . ARG B 1 128 ? 13.164 5.059 6.883 1 96.44 128 ARG B O 1
ATOM 2634 N N . SER B 1 129 ? 12.062 3.182 7.469 1 97.56 129 SER B N 1
ATOM 2635 C CA . SER B 1 129 ? 11.305 3.865 8.516 1 97.56 129 SER B CA 1
ATOM 2636 C C . SER B 1 129 ? 12.234 4.422 9.594 1 97.56 129 SER B C 1
ATOM 2638 O O . SER B 1 129 ? 12.078 5.566 10.023 1 97.56 129 SER B O 1
ATOM 2640 N N . ASN B 1 130 ? 13.188 3.588 10 1 96.75 130 ASN B N 1
ATOM 2641 C CA . ASN B 1 130 ? 14.102 4.004 11.062 1 96.75 130 ASN B CA 1
ATOM 2642 C C . ASN B 1 130 ? 14.969 5.18 10.617 1 96.75 130 ASN B C 1
ATOM 2644 O O . ASN B 1 130 ? 15.281 6.055 11.422 1 96.75 130 ASN B O 1
ATOM 2648 N N . PHE B 1 131 ? 15.359 5.176 9.406 1 95.88 131 PHE B N 1
ATOM 2649 C CA . PHE B 1 131 ? 16.141 6.297 8.906 1 95.88 131 PHE B CA 1
ATOM 2650 C C . PHE B 1 131 ? 15.375 7.605 9.07 1 95.88 131 PHE B C 1
ATOM 2652 O O . PHE B 1 131 ? 15.922 8.586 9.578 1 95.88 131 PHE B O 1
ATOM 2659 N N . ILE B 1 132 ? 14.117 7.641 8.664 1 97.44 132 ILE B N 1
ATOM 2660 C CA . ILE B 1 132 ? 13.289 8.844 8.727 1 97.44 132 ILE B CA 1
ATOM 2661 C C . ILE B 1 132 ? 13.031 9.219 10.188 1 97.44 132 ILE B C 1
ATOM 2663 O O . ILE B 1 132 ? 13.18 10.383 10.57 1 97.44 132 ILE B O 1
ATOM 2667 N N . ILE B 1 133 ? 12.688 8.25 11.016 1 98.25 133 ILE B N 1
ATOM 2668 C CA . ILE B 1 133 ? 12.367 8.492 12.422 1 98.25 133 ILE B CA 1
ATOM 2669 C C . ILE B 1 133 ? 13.57 9.117 13.125 1 98.25 133 ILE B C 1
ATOM 2671 O O . ILE B 1 133 ? 13.438 10.125 13.82 1 98.25 133 ILE B O 1
ATOM 2675 N N . GLU B 1 134 ? 14.727 8.539 12.906 1 96.56 134 GLU B N 1
ATOM 2676 C CA . GLU B 1 134 ? 15.93 9.039 13.555 1 96.56 134 GLU B CA 1
ATOM 2677 C C . GLU B 1 134 ? 16.297 10.43 13.055 1 96.56 134 GLU B C 1
ATOM 2679 O O . GLU B 1 134 ? 16.766 11.266 13.828 1 96.56 134 GLU B O 1
ATOM 2684 N N . THR B 1 135 ? 16.125 10.664 11.797 1 95.88 135 THR B N 1
ATOM 2685 C CA . THR B 1 135 ? 16.391 11.984 11.227 1 95.88 135 THR B CA 1
ATOM 2686 C C . THR B 1 135 ? 15.445 13.023 11.805 1 95.88 135 THR B C 1
ATOM 2688 O O . THR B 1 135 ? 15.852 14.148 12.102 1 95.88 135 THR B O 1
ATOM 2691 N N . VAL B 1 136 ? 14.148 12.68 12 1 97.31 136 VAL B N 1
ATOM 2692 C CA . VAL B 1 136 ? 13.164 13.562 12.617 1 97.31 136 VAL B CA 1
ATOM 2693 C C . VAL B 1 136 ? 13.57 13.875 14.055 1 97.31 136 VAL B C 1
ATOM 2695 O O . VAL B 1 136 ? 13.547 15.031 14.484 1 97.31 136 VAL B O 1
ATOM 2698 N N . LYS B 1 137 ? 13.961 12.867 14.789 1 97.38 137 LYS B N 1
ATOM 2699 C CA . LYS B 1 137 ? 14.391 13.047 16.172 1 97.38 137 LYS B CA 1
ATOM 2700 C C . LYS B 1 137 ? 15.578 14 16.25 1 97.38 137 LYS B C 1
ATOM 2702 O O . LYS B 1 137 ? 15.648 14.836 17.156 1 97.38 137 LYS B O 1
ATOM 2707 N N . GLU B 1 138 ? 16.484 13.828 15.375 1 95 138 GLU B N 1
ATOM 2708 C CA . GLU B 1 138 ? 17.609 14.75 15.305 1 95 138 GLU B CA 1
ATOM 2709 C C . GLU B 1 138 ? 17.141 16.188 15.07 1 95 138 GLU B C 1
ATOM 2711 O O . GLU B 1 138 ? 17.641 17.109 15.703 1 95 138 GLU B O 1
ATOM 2716 N N . GLY B 1 139 ? 16.219 16.312 14.148 1 95.56 139 GLY B N 1
ATOM 2717 C CA . GLY B 1 139 ? 15.648 17.625 13.891 1 95.56 139 GLY B CA 1
ATOM 2718 C C . GLY B 1 139 ? 14.938 18.219 15.094 1 95.56 139 GLY B C 1
ATOM 2719 O O . GLY B 1 139 ? 14.969 19.422 15.312 1 95.56 139 GLY B O 1
ATOM 2720 N N . GLN B 1 140 ? 14.312 17.422 15.875 1 96.5 140 GLN B N 1
ATOM 2721 C CA . GLN B 1 140 ? 13.641 17.859 17.094 1 96.5 140 GLN B CA 1
ATOM 2722 C C . GLN B 1 140 ? 14.648 18.266 18.156 1 96.5 140 GLN B C 1
ATOM 2724 O O . GLN B 1 140 ? 14.484 19.312 18.797 1 96.5 140 GLN B O 1
ATOM 2729 N N . LYS B 1 141 ? 15.641 17.516 18.281 1 95.25 141 LYS B N 1
ATOM 2730 C CA . LYS B 1 141 ? 16.688 17.812 19.25 1 95.25 141 LYS B CA 1
ATOM 2731 C C . LYS B 1 141 ? 17.375 19.141 18.922 1 95.25 141 LYS B C 1
ATOM 2733 O O . LYS B 1 141 ? 17.75 19.891 19.844 1 95.25 141 LYS B O 1
ATOM 2738 N N . ASN B 1 142 ? 17.484 19.469 17.656 1 93.31 142 ASN B N 1
ATOM 2739 C CA . ASN B 1 142 ? 18.172 20.672 17.219 1 93.31 142 ASN B CA 1
ATOM 2740 C C . ASN B 1 142 ? 17.219 21.859 17.125 1 93.31 142 ASN B C 1
ATOM 2742 O O . ASN B 1 142 ? 17.609 22.953 16.703 1 93.31 142 ASN B O 1
ATOM 2746 N N . GLY B 1 143 ? 15.984 21.672 17.359 1 93.5 143 GLY B N 1
ATOM 2747 C CA . GLY B 1 143 ? 15.008 22.734 17.391 1 93.5 143 GLY B CA 1
ATOM 2748 C C . GLY B 1 143 ? 14.484 23.125 16.016 1 93.5 143 GLY B C 1
ATOM 2749 O O . GLY B 1 143 ? 13.875 24.172 15.859 1 93.5 143 GLY B O 1
ATOM 2750 N N . ILE B 1 144 ? 14.719 22.25 15.078 1 93.62 144 ILE B N 1
ATOM 2751 C CA . ILE B 1 144 ? 14.297 22.531 13.703 1 93.62 144 ILE B CA 1
ATOM 2752 C C . ILE B 1 144 ? 12.867 22.031 13.5 1 93.62 144 ILE B C 1
ATOM 2754 O O . ILE B 1 144 ? 12.062 22.719 12.852 1 93.62 144 ILE B O 1
ATOM 2758 N N . ILE B 1 145 ? 12.562 20.906 14.039 1 94.5 145 ILE B N 1
ATOM 2759 C CA . ILE B 1 145 ? 11.227 20.312 14 1 94.5 145 ILE B CA 1
ATOM 2760 C C . ILE B 1 145 ? 10.578 20.422 15.375 1 94.5 145 ILE B C 1
ATOM 2762 O O . ILE B 1 145 ? 11.25 20.281 16.406 1 94.5 145 ILE B O 1
ATOM 2766 N N . LYS B 1 146 ? 9.289 20.688 15.375 1 94.5 146 LYS B N 1
ATOM 2767 C CA . LYS B 1 146 ? 8.562 20.812 16.641 1 94.5 146 LYS B CA 1
ATOM 2768 C C . LYS B 1 146 ? 8.789 19.594 17.531 1 94.5 146 LYS B C 1
ATOM 2770 O O . LYS B 1 146 ? 8.672 18.453 17.062 1 94.5 146 LYS B O 1
ATOM 2775 N N . ALA B 1 147 ? 9.016 19.781 18.797 1 92.31 147 ALA B N 1
ATOM 2776 C CA . ALA B 1 147 ? 9.383 18.734 19.734 1 92.31 147 ALA B CA 1
ATOM 2777 C C . ALA B 1 147 ? 8.156 17.953 20.188 1 92.31 147 ALA B C 1
ATOM 2779 O O . ALA B 1 147 ? 8.281 16.828 20.688 1 92.31 147 ALA B O 1
ATOM 2780 N N . ASP B 1 148 ? 7.016 18.484 19.984 1 91.94 148 ASP B N 1
ATOM 2781 C CA . ASP B 1 148 ? 5.812 17.906 20.562 1 91.94 148 ASP B CA 1
ATOM 2782 C C . ASP B 1 148 ? 5.117 16.969 19.594 1 91.94 148 ASP B C 1
ATOM 2784 O O . ASP B 1 148 ? 4.062 16.406 19.906 1 91.94 148 ASP B O 1
ATOM 2788 N N . ILE B 1 149 ? 5.754 16.812 18.469 1 93.88 149 ILE B N 1
ATOM 2789 C CA . ILE B 1 149 ? 5.121 15.906 17.516 1 93.88 149 ILE B CA 1
ATOM 2790 C C . ILE B 1 149 ? 5.812 14.539 17.562 1 93.88 149 ILE B C 1
ATOM 2792 O O . ILE B 1 149 ? 7 14.453 17.891 1 93.88 149 ILE B O 1
ATOM 2796 N N . SER B 1 150 ? 5.102 13.5 17.266 1 97.44 150 SER B N 1
ATOM 2797 C CA . SER B 1 150 ? 5.645 12.141 17.234 1 97.44 150 SER B CA 1
ATOM 2798 C C . SER B 1 150 ? 6.473 11.906 15.977 1 97.44 150 SER B C 1
ATOM 2800 O O . SER B 1 150 ? 5.969 12.039 14.859 1 97.44 150 SER B O 1
ATOM 2802 N N . SER B 1 151 ? 7.75 11.508 16.188 1 98.12 151 SER B N 1
ATOM 2803 C CA . SER B 1 151 ? 8.609 11.195 15.047 1 98.12 151 SER B CA 1
ATOM 2804 C C . SER B 1 151 ? 8.078 9.992 14.273 1 98.12 151 SER B C 1
ATOM 2806 O O . SER B 1 151 ? 8.18 9.938 13.047 1 98.12 151 SER B O 1
ATOM 2808 N N . GLU B 1 152 ? 7.43 9.023 14.922 1 98.5 152 GLU B N 1
ATOM 2809 C CA . GLU B 1 152 ? 6.859 7.844 14.289 1 98.5 152 GLU B CA 1
ATOM 2810 C C . GLU B 1 152 ? 5.641 8.203 13.445 1 98.5 152 GLU B C 1
ATOM 2812 O O . GLU B 1 152 ? 5.48 7.695 12.328 1 98.5 152 GLU B O 1
ATOM 2817 N N . LEU B 1 153 ? 4.816 9.062 13.984 1 98.5 153 LEU B N 1
ATOM 2818 C CA . LEU B 1 153 ? 3.633 9.477 13.242 1 98.5 153 LEU B CA 1
ATOM 2819 C C . LEU B 1 153 ? 4.016 10.312 12.023 1 98.5 153 LEU B C 1
ATOM 2821 O O . LEU B 1 153 ? 3.4 10.188 10.961 1 98.5 153 LEU B O 1
ATOM 2825 N N . LEU B 1 154 ? 5.004 11.164 12.227 1 98.38 154 LEU B N 1
ATOM 2826 C CA . LEU B 1 154 ? 5.48 11.938 11.078 1 98.38 154 LEU B CA 1
ATOM 2827 C C . LEU B 1 154 ? 6.043 11.016 10 1 98.38 154 LEU B C 1
ATOM 2829 O O . LEU B 1 154 ? 5.82 11.234 8.812 1 98.38 154 LEU B O 1
ATOM 2833 N N . GLU B 1 155 ? 6.805 10.008 10.43 1 98.75 155 GLU B N 1
ATOM 2834 C CA . GLU B 1 155 ? 7.305 9.008 9.492 1 98.75 155 GLU B CA 1
ATOM 2835 C C . GLU B 1 155 ? 6.16 8.289 8.781 1 98.75 155 GLU B C 1
ATOM 2837 O O . GLU B 1 155 ? 6.219 8.062 7.57 1 98.75 155 GLU B O 1
ATOM 2842 N N . ASP B 1 156 ? 5.059 7.93 9.5 1 98.75 156 ASP B N 1
ATOM 2843 C CA . ASP B 1 156 ? 3.887 7.312 8.883 1 98.75 156 ASP B CA 1
ATOM 2844 C C . ASP B 1 156 ? 3.311 8.195 7.781 1 98.75 156 ASP B C 1
ATOM 2846 O O . ASP B 1 156 ? 2.932 7.707 6.715 1 98.75 156 ASP B O 1
ATOM 2850 N N . LEU B 1 157 ? 3.256 9.445 8.078 1 98.75 157 LEU B N 1
ATOM 2851 C CA . LEU B 1 157 ? 2.705 10.391 7.117 1 98.75 157 LEU B CA 1
ATOM 2852 C C . LEU B 1 157 ? 3.605 10.516 5.891 1 98.75 157 LEU B C 1
ATOM 2854 O O . LEU B 1 157 ? 3.125 10.492 4.758 1 98.75 157 LEU B O 1
ATOM 2858 N N . ILE B 1 158 ? 4.922 10.609 6.105 1 98.81 158 ILE B N 1
ATOM 2859 C CA . ILE B 1 158 ? 5.863 10.781 5.008 1 98.81 158 ILE B CA 1
ATOM 2860 C C . ILE B 1 158 ? 5.859 9.539 4.125 1 98.81 158 ILE B C 1
ATOM 2862 O O . ILE B 1 158 ? 5.656 9.625 2.912 1 98.81 158 ILE B O 1
ATOM 2866 N N . THR B 1 159 ? 6.07 8.43 4.754 1 98.75 159 THR B N 1
ATOM 2867 C CA . THR B 1 159 ? 6.152 7.164 4.027 1 98.75 159 THR B CA 1
ATOM 2868 C C . THR B 1 159 ? 4.801 6.805 3.418 1 98.75 159 THR B C 1
ATOM 2870 O O . THR B 1 159 ? 4.723 6.43 2.246 1 98.75 159 THR B O 1
ATOM 2873 N N . GLY B 1 160 ? 3.762 6.945 4.211 1 98.75 160 GLY B N 1
ATOM 2874 C CA . GLY B 1 160 ? 2.424 6.641 3.732 1 98.75 160 GLY B CA 1
ATOM 2875 C C . GLY B 1 160 ? 1.97 7.551 2.607 1 98.75 160 GLY B C 1
ATOM 2876 O O . GLY B 1 160 ? 1.396 7.086 1.62 1 98.75 160 GLY B O 1
ATOM 2877 N N . GLY B 1 161 ? 2.152 8.836 2.812 1 98.81 161 GLY B N 1
ATOM 2878 C CA . GLY B 1 161 ? 1.821 9.773 1.748 1 98.81 161 GLY B CA 1
ATOM 2879 C C . GLY B 1 161 ? 2.545 9.477 0.448 1 98.81 161 GLY B C 1
ATOM 2880 O O . GLY B 1 161 ? 1.943 9.516 -0.627 1 98.81 161 GLY B O 1
ATOM 2881 N N . SER B 1 162 ? 3.822 9.172 0.508 1 98.81 162 SER B N 1
ATOM 2882 C CA . SER B 1 162 ? 4.613 8.852 -0.674 1 98.81 162 SER B CA 1
ATOM 2883 C C . SER B 1 162 ? 4.094 7.59 -1.358 1 98.81 162 SER B C 1
ATOM 2885 O O . SER B 1 162 ? 3.975 7.547 -2.584 1 98.81 162 SER B O 1
ATOM 2887 N N . ARG B 1 163 ? 3.797 6.629 -0.573 1 98.31 163 ARG B N 1
ATOM 2888 C CA . ARG B 1 163 ? 3.297 5.371 -1.123 1 98.31 163 ARG B CA 1
ATOM 2889 C C . ARG B 1 163 ? 1.921 5.559 -1.753 1 98.31 163 ARG B C 1
ATOM 2891 O O . ARG B 1 163 ? 1.59 4.898 -2.74 1 98.31 163 ARG B O 1
ATOM 2898 N N . GLU B 1 164 ? 1.096 6.383 -1.133 1 98.75 164 GLU B N 1
ATOM 2899 C CA . GLU B 1 164 ? -0.217 6.684 -1.696 1 98.75 164 GLU B CA 1
ATOM 2900 C C . GLU B 1 164 ? -0.091 7.387 -3.045 1 98.75 164 GLU B C 1
ATOM 2902 O O . GLU B 1 164 ? -0.79 7.039 -4 1 98.75 164 GLU B O 1
ATOM 2907 N N . ILE B 1 165 ? 0.787 8.367 -3.109 1 98.81 165 ILE B N 1
ATOM 2908 C CA . ILE B 1 165 ? 1.048 9.047 -4.371 1 98.81 165 ILE B CA 1
ATOM 2909 C C . ILE B 1 165 ? 1.522 8.039 -5.414 1 98.81 165 ILE B C 1
ATOM 2911 O O . ILE B 1 165 ? 1.093 8.086 -6.57 1 98.81 165 ILE B O 1
ATOM 2915 N N . CYS B 1 166 ? 2.35 7.141 -4.988 1 98.81 166 CYS B N 1
ATOM 2916 C CA . CYS B 1 166 ? 2.844 6.102 -5.887 1 98.81 166 CYS B CA 1
ATOM 2917 C C . CYS B 1 166 ? 1.7 5.234 -6.395 1 98.81 166 CYS B C 1
ATOM 2919 O O . CYS B 1 166 ? 1.633 4.926 -7.586 1 98.81 166 CYS B O 1
ATOM 2921 N N . LEU B 1 167 ? 0.813 4.844 -5.527 1 98.69 167 LEU B N 1
ATOM 2922 C CA . LEU B 1 167 ? -0.337 4.043 -5.93 1 98.69 167 LEU B CA 1
ATOM 2923 C C . LEU B 1 167 ? -1.174 4.777 -6.973 1 98.69 167 LEU B C 1
ATOM 2925 O O . LEU B 1 167 ? -1.558 4.195 -7.988 1 98.69 167 LEU B O 1
ATOM 2929 N N . LYS B 1 168 ? -1.44 6.02 -6.723 1 98.62 168 LYS B N 1
ATOM 2930 C CA . LYS B 1 168 ? -2.246 6.809 -7.652 1 98.62 168 LYS B CA 1
ATOM 2931 C C . LYS B 1 168 ? -1.514 7.016 -8.977 1 98.62 168 LYS B C 1
ATOM 2933 O O . LYS B 1 168 ? -2.139 7.047 -10.039 1 98.62 168 LYS B O 1
ATOM 2938 N N . TRP B 1 169 ? -0.181 7.219 -8.875 1 98.75 169 TRP B N 1
ATOM 2939 C CA . TRP B 1 169 ? 0.664 7.324 -10.062 1 98.75 169 TRP B CA 1
ATOM 2940 C C . TRP B 1 169 ? 0.543 6.07 -10.93 1 98.75 169 TRP B C 1
ATOM 2942 O O . TRP B 1 169 ? 0.355 6.164 -12.141 1 98.75 169 TRP B O 1
ATOM 2952 N N . ARG B 1 170 ? 0.544 4.953 -10.352 1 98.38 170 ARG B N 1
ATOM 2953 C CA . ARG B 1 170 ? 0.39 3.684 -11.055 1 98.38 170 ARG B CA 1
ATOM 2954 C C . ARG B 1 170 ? -1.029 3.521 -11.586 1 98.38 170 ARG B C 1
ATOM 2956 O O . ARG B 1 170 ? -1.229 3.033 -12.695 1 98.38 170 ARG B O 1
ATOM 2963 N N . LYS B 1 171 ? -1.977 3.881 -10.742 1 97.94 171 LYS B N 1
ATOM 2964 C CA . LYS B 1 171 ? -3.387 3.797 -11.109 1 97.94 171 LYS B CA 1
ATOM 2965 C C . LYS B 1 171 ? -3.668 4.578 -12.391 1 97.94 171 LYS B C 1
ATOM 2967 O O . LYS B 1 171 ? -4.52 4.188 -13.188 1 97.94 171 LYS B O 1
ATOM 2972 N N . THR B 1 172 ? -2.932 5.672 -12.594 1 97.31 172 THR B N 1
ATOM 2973 C CA . THR B 1 172 ? -3.139 6.535 -13.75 1 97.31 172 THR B CA 1
ATOM 2974 C C . THR B 1 172 ? -2.117 6.23 -14.836 1 97.31 172 THR B C 1
ATOM 2976 O O . THR B 1 172 ? -1.865 7.062 -15.711 1 97.31 172 THR B O 1
ATOM 2979 N N . GLU B 1 173 ? -1.429 5.156 -14.758 1 96.94 173 GLU B N 1
ATOM 2980 C CA . GLU B 1 173 ? -0.434 4.711 -15.727 1 96.94 173 GLU B CA 1
ATOM 2981 C C . GLU B 1 173 ? 0.715 5.707 -15.844 1 96.94 173 GLU B C 1
ATOM 2983 O O . GLU B 1 173 ? 1.089 6.109 -16.938 1 96.94 173 GLU B O 1
ATOM 2988 N N . PHE B 1 174 ? 1.095 6.199 -14.734 1 97.94 174 PHE B N 1
ATOM 2989 C CA . PHE B 1 174 ? 2.301 7.008 -14.594 1 97.94 174 PHE B CA 1
ATOM 2990 C C . PHE B 1 174 ? 2.145 8.336 -15.328 1 97.94 174 PHE B C 1
ATOM 2992 O O . PHE B 1 174 ? 3.074 8.789 -16 1 97.94 174 PHE B O 1
ATOM 2999 N N . ASN B 1 175 ? 0.998 8.977 -15.188 1 97.44 175 ASN B N 1
ATOM 3000 C CA . ASN B 1 175 ? 0.618 10.094 -16.047 1 97.44 175 ASN B CA 1
ATOM 3001 C C . ASN B 1 175 ? 0.939 11.438 -15.391 1 97.44 175 ASN B C 1
ATOM 3003 O O . ASN B 1 175 ? 0.452 12.477 -15.828 1 97.44 175 ASN B O 1
ATOM 3007 N N . PHE B 1 176 ? 1.606 11.508 -14.328 1 98.12 176 PHE B N 1
ATOM 3008 C CA . PHE B 1 176 ? 2.088 12.734 -13.711 1 98.12 176 PHE B CA 1
ATOM 3009 C C . PHE B 1 176 ? 3.494 12.547 -13.156 1 98.12 176 PHE B C 1
ATOM 3011 O O . PHE B 1 176 ? 4.016 11.43 -13.133 1 98.12 176 PHE B O 1
ATOM 3018 N N . SER B 1 177 ? 4.109 13.609 -12.758 1 98.31 177 SER B N 1
ATOM 3019 C CA . SER B 1 177 ? 5.438 13.523 -12.156 1 98.31 177 SER B CA 1
ATOM 3020 C C . SER B 1 177 ? 5.352 13.102 -10.688 1 98.31 177 SER B C 1
ATOM 3022 O O . SER B 1 177 ? 4.965 13.898 -9.828 1 98.31 177 SER B O 1
ATOM 3024 N N . ILE B 1 178 ? 5.746 11.898 -10.43 1 98.56 178 ILE B N 1
ATOM 3025 C CA . ILE B 1 178 ? 5.711 11.406 -9.055 1 98.56 178 ILE B CA 1
ATOM 3026 C C . ILE B 1 178 ? 6.699 12.195 -8.203 1 98.56 178 ILE B C 1
ATOM 3028 O O . ILE B 1 178 ? 6.441 12.461 -7.023 1 98.56 178 ILE B O 1
ATOM 3032 N N . LYS B 1 179 ? 7.801 12.547 -8.758 1 98.12 179 LYS B N 1
ATOM 3033 C CA . LYS B 1 179 ? 8.812 13.328 -8.047 1 98.12 179 LYS B CA 1
ATOM 3034 C C . LYS B 1 179 ? 8.258 14.68 -7.613 1 98.12 179 LYS B C 1
ATOM 3036 O O . LYS B 1 179 ? 8.32 15.031 -6.434 1 98.12 179 LYS B O 1
ATOM 3041 N N . ASP B 1 180 ? 7.645 15.398 -8.531 1 98.31 180 ASP B N 1
ATOM 3042 C CA . ASP B 1 180 ? 7.121 16.719 -8.227 1 98.31 180 ASP B CA 1
ATOM 3043 C C . ASP B 1 180 ? 6.004 16.641 -7.188 1 98.31 180 ASP B C 1
ATOM 3045 O O . ASP B 1 180 ? 5.988 17.422 -6.223 1 98.31 180 ASP B O 1
ATOM 3049 N N . ARG B 1 181 ? 5.109 15.742 -7.344 1 98.5 181 ARG B N 1
ATOM 3050 C CA . ARG B 1 181 ? 3.986 15.625 -6.422 1 98.5 181 ARG B CA 1
ATOM 3051 C C . ARG B 1 181 ? 4.461 15.211 -5.031 1 98.5 181 ARG B C 1
ATOM 3053 O O . ARG B 1 181 ? 3.98 15.734 -4.023 1 98.5 181 ARG B O 1
ATOM 3060 N N . THR B 1 182 ? 5.375 14.258 -4.996 1 98.69 182 THR B N 1
ATOM 3061 C CA . THR B 1 182 ? 5.895 13.781 -3.719 1 98.69 182 THR B CA 1
ATOM 3062 C C . THR B 1 182 ? 6.613 14.906 -2.979 1 98.69 182 THR B C 1
ATOM 3064 O O . THR B 1 182 ? 6.434 15.078 -1.771 1 98.69 182 THR B O 1
ATOM 3067 N N . LEU B 1 183 ? 7.387 15.672 -3.689 1 97.94 183 LEU B N 1
ATOM 3068 C CA . LEU B 1 183 ? 8.133 16.75 -3.064 1 97.94 183 LEU B CA 1
ATOM 3069 C C . LEU B 1 183 ? 7.199 17.859 -2.596 1 97.94 183 LEU B C 1
ATOM 3071 O O . LEU B 1 183 ? 7.418 18.469 -1.541 1 97.94 183 LEU B O 1
ATOM 3075 N N . GLU B 1 184 ? 6.172 18.172 -3.4 1 98.25 184 GLU B N 1
ATOM 3076 C CA . GLU B 1 184 ? 5.172 19.141 -2.975 1 98.25 184 GLU B CA 1
ATOM 3077 C C . GLU B 1 184 ? 4.484 18.703 -1.687 1 98.25 184 GLU B C 1
ATOM 3079 O O . GLU B 1 184 ? 4.289 19.516 -0.774 1 98.25 184 GLU B O 1
ATOM 3084 N N . MET B 1 185 ? 4.129 17.438 -1.622 1 98.44 185 MET B N 1
ATOM 3085 C CA . MET B 1 185 ? 3.496 16.891 -0.43 1 98.44 185 MET B CA 1
ATOM 3086 C C . MET B 1 185 ? 4.426 16.984 0.775 1 98.44 185 MET B C 1
ATOM 3088 O O . MET B 1 185 ? 4.008 17.391 1.857 1 98.44 185 MET B O 1
ATOM 3092 N N . LEU B 1 186 ? 5.648 16.594 0.538 1 98.25 186 LEU B N 1
ATOM 3093 C CA . LEU B 1 186 ? 6.629 16.609 1.617 1 98.25 186 LEU B CA 1
ATOM 3094 C C . LEU B 1 186 ? 6.836 18.016 2.158 1 98.25 186 LEU B C 1
ATOM 3096 O O . LEU B 1 186 ? 6.859 18.219 3.375 1 98.25 186 LEU B O 1
ATOM 3100 N N . ASP B 1 187 ? 6.988 18.984 1.295 1 96.75 187 ASP B N 1
ATOM 3101 C CA . ASP B 1 187 ? 7.191 20.375 1.697 1 96.75 187 ASP B CA 1
ATOM 3102 C C . ASP B 1 187 ? 5.98 20.906 2.459 1 96.75 187 ASP B C 1
ATOM 3104 O O . ASP B 1 187 ? 6.133 21.594 3.471 1 96.75 187 ASP B O 1
ATOM 3108 N N . MET B 1 188 ? 4.824 20.594 1.947 1 96.75 188 MET B N 1
ATOM 3109 C CA . MET B 1 188 ? 3.609 21 2.641 1 96.75 188 MET B CA 1
ATOM 3110 C C . MET B 1 188 ? 3.576 20.438 4.059 1 96.75 188 MET B C 1
ATOM 3112 O O . MET B 1 188 ? 3.273 21.172 5.008 1 96.75 188 MET B O 1
ATOM 3116 N N . LEU B 1 189 ? 3.93 19.203 4.195 1 97.31 189 LEU B N 1
ATOM 3117 C CA . LEU B 1 189 ? 3.898 18.516 5.484 1 97.31 189 LEU B CA 1
ATOM 3118 C C . LEU B 1 189 ? 4.965 19.078 6.422 1 97.31 189 LEU B C 1
ATOM 3120 O O . LEU B 1 189 ? 4.66 19.5 7.539 1 97.31 189 LEU B O 1
ATOM 3124 N N . LEU B 1 190 ? 6.211 19.141 5.941 1 95.69 190 LEU B N 1
ATOM 3125 C CA . LEU B 1 190 ? 7.32 19.547 6.793 1 95.69 190 LEU B CA 1
ATOM 3126 C C . LEU B 1 190 ? 7.18 21.016 7.203 1 95.69 190 LEU B C 1
ATOM 3128 O O . LEU B 1 190 ? 7.516 21.375 8.328 1 95.69 190 LEU B O 1
ATOM 3132 N N . ASN B 1 191 ? 6.672 21.844 6.355 1 93 191 ASN B N 1
ATOM 3133 C CA . ASN B 1 191 ? 6.48 23.25 6.68 1 93 191 ASN B CA 1
ATOM 3134 C C . ASN B 1 191 ? 5.492 23.422 7.828 1 93 191 ASN B C 1
ATOM 3136 O O . ASN B 1 191 ? 5.578 24.406 8.578 1 93 191 ASN B O 1
ATOM 3140 N N . ALA B 1 192 ? 4.609 22.484 7.953 1 92.38 192 ALA B N 1
ATOM 3141 C CA . ALA B 1 192 ? 3.604 22.562 9.008 1 92.38 192 ALA B CA 1
ATOM 3142 C C . ALA B 1 192 ? 4.207 22.203 10.367 1 92.38 192 ALA B C 1
ATOM 3144 O O . ALA B 1 192 ? 3.635 22.516 11.414 1 92.38 192 ALA B O 1
ATOM 3145 N N . PHE B 1 193 ? 5.391 21.578 10.328 1 90.88 193 PHE B N 1
ATOM 3146 C CA . PHE B 1 193 ? 5.914 21.062 11.586 1 90.88 193 PHE B CA 1
ATOM 3147 C C . PHE B 1 193 ? 7.281 21.656 11.891 1 90.88 193 PHE B C 1
ATOM 3149 O O . PHE B 1 193 ? 7.961 21.219 12.82 1 90.88 193 PHE B O 1
ATOM 3156 N N . LEU B 1 194 ? 7.66 22.547 11.07 1 87.81 194 LEU B N 1
ATOM 3157 C CA . LEU B 1 194 ? 8.906 23.25 11.352 1 87.81 194 LEU B CA 1
ATOM 3158 C C . LEU B 1 194 ? 8.727 24.219 12.516 1 87.81 194 LEU B C 1
ATOM 3160 O O . LEU B 1 194 ? 7.648 24.797 12.688 1 87.81 194 LEU B O 1
ATOM 3164 N N . GLU B 1 195 ? 9.695 24.312 13.336 1 78.56 195 GLU B N 1
ATOM 3165 C CA . GLU B 1 195 ? 9.688 25.312 14.414 1 78.56 195 GLU B CA 1
ATOM 3166 C C . GLU B 1 195 ? 9.875 26.719 13.859 1 78.56 195 GLU B C 1
ATOM 3168 O O . GLU B 1 195 ? 10.727 26.953 13 1 78.56 195 GLU B O 1
ATOM 3173 N N . LYS B 1 196 ? 8.688 27.578 14 1 65.81 196 LYS B N 1
ATOM 3174 C CA . LYS B 1 196 ? 8.789 28.969 13.57 1 65.81 196 LYS B CA 1
ATOM 3175 C C . LYS B 1 196 ? 9.875 29.719 14.336 1 65.81 196 LYS B C 1
ATOM 3177 O O . LYS B 1 196 ? 10.031 29.516 15.547 1 65.81 196 LYS B O 1
ATOM 3182 N N . ASN B 1 197 ? 11.148 29.828 13.797 1 51.72 197 ASN B N 1
ATOM 3183 C CA . ASN B 1 197 ? 12.109 30.734 14.422 1 51.72 197 ASN B CA 1
ATOM 3184 C C . ASN B 1 197 ? 11.422 31.969 15.016 1 51.72 197 ASN B C 1
ATOM 3186 O O . ASN B 1 197 ? 10.688 32.656 14.32 1 51.72 197 ASN B O 1
ATOM 3190 N N . LYS B 1 198 ? 10.961 31.984 16.344 1 42.97 198 LYS B N 1
ATOM 3191 C CA . LYS B 1 198 ? 10.891 33.25 17.062 1 42.97 198 LYS B CA 1
ATOM 3192 C C . LYS B 1 198 ? 12.211 34 16.953 1 42.97 198 LYS B C 1
ATOM 3194 O O . LYS B 1 198 ? 13.289 33.406 17.047 1 42.97 198 LYS B O 1
#

InterPro domains:
  IPR001647 DNA-binding HTH domain, TetR-type [PF00440] (17-55)
  IPR001647 DNA-binding HTH domain, TetR-type [PR00455] (12-25)
  IPR001647 DNA-binding HTH domain, TetR-type [PR00455] (33-56)
  IPR001647 DNA-binding HTH domain, TetR-type [PS50977] (6-66)
  IPR009057 Homedomain-like superfamily [SSF46689] (5-68)
  IPR023772 DNA-binding HTH domain, TetR-type, conserved site [PS01081] (24-55)
  IPR036271 Tetracyclin repressor-like, C-terminal domain superfamily [SSF48498] (79-193)
  IPR050109 HTH-type, TetR-like transcriptional regulator [PTHR30055] (8-194)

Nearest PDB structures (foldseek):
  4w97-assembly1_A  TM=8.866E-01  e=7.623E-07  Mycobacterium tuberculosis H37Rv
  4gcl-assembly1_A  TM=8.551E-01  e=4.092E-06  Escherichia coli UTI89
  5hbu-assembly1_D  TM=8.327E-01  e=2.951E-06  Escherichia coli K-12
  4gck-assembly1_D  TM=8.305E-01  e=5.944E-06  Klebsiella pneumoniae 342
  4gfk-assembly1_A  TM=7.370E-01  e=1.197E-05  Vibrio cholerae O1 biovar El Tor str. N16961

Secondary structure (DSSP, 8-state):
-HHHHHHHHHHHHHHHHHHHHHH-GGG--HHHHHHHHTS-HHHHHHH-SSHHHHHHHHHHHHHHHHHHHHHHHHHTT--HHHHHHHHHHHHHHHHHH-GGGHHHHTTHHHHHTSHHHHHHHHHHHHHHHHHHHHHHHHHHHTTSB-TTS-HHHHHHHHHHHHHHHHHHHHHTTS-S-HHHHHHHHHHHHHHHHB----/-HHHHHHHHHHHHHHHHHHHHHH-GGG--HHHHHHHHTS-HHHHHHH-SSHHHHHHHHHHHHHHHHHHHHHHHHHTT--HHHHHHHHHHHHHHHHHH-GGGHHHHTTHHHHHTSHHHHHHHHHHHHHHHHHHHHHHHHHHHTTSB-TTS-HHHHHHHHHHHHHHHHHHHHHTTS-S-HHHHHHHHHHHHHHHHB----

Foldseek 3Di:
DVVVLVVLLVVLLLLQLQVCLVPNPVPRALCSSCVSSVHDSVVVCVNPVGPLRSVVSNLVVVLVLVCVLLVVLVVPPDQLLVSLLSSLLSVLVVCLVPVSSLSVVVCLVVQLVPVSRVVSSVVSVCSSLVSQLVSQVSCCVVQFFPVPDHSNVLSCCLVVVLNVLSVVCSVVPNPDRSSVVSSVSSCVSRVVGTRPPD/DVVVLVVLLVVLLLLQLQVCLVPNPVPRALCSSCVSSVHDSVVVCVNPVGPLRSVVSNLVVVLVLVCVLLVVLVVDPDQLLVSLLSSLLSVLVVCLVPVSSLSVVVCLVVQLVPVSRVVSSVVSVCSSLVSQLVSQVSCCVVQFFPVPDHSNVLSCCLVVVLNVLSVVCSVVPNPDRSSVVSSVSSCVSRVVGTRDPD